Protein 4ISV (pdb70)

Sequence (429 aa):
QLVLTQSSSSASFSLGASAKLTCTLSRQHSTYTIIEWYQQQPLKPPKFVMELKKDGSHSTGDGIPDRFSGSSSGAHRYLSISNIQPEDEAIYICGVGDTIKEQFVYVFGGGTKVTVLGQPKSTPTLTVFPPSSEELKENKATLVCLISNFSPSGVTVAWKANGTPITQGVDTSNPTKEGNKFMASSFLHLTSDQWRSSHNSFTCQVTHEGDTVEKSLSPASIQLVQSGPELKKPGETVRISCKASGYSSFTTYGMNWVKQAPGKGLKWMGWINTYSGVPTYADDFKGRFAFSLETTSASTAYLQINILKNEDTATYFCARRRSYSNYFDYWGQGSTLTVSSAKTTPPSVYPLAPSMVTLGCCLVKGYFPEPVTVTWNSGSLSSGVHTFPAVLQSDLYTLSSSVTVPSSTWPSQTVTCCNVAHPASSTKVDKKKIVPR

B-factor: mean 20.77, std 8.33, range [7.68, 67.45]

Structure (mmCIF, N/CA/C/O backbone):
data_4ISV
#
_entry.id   4ISV
#
_cell.length_a   62.785
_cell.length_b   71.377
_cell.length_c   90.184
_cell.angle_alpha   90.000
_cell.angle_beta   90.000
_cell.angle_gamma   90.000
#
_symmetry.space_group_name_H-M   'P 21 21 21'
#
loop_
_entity.id
_entity.type
_entity.pdbx_description
1 polymer '1C2 FAB LIGHT CHAIN'
2 polymer '1C2 FAB HEAVY CHAIN'
3 water water
#
loop_
_atom_site.group_PDB
_atom_site.id
_atom_site.type_symbol
_atom_site.label_atom_id
_atom_site.label_alt_id
_atom_site.label_comp_id
_atom_site.label_asym_id
_atom_site.label_entity_id
_atom_site.label_seq_id
_atom_site.pdbx_PDB_ins_code
_atom_site.Cartn_x
_atom_site.Cartn_y
_atom_site.Cartn_z
_atom_site.occupancy
_atom_site.B_iso_or_equiv
_atom_site.auth_seq_id
_atom_site.auth_comp_id
_atom_site.auth_asym_id
_atom_site.auth_atom_id
_atom_site.pdbx_PDB_model_num
ATOM 1 N N . GLN A 1 1 ? -18.597 -16.952 56.750 1.00 41.15 1 GLN A N 1
ATOM 2 C CA . GLN A 1 1 ? -18.732 -15.947 57.788 1.00 29.01 1 GLN A CA 1
ATOM 3 C C . GLN A 1 1 ? -17.353 -15.517 58.267 1.00 29.70 1 GLN A C 1
ATOM 4 O O . GLN A 1 1 ? -17.223 -14.886 59.323 1.00 25.88 1 GLN A O 1
ATOM 10 N N . LEU A 1 2 ? -16.336 -15.869 57.477 1.00 23.36 2 LEU A N 1
ATOM 11 C CA . LEU A 1 2 ? -14.944 -15.497 57.761 1.00 23.00 2 LEU A CA 1
ATOM 12 C C . LEU A 1 2 ? -14.751 -13.999 57.740 1.00 20.50 2 LEU A C 1
ATOM 13 O O . LEU A 1 2 ? -15.097 -13.331 56.761 1.00 24.08 2 LEU A O 1
ATOM 18 N N . VAL A 1 3 ? -14.188 -13.467 58.820 1.00 23.58 3 VAL A N 1
ATOM 19 C CA . VAL A 1 3 ? -13.846 -12.059 58.894 1.00 19.73 3 VAL A CA 1
ATOM 20 C C . VAL A 1 3 ? -12.458 -11.916 59.504 1.00 23.23 3 VAL A C 1
ATOM 21 O O . VAL A 1 3 ? -12.108 -12.647 60.432 1.00 22.57 3 VAL A O 1
ATOM 25 N N . LEU A 1 4 ? -11.668 -10.996 58.954 1.00 19.48 4 LEU A N 1
ATOM 26 C CA . LEU A 1 4 ? -10.360 -10.656 59.516 1.00 17.92 4 LEU A CA 1
ATOM 27 C C . LEU A 1 4 ? -10.327 -9.181 59.856 1.00 19.79 4 LEU A C 1
ATOM 28 O O . LEU A 1 4 ? -10.588 -8.329 59.002 1.00 22.19 4 LEU A O 1
ATOM 33 N N . THR A 1 5 ? -9.987 -8.866 61.102 1.00 19.78 5 THR A N 1
ATOM 34 C CA . THR A 1 5 ? -9.956 -7.484 61.540 1.00 18.50 5 THR A CA 1
ATOM 35 C C . THR A 1 5 ? -8.537 -6.994 61.820 1.00 19.26 5 THR A C 1
ATOM 36 O O . THR A 1 5 ? -7.800 -7.600 62.600 1.00 21.76 5 THR A O 1
ATOM 40 N N . GLN A 1 6 ? -8.178 -5.895 61.164 1.00 18.05 6 GLN A N 1
ATOM 41 C CA . GLN A 1 6 ? -6.883 -5.247 61.289 1.00 20.55 6 GLN A CA 1
ATOM 42 C C . GLN A 1 6 ? -7.079 -3.753 61.439 1.00 25.48 6 GLN A C 1
ATOM 43 O O . GLN A 1 6 ? -7.911 -3.159 60.748 1.00 25.94 6 GLN A O 1
ATOM 49 N N A SER A 1 7 ? -6.306 -3.144 62.330 0.47 23.15 7 SER A N 1
ATOM 50 N N B SER A 1 7 ? -6.310 -3.139 62.328 0.53 23.15 7 SER A N 1
ATOM 51 C CA A SER A 1 7 ? -6.230 -1.690 62.422 0.47 23.30 7 SER A CA 1
ATOM 52 C CA B SER A 1 7 ? -6.273 -1.687 62.404 0.53 23.27 7 SER A CA 1
ATOM 53 C C A SER A 1 7 ? -5.670 -1.128 61.115 0.47 25.22 7 SER A C 1
ATOM 54 C C B SER A 1 7 ? -5.709 -1.149 61.095 0.53 25.23 7 SER A C 1
ATOM 55 O O A SER A 1 7 ? -4.790 -1.730 60.507 0.47 22.74 7 SER A O 1
ATOM 56 O O B SER A 1 7 ? -4.867 -1.786 60.468 0.53 22.70 7 SER A O 1
ATOM 61 N N . SER A 1 8 ? -6.183 0.015 60.670 1.00 27.07 8 SER A N 1
ATOM 62 C CA . SER A 1 8 ? -5.738 0.584 59.401 1.00 26.14 8 SER A CA 1
ATOM 63 C C . SER A 1 8 ? -4.318 1.174 59.421 1.00 24.04 8 SER A C 1
ATOM 64 O O . SER A 1 8 ? -3.668 1.247 58.377 1.00 25.05 8 SER A O 1
ATOM 67 N N . SER A 1 9 ? -3.828 1.588 60.590 1.00 24.01 9 SER A N 1
ATOM 68 C CA . SER A 1 9 ? -2.469 2.113 60.672 1.00 22.09 9 SER A CA 1
ATOM 69 C C . SER A 1 9 ? -1.820 1.814 62.013 1.00 22.48 9 SER A C 1
ATOM 70 O O . SER A 1 9 ? -2.503 1.482 62.985 1.00 26.17 9 SER A O 1
ATOM 73 N N . ALA A 1 10 ? -0.490 1.893 62.039 1.00 23.80 10 ALA A N 1
ATOM 74 C CA . ALA A 1 10 ? 0.296 1.676 63.247 1.00 24.78 10 ALA A CA 1
ATOM 75 C C . ALA A 1 10 ? 1.658 2.336 63.096 1.00 28.65 10 ALA A C 1
ATOM 76 O O . ALA A 1 10 ? 2.232 2.380 62.001 1.00 25.30 10 ALA A O 1
ATOM 78 N N . SER A 1 11 ? 2.178 2.854 64.200 1.00 26.32 11 SER A N 1
ATOM 79 C CA . SER A 1 11 ? 3.470 3.515 64.175 1.00 23.35 11 SER A CA 1
ATOM 80 C C . SER A 1 11 ? 4.365 2.953 65.270 1.00 22.35 11 SER A C 1
ATOM 81 O O . SER A 1 11 ? 3.898 2.638 66.372 1.00 26.82 11 SER A O 1
ATOM 84 N N . PHE A 1 12 ? 5.649 2.812 64.960 1.00 24.31 12 PHE A N 1
ATOM 85 C CA . PHE A 1 12 ? 6.594 2.262 65.921 1.00 23.46 12 PHE A CA 1
ATOM 86 C C . PHE A 1 12 ? 7.899 3.035 65.900 1.00 22.60 12 PHE A C 1
ATOM 87 O O . PHE A 1 12 ? 8.294 3.576 64.868 1.00 28.56 12 PHE A O 1
ATOM 95 N N . SER A 1 13 ? 8.567 3.092 67.047 1.00 27.48 13 SER A N 1
ATOM 96 C CA . SER A 1 13 ? 9.872 3.729 67.113 1.00 23.67 13 SER A CA 1
ATOM 97 C C . SER A 1 13 ? 10.935 2.826 66.497 1.00 31.99 13 SER A C 1
ATOM 98 O O . SER A 1 13 ? 10.948 1.618 66.745 1.00 25.85 13 SER A O 1
ATOM 101 N N . LEU A 1 14 ? 11.804 3.423 65.685 1.00 28.05 14 LEU A N 1
ATOM 102 C CA . LEU A 1 14 ? 12.975 2.758 65.120 1.00 28.55 14 LEU A CA 1
ATOM 103 C C . LEU A 1 14 ? 13.702 1.906 66.160 1.00 29.63 14 LEU A C 1
ATOM 104 O O . LEU A 1 14 ? 14.050 2.391 67.240 1.00 29.47 14 LEU A O 1
ATOM 109 N N . GLY A 1 15 ? 13.900 0.628 65.842 1.00 23.63 15 GLY A N 1
ATOM 110 C CA . GLY A 1 15 ? 14.614 -0.274 66.731 1.00 23.77 15 GLY A CA 1
ATOM 111 C C . GLY A 1 15 ? 13.778 -0.921 67.821 1.00 26.36 15 GLY A C 1
ATOM 112 O O . GLY A 1 15 ? 14.292 -1.730 68.593 1.00 31.16 15 GLY A O 1
ATOM 113 N N . ALA A 1 16 ? 12.495 -0.580 67.898 1.00 27.21 16 ALA A N 1
ATOM 114 C CA . ALA A 1 16 ? 11.607 -1.214 68.876 1.00 26.56 16 ALA A CA 1
ATOM 115 C C . ALA A 1 16 ? 11.038 -2.538 68.367 1.00 24.19 16 ALA A C 1
ATOM 116 O O . ALA A 1 16 ? 11.128 -2.850 67.178 1.00 28.24 16 ALA A O 1
ATOM 118 N N . SER A 1 17 ? 10.456 -3.311 69.276 1.00 21.89 17 SER A N 1
ATOM 119 C CA . SER A 1 17 ? 9.757 -4.539 68.900 1.00 21.29 17 SER A CA 1
ATOM 120 C C . SER A 1 17 ? 8.343 -4.149 68.504 1.00 24.04 17 SER A C 1
ATOM 121 O O . SER A 1 17 ? 7.531 -3.771 69.354 1.00 29.48 17 SER A O 1
ATOM 124 N N . ALA A 1 18 ? 8.054 -4.218 67.210 1.00 21.65 18 ALA A N 1
ATOM 125 C CA . ALA A 1 18 ? 6.748 -3.814 66.708 1.00 18.67 18 ALA A CA 1
ATOM 126 C C . ALA A 1 18 ? 5.825 -5.014 66.665 1.00 17.81 18 ALA A C 1
ATOM 127 O O . ALA A 1 18 ? 6.263 -6.128 66.400 1.00 20.67 18 ALA A O 1
ATOM 129 N N . LYS A 1 19 ? 4.547 -4.798 66.931 1.00 17.07 19 LYS A N 1
ATOM 130 C CA . LYS A 1 19 ? 3.609 -5.902 66.901 1.00 17.23 19 LYS A CA 1
ATOM 131 C C . LYS A 1 19 ? 2.323 -5.503 66.205 1.00 20.60 19 LYS A C 1
ATOM 132 O O . LYS A 1 19 ? 1.645 -4.560 66.622 1.00 20.04 19 LYS A O 1
ATOM 138 N N . LEU A 1 20 ? 1.994 -6.228 65.139 1.00 16.05 20 LEU A N 1
ATOM 139 C CA . LEU A 1 20 ? 0.747 -6.009 64.411 1.00 16.06 20 LEU A CA 1
ATOM 140 C C . LEU A 1 20 ? -0.233 -7.122 64.731 1.00 14.83 20 LEU A C 1
ATOM 141 O O . LEU A 1 20 ? 0.156 -8.285 64.866 1.00 18.36 20 LEU A O 1
ATOM 146 N N . THR A 1 21 ? -1.510 -6.772 64.850 1.00 15.97 21 THR A N 1
ATOM 147 C CA . THR A 1 21 ? -2.532 -7.737 65.217 1.00 14.84 21 THR A CA 1
ATOM 148 C C . THR A 1 21 ? -3.528 -7.934 64.082 1.00 14.39 21 THR A C 1
ATOM 149 O O . THR A 1 21 ? -3.989 -6.962 63.468 1.00 18.27 21 THR A O 1
ATOM 153 N N . CYS A 1 22 ? -3.853 -9.192 63.822 1.00 13.76 22 CYS A N 1
ATOM 154 C CA . CYS A 1 22 ? -4.935 -9.565 62.924 1.00 17.65 22 CYS A CA 1
ATOM 155 C C . CYS A 1 22 ? -5.849 -10.463 63.748 1.00 16.82 22 CYS A C 1
ATOM 156 O O . CYS A 1 22 ? -5.388 -11.427 64.356 1.00 19.34 22 CYS A O 1
ATOM 159 N N . THR A 1 23 ? -7.145 -10.165 63.771 1.00 16.37 23 THR A N 1
ATOM 160 C CA . THR A 1 23 ? -8.058 -10.934 64.604 1.00 17.61 23 THR A CA 1
ATOM 161 C C . THR A 1 23 ? -9.109 -11.668 63.779 1.00 16.32 23 THR A C 1
ATOM 162 O O . THR A 1 23 ? -9.819 -11.059 62.974 1.00 20.29 23 THR A O 1
ATOM 166 N N . LEU A 1 24 ? -9.201 -12.972 63.995 1.00 16.53 24 LEU A N 1
ATOM 167 C CA . LEU A 1 24 ? -10.183 -13.815 63.330 1.00 16.46 24 LEU A CA 1
ATOM 168 C C . LEU A 1 24 ? -11.567 -13.661 63.941 1.00 23.00 24 LEU A C 1
ATOM 169 O O . LEU A 1 24 ? -11.700 -13.355 65.132 1.00 20.92 24 LEU A O 1
ATOM 174 N N . SER A 1 25 ? -12.588 -13.880 63.114 1.00 21.35 25 SER A N 1
ATOM 175 C CA . SER A 1 25 ? -13.950 -14.047 63.611 1.00 23.04 25 SER A CA 1
ATOM 176 C C . SER A 1 25 ? -13.986 -15.169 64.642 1.00 24.34 25 SER A C 1
ATOM 177 O O . SER A 1 25 ? -13.270 -16.166 64.516 1.00 21.10 25 SER A O 1
ATOM 180 N N . ARG A 1 26 ? -14.833 -14.994 65.657 1.00 31.31 26 ARG A N 1
ATOM 181 C CA . ARG A 1 26 ? -14.884 -15.866 66.830 1.00 32.48 26 ARG A CA 1
ATOM 182 C C . ARG A 1 26 ? -14.953 -17.352 66.489 1.00 22.41 26 ARG A C 1
ATOM 183 O O . ARG A 1 26 ? -14.239 -18.168 67.077 1.00 28.89 26 ARG A O 1
ATOM 191 N N . GLN A 1 27 ? -15.807 -17.696 65.529 1.00 26.06 27 GLN A N 1
ATOM 192 C CA . GLN A 1 27 ? -16.042 -19.092 65.181 1.00 27.30 27 GLN A CA 1
ATOM 193 C C . GLN A 1 27 ? -14.892 -19.694 64.375 1.00 27.04 27 GLN A C 1
ATOM 194 O O . GLN A 1 27 ? -14.870 -20.896 64.100 1.00 31.72 27 GLN A O 1
ATOM 200 N N . HIS A 1 28 ? -13.933 -18.851 64.012 1.00 26.68 28 HIS A N 1
ATOM 201 C CA . HIS A 1 28 ? -12.782 -19.276 63.228 1.00 21.70 28 HIS A CA 1
ATOM 202 C C . HIS A 1 28 ? -11.489 -19.039 64.006 1.00 25.59 28 HIS A C 1
ATOM 203 O O . HIS A 1 28 ? -10.403 -18.959 63.424 1.00 20.98 28 HIS A O 1
ATOM 210 N N . SER A 1 29 ? -11.614 -18.946 65.329 1.00 22.18 29 SER A N 1
ATOM 211 C CA . SER A 1 29 ? -10.510 -18.538 66.197 1.00 22.80 29 SER A CA 1
ATOM 212 C C . SER A 1 29 ? -9.282 -19.447 66.108 1.00 21.10 29 SER A C 1
ATOM 213 O O . SER A 1 29 ? -8.178 -19.039 66.466 1.00 23.90 29 SER A O 1
ATOM 216 N N . THR A 1 30 ? -9.472 -20.670 65.632 1.00 19.89 30 THR A N 1
ATOM 217 C CA . THR A 1 30 ? -8.386 -21.641 65.559 1.00 21.17 30 THR A CA 1
ATOM 218 C C . THR A 1 30 ? -7.671 -21.662 64.204 1.00 14.82 30 THR A C 1
ATOM 219 O O . THR A 1 30 ? -6.760 -22.466 63.992 1.00 19.09 30 THR A O 1
ATOM 223 N N . TYR A 1 31 ? -8.088 -20.789 63.293 1.00 18.44 31 TYR A N 1
ATOM 224 C CA . TYR A 1 31 ? -7.609 -20.861 61.911 1.00 16.80 31 TYR A CA 1
ATOM 225 C C . TYR A 1 31 ? -6.172 -20.387 61.708 1.00 17.42 31 TYR A C 1
ATOM 226 O O . TYR A 1 31 ? -5.670 -19.515 62.409 1.00 18.23 31 TYR A O 1
ATOM 235 N N . THR A 1 32 ? -5.529 -20.988 60.720 1.00 13.35 32 THR A N 1
ATOM 236 C CA . THR A 1 32 ? -4.211 -20.571 60.275 1.00 16.43 32 THR A CA 1
ATOM 237 C C . THR A 1 32 ? -4.381 -19.408 59.315 1.00 15.27 32 THR A C 1
ATOM 238 O O . THR A 1 32 ? -5.248 -19.451 58.433 1.00 15.93 32 THR A O 1
ATOM 242 N N . ILE A 1 33 ? -3.581 -18.359 59.487 1.00 13.38 33 ILE A N 1
ATOM 243 C CA A ILE A 1 33 ? -3.641 -17.219 58.579 0.57 12.80 33 ILE A CA 1
ATOM 244 C CA B ILE A 1 33 ? -3.641 -17.219 58.580 0.43 12.82 33 ILE A CA 1
ATOM 245 C C . ILE A 1 33 ? -2.324 -17.019 57.832 1.00 12.47 33 ILE A C 1
ATOM 246 O O . ILE A 1 33 ? -1.313 -17.665 58.137 1.00 12.81 33 ILE A O 1
ATOM 255 N N . GLU A 1 34 ? -2.354 -16.125 56.848 1.00 11.89 34 GLU A N 1
ATOM 256 C CA . GLU A 1 34 ? -1.169 -15.729 56.107 1.00 11.29 34 GLU A CA 1
ATOM 257 C C . GLU A 1 34 ? -0.976 -14.234 56.257 1.00 10.60 34 GLU A C 1
ATOM 258 O O . GLU A 1 34 ? -1.942 -13.472 56.237 1.00 13.43 34 GLU A O 1
ATOM 264 N N . TRP A 1 35 ? 0.272 -13.806 56.412 1.00 12.32 35 TRP A N 1
ATOM 265 C CA . TRP A 1 35 ? 0.604 -12.399 56.352 1.00 11.10 35 TRP A CA 1
ATOM 266 C C . TRP A 1 35 ? 1.286 -12.071 55.031 1.00 12.94 35 TRP A C 1
ATOM 267 O O . TRP A 1 35 ? 2.129 -12.857 54.567 1.00 12.35 35 TRP A O 1
ATOM 278 N N . TYR A 1 36 ? 0.929 -10.917 54.464 1.00 11.69 36 TYR A N 1
ATOM 279 C CA . TYR A 1 36 ? 1.516 -10.363 53.246 1.00 13.97 36 TYR A CA 1
ATOM 280 C C . TYR A 1 36 ? 2.007 -8.938 53.500 1.00 13.32 36 TYR A C 1
ATOM 281 O O . TYR A 1 36 ? 1.499 -8.236 54.383 1.00 14.81 36 TYR A O 1
ATOM 290 N N . GLN A 1 37 ? 2.989 -8.519 52.717 1.00 11.61 37 GLN A N 1
ATOM 291 C CA . GLN A 1 37 ? 3.525 -7.177 52.787 1.00 13.96 37 GLN A CA 1
ATOM 292 C C . GLN A 1 37 ? 3.365 -6.539 51.419 1.00 14.21 37 GLN A C 1
ATOM 293 O O . GLN A 1 37 ? 3.619 -7.191 50.402 1.00 15.16 37 GLN A O 1
ATOM 299 N N . GLN A 1 38 ? 2.948 -5.280 51.377 1.00 13.71 38 GLN A N 1
ATOM 300 C CA . GLN A 1 38 ? 2.825 -4.593 50.095 1.00 12.88 38 GLN A CA 1
ATOM 301 C C . GLN A 1 38 ? 3.412 -3.182 50.102 1.00 16.44 38 GLN A C 1
ATOM 302 O O . GLN A 1 38 ? 3.164 -2.411 51.028 1.00 17.29 38 GLN A O 1
ATOM 308 N N . GLN A 1 39 ? 4.169 -2.878 49.048 1.00 18.97 39 GLN A N 1
ATOM 309 C CA . GLN A 1 39 ? 4.790 -1.567 48.804 1.00 21.77 39 GLN A CA 1
ATOM 310 C C . GLN A 1 39 ? 4.146 -0.892 47.586 1.00 26.00 39 GLN A C 1
ATOM 311 O O . GLN A 1 39 ? 3.498 -1.558 46.777 1.00 22.95 39 GLN A O 1
ATOM 317 N N . PRO A 1 40 ? 4.327 0.436 47.440 1.00 28.46 40 PRO A N 1
ATOM 318 C CA . PRO A 1 40 ? 3.735 1.158 46.305 1.00 31.40 40 PRO A CA 1
ATOM 319 C C . PRO A 1 40 ? 4.055 0.568 44.932 1.00 27.14 40 PRO A C 1
ATOM 320 O O . PRO A 1 40 ? 5.205 0.206 44.665 1.00 31.53 40 PRO A O 1
ATOM 324 N N . LEU A 1 41 ? 3.029 0.468 44.087 1.00 32.39 41 LEU A N 1
ATOM 325 C CA . LEU A 1 41 ? 3.151 0.027 42.692 1.00 32.28 41 LEU A CA 1
ATOM 326 C C . LEU A 1 41 ? 3.690 -1.391 42.527 1.00 30.40 41 LEU A C 1
ATOM 327 O O . LEU A 1 41 ? 4.178 -1.755 41.454 1.00 35.82 41 LEU A O 1
ATOM 332 N N . LYS A 1 42 ? 3.600 -2.189 43.586 1.00 26.72 42 LYS A N 1
ATOM 333 C CA . LYS A 1 42 ? 4.089 -3.560 43.545 1.00 24.95 42 LYS A CA 1
ATOM 334 C C . LYS A 1 42 ? 3.014 -4.495 44.063 1.00 19.86 42 LYS A C 1
ATOM 335 O O . LYS A 1 42 ? 2.168 -4.094 44.856 1.00 19.29 42 LYS A O 1
ATOM 341 N N . PRO A 1 43 ? 3.028 -5.751 43.602 1.00 17.48 43 PRO A N 1
ATOM 342 C CA . PRO A 1 43 ? 2.104 -6.730 44.159 1.00 14.85 43 PRO A CA 1
ATOM 343 C C . PRO A 1 43 ? 2.493 -7.070 45.594 1.00 13.71 43 PRO A C 1
ATOM 344 O O . PRO A 1 43 ? 3.636 -6.851 46.006 1.00 15.46 43 PRO A O 1
ATOM 348 N N . PRO A 1 44 ? 1.544 -7.605 46.357 1.00 12.62 44 PRO A N 1
ATOM 349 C CA . PRO A 1 44 ? 1.872 -8.108 47.689 1.00 15.38 44 PRO A CA 1
ATOM 350 C C . PRO A 1 44 ? 2.889 -9.245 47.612 1.00 15.36 44 PRO A C 1
ATOM 351 O O . PRO A 1 44 ? 3.062 -9.877 46.553 1.00 14.62 44 PRO A O 1
ATOM 355 N N . LYS A 1 45 ? 3.559 -9.490 48.732 1.00 12.74 45 LYS A N 1
ATOM 356 C CA . LYS A 1 45 ? 4.520 -10.576 48.853 1.00 15.02 45 LYS A CA 1
ATOM 357 C C . LYS A 1 45 ? 4.315 -11.294 50.193 1.00 12.54 45 LYS A C 1
ATOM 358 O O . LYS A 1 45 ? 4.115 -10.656 51.244 1.00 13.53 45 LYS A O 1
ATOM 364 N N . PHE A 1 46 ? 4.332 -12.617 50.139 1.00 12.03 46 PHE A N 1
ATOM 365 C CA . PHE A 1 46 ? 4.127 -13.453 51.306 1.00 12.25 46 PHE A CA 1
ATOM 366 C C . PHE A 1 46 ? 5.183 -13.205 52.370 1.00 13.66 46 PHE A C 1
ATOM 367 O O . PHE A 1 46 ? 6.386 -13.157 52.074 1.00 13.72 46 PHE A O 1
ATOM 375 N N . VAL A 1 47 ? 4.718 -13.033 53.601 1.00 12.06 47 VAL A N 1
ATOM 376 C CA . VAL A 1 47 ? 5.603 -12.870 54.753 1.00 12.65 47 VAL A CA 1
ATOM 377 C C . VAL A 1 47 ? 5.686 -14.135 55.586 1.00 12.44 47 VAL A C 1
ATOM 378 O O . VAL A 1 47 ? 6.774 -14.634 55.835 1.00 13.73 47 VAL A O 1
ATOM 382 N N . MET A 1 48 ? 4.545 -14.666 56.026 1.00 11.81 48 MET A N 1
ATOM 383 C CA . MET A 1 48 ? 4.539 -15.916 56.783 1.00 14.26 48 MET A CA 1
ATOM 384 C C . MET A 1 48 ? 3.155 -16.556 56.918 1.00 12.45 48 MET A C 1
ATOM 385 O O . MET A 1 48 ? 2.141 -15.893 56.728 1.00 12.01 48 MET A O 1
ATOM 390 N N . GLU A 1 49 ? 3.138 -17.846 57.234 1.00 13.82 49 GLU A N 1
ATOM 391 C CA . GLU A 1 49 ? 1.926 -18.556 57.602 1.00 13.44 49 GLU A CA 1
ATOM 392 C C . GLU A 1 49 ? 1.987 -18.720 59.111 1.00 16.24 49 GLU A C 1
ATOM 393 O O . GLU A 1 49 ? 3.052 -19.024 59.648 1.00 17.08 49 GLU A O 1
ATOM 399 N N . LEU A 1 50 ? 0.869 -18.505 59.797 1.00 14.44 50 LEU A N 1
ATOM 400 C CA . LEU A 1 50 ? 0.866 -18.482 61.258 1.00 12.97 50 LEU A CA 1
ATOM 401 C C . LEU A 1 50 ? -0.317 -19.253 61.817 1.00 14.40 50 LEU A C 1
ATOM 402 O O . LEU A 1 50 ? -1.470 -18.927 61.525 1.00 14.64 50 LEU A O 1
ATOM 407 N N . LYS A 1 51 ? -0.019 -20.265 62.639 1.00 15.89 51 LYS A N 1
ATOM 408 C CA . LYS A 1 51 ? -1.039 -21.144 63.211 1.00 16.44 51 LYS A CA 1
ATOM 409 C C . LYS A 1 51 ? -1.522 -20.699 64.586 1.00 18.35 51 LYS A C 1
ATOM 410 O O . LYS A 1 51 ? -0.933 -19.824 65.212 1.00 16.34 51 LYS A O 1
ATOM 416 N N . LYS A 1 52 ? -2.572 -21.352 65.069 1.00 19.64 52 LYS A N 1
ATOM 417 C CA . LYS A 1 52 ? -3.183 -20.980 66.338 1.00 19.52 52 LYS A CA 1
ATOM 418 C C . LYS A 1 52 ? -2.226 -21.159 67.516 1.00 19.19 52 LYS A C 1
ATOM 419 O O . LYS A 1 52 ? -2.319 -20.433 68.502 1.00 20.92 52 LYS A O 1
ATOM 425 N N . ASP A 1 53 ? -1.307 -22.113 67.410 1.00 20.29 53 ASP A N 1
ATOM 426 C CA . ASP A 1 53 ? -0.349 -22.350 68.493 1.00 19.01 53 ASP A CA 1
ATOM 427 C C . ASP A 1 53 ? 0.878 -21.444 68.397 1.00 19.89 53 ASP A C 1
ATOM 428 O O . ASP A 1 53 ? 1.829 -21.597 69.164 1.00 19.55 53 ASP A O 1
ATOM 433 N N . GLY A 1 54 ? 0.870 -20.517 67.440 1.00 16.23 54 GLY A N 1
ATOM 434 C CA . GLY A 1 54 ? 1.972 -19.583 67.298 1.00 17.62 54 GLY A CA 1
ATOM 435 C C . GLY A 1 54 ? 3.083 -20.049 66.373 1.00 14.95 54 GLY A C 1
ATOM 436 O O . GLY A 1 54 ? 3.975 -19.266 66.038 1.00 16.65 54 GLY A O 1
ATOM 437 N N . SER A 1 55 ? 3.042 -21.308 65.953 1.00 15.61 55 SER A N 1
ATOM 438 C CA . SER A 1 55 ? 4.063 -21.806 65.039 1.00 16.69 55 SER A CA 1
ATOM 439 C C . SER A 1 55 ? 3.892 -21.135 63.675 1.00 15.54 55 SER A C 1
ATOM 440 O O . SER A 1 55 ? 2.772 -20.772 63.261 1.00 15.93 55 SER A O 1
ATOM 443 N N . HIS A 1 56 ? 5.012 -20.934 62.995 1.00 16.51 56 HIS A N 1
ATOM 444 C CA . HIS A 1 56 ? 4.997 -20.159 61.764 1.00 17.23 56 HIS A CA 1
ATOM 445 C C . HIS A 1 56 ? 6.153 -20.487 60.844 1.00 20.20 56 HIS A C 1
ATOM 446 O O . HIS A 1 56 ? 7.191 -20.988 61.281 1.00 20.35 56 HIS A O 1
ATOM 453 N N . SER A 1 57 ? 5.956 -20.205 59.562 1.00 18.58 57 SER A N 1
ATOM 454 C CA . SER A 1 57 ? 7.012 -20.378 58.574 1.00 21.60 57 SER A CA 1
ATOM 455 C C . SER A 1 57 ? 7.059 -19.101 57.747 1.00 25.14 57 SER A C 1
ATOM 456 O O . SER A 1 57 ? 6.017 -18.556 57.384 1.00 21.37 57 SER A O 1
ATOM 459 N N . THR A 1 58 ? 8.260 -18.609 57.466 1.00 19.84 58 THR A N 1
ATOM 460 C CA . THR A 1 58 ? 8.410 -17.311 56.818 1.00 19.57 58 THR A CA 1
ATOM 461 C C . THR A 1 58 ? 8.821 -17.484 55.374 1.00 17.37 58 THR A C 1
ATOM 462 O O . THR A 1 58 ? 9.409 -18.503 54.992 1.00 20.53 58 THR A O 1
ATOM 466 N N . GLY A 1 59 ? 8.525 -16.460 54.589 1.00 14.91 59 GLY A N 1
ATOM 467 C CA . GLY A 1 59 ? 8.636 -16.539 53.149 1.00 16.72 59 GLY A CA 1
ATOM 468 C C . GLY A 1 59 ? 9.961 -16.085 52.576 1.00 17.20 59 GLY A C 1
ATOM 469 O O . GLY A 1 59 ? 10.846 -15.615 53.289 1.00 17.00 59 GLY A O 1
ATOM 470 N N . ASP A 1 60 ? 10.069 -16.241 51.264 1.00 16.13 60 ASP A N 1
ATOM 471 C CA . ASP A 1 60 ? 11.158 -15.680 50.487 1.00 16.27 60 ASP A CA 1
ATOM 472 C C . ASP A 1 60 ? 11.303 -14.176 50.747 1.00 19.41 60 ASP A C 1
ATOM 473 O O . ASP A 1 60 ? 10.309 -13.446 50.797 1.00 15.31 60 ASP A O 1
ATOM 478 N N . GLY A 1 61 ? 12.537 -13.706 50.916 1.00 16.44 61 GLY A N 1
ATOM 479 C CA . GLY A 1 61 ? 12.773 -12.284 51.047 1.00 16.06 61 GLY A CA 1
ATOM 480 C C . GLY A 1 61 ? 12.459 -11.681 52.402 1.00 17.71 61 GLY A C 1
ATOM 481 O O . GLY A 1 61 ? 12.444 -10.459 52.547 1.00 18.38 61 GLY A O 1
ATOM 482 N N . ILE A 1 62 ? 12.206 -12.521 53.400 1.00 13.77 62 ILE A N 1
ATOM 483 C CA . ILE A 1 62 ? 11.869 -12.031 54.725 1.00 14.13 62 ILE A CA 1
ATOM 484 C C . ILE A 1 62 ? 13.006 -12.354 55.697 1.00 13.67 62 ILE A C 1
ATOM 485 O O . ILE A 1 62 ? 13.330 -13.528 55.894 1.00 13.71 62 ILE A O 1
ATOM 490 N N . PRO A 1 63 ? 13.610 -11.324 56.305 1.00 12.88 63 PRO A N 1
ATOM 491 C CA . PRO A 1 63 ? 14.706 -11.547 57.265 1.00 12.15 63 PRO A CA 1
ATOM 492 C C . PRO A 1 63 ? 14.192 -12.016 58.626 1.00 14.23 63 PRO A C 1
ATOM 493 O O . PRO A 1 63 ? 12.993 -11.922 58.916 1.00 15.67 63 PRO A O 1
ATOM 497 N N . ASP A 1 64 ? 15.083 -12.538 59.458 1.00 14.19 64 ASP A N 1
ATOM 498 C CA . ASP A 1 64 ? 14.621 -13.227 60.656 1.00 16.84 64 ASP A CA 1
ATOM 499 C C . ASP A 1 64 ? 14.200 -12.310 61.801 1.00 18.10 64 ASP A C 1
ATOM 500 O O . ASP A 1 64 ? 13.791 -12.790 62.850 1.00 18.14 64 ASP A O 1
ATOM 505 N N . ARG A 1 65 ? 14.264 -10.999 61.607 1.00 14.74 65 ARG A N 1
ATOM 506 C CA . ARG A 1 65 ? 13.674 -10.128 62.620 1.00 18.11 65 ARG A CA 1
ATOM 507 C C . ARG A 1 65 ? 12.142 -10.254 62.654 1.00 17.40 65 ARG A C 1
ATOM 508 O O . ARG A 1 65 ? 11.511 -9.814 63.608 1.00 17.74 65 ARG A O 1
ATOM 516 N N . PHE A 1 66 ? 11.556 -10.866 61.623 1.00 14.45 66 PHE A N 1
ATOM 517 C CA . PHE A 1 66 ? 10.110 -11.101 61.571 1.00 13.47 66 PHE A CA 1
ATOM 518 C C . PHE A 1 66 ? 9.770 -12.409 62.278 1.00 16.74 66 PHE A C 1
ATOM 519 O O . PHE A 1 66 ? 10.444 -13.416 62.072 1.00 17.52 66 PHE A O 1
ATOM 527 N N . SER A 1 67 ? 8.736 -12.395 63.117 1.00 13.48 67 SER A N 1
ATOM 528 C CA . SER A 1 67 ? 8.270 -13.617 63.767 1.00 12.96 67 SER A CA 1
ATOM 529 C C . SER A 1 67 ? 6.766 -13.540 63.970 1.00 13.04 67 SER A C 1
ATOM 530 O O . SER A 1 67 ? 6.166 -12.479 63.808 1.00 11.99 67 SER A O 1
ATOM 533 N N . GLY A 1 68 ? 6.164 -14.677 64.294 1.00 14.30 68 GLY A N 1
ATOM 534 C CA . GLY A 1 68 ? 4.737 -14.720 64.530 1.00 13.76 68 GLY A CA 1
ATOM 535 C C . GLY A 1 68 ? 4.427 -15.241 65.915 1.00 16.11 68 GLY A C 1
ATOM 536 O O . GLY A 1 68 ? 5.222 -15.984 66.509 1.00 17.15 68 GLY A O 1
ATOM 537 N N . SER A 1 69 ? 3.267 -14.843 66.423 1.00 14.56 69 SER A N 1
ATOM 538 C CA . SER A 1 69 ? 2.781 -15.282 67.721 1.00 16.99 69 SER A CA 1
ATOM 539 C C . SER A 1 69 ? 1.264 -15.355 67.658 1.00 16.95 69 SER A C 1
ATOM 540 O O . SER A 1 69 ? 0.630 -14.709 66.814 1.00 14.66 69 SER A O 1
ATOM 543 N N . SER A 1 70 ? 0.664 -16.126 68.556 1.00 16.32 70 SER A N 1
ATOM 544 C CA . SER A 1 70 ? -0.783 -16.269 68.549 1.00 14.35 70 SER A CA 1
ATOM 545 C C . SER A 1 70 ? -1.338 -16.303 69.965 1.00 18.46 70 SER A C 1
ATOM 546 O O . SER A 1 70 ? -0.682 -16.799 70.892 1.00 20.44 70 SER A O 1
ATOM 549 N N . SER A 1 71 ? -2.540 -15.763 70.122 1.00 15.80 71 SER A N 1
ATOM 550 C CA . SER A 1 71 ? -3.290 -15.901 71.368 1.00 17.49 71 SER A CA 1
ATOM 551 C C . SER A 1 71 ? -4.783 -15.856 71.071 1.00 17.05 71 SER A C 1
ATOM 552 O O . SER A 1 71 ? -5.299 -14.816 70.642 1.00 18.81 71 SER A O 1
ATOM 555 N N . GLY A 1 72 ? -5.472 -16.973 71.279 1.00 19.61 72 GLY A N 1
ATOM 556 C CA . GLY A 1 72 ? -6.881 -17.054 70.929 1.00 20.25 72 GLY A CA 1
ATOM 557 C C . GLY A 1 72 ? -7.079 -16.824 69.440 1.00 17.40 72 GLY A C 1
ATOM 558 O O . GLY A 1 72 ? -6.379 -17.419 68.611 1.00 20.74 72 GLY A O 1
ATOM 559 N N . ALA A 1 73 ? -8.021 -15.951 69.115 1.00 16.82 73 ALA A N 1
ATOM 560 C CA . ALA A 1 73 ? -8.337 -15.628 67.728 1.00 18.13 73 ALA A CA 1
ATOM 561 C C . ALA A 1 73 ? -7.351 -14.619 67.162 1.00 17.94 73 ALA A C 1
ATOM 562 O O . ALA A 1 73 ? -7.445 -14.257 65.984 1.00 17.84 73 ALA A O 1
ATOM 564 N N . HIS A 1 74 ? -6.401 -14.173 67.978 1.00 16.07 74 HIS A N 1
ATOM 565 C CA . HIS A 1 74 ? -5.471 -13.117 67.569 1.00 18.14 74 HIS A CA 1
ATOM 566 C C . HIS A 1 74 ? -4.196 -13.686 66.984 1.00 14.61 74 HIS A C 1
ATOM 567 O O . HIS A 1 74 ? -3.636 -14.668 67.483 1.00 16.83 74 HIS A O 1
ATOM 574 N N . ARG A 1 75 ? -3.739 -13.060 65.903 1.00 15.84 75 ARG A N 1
ATOM 575 C CA . ARG A 1 75 ? -2.556 -13.515 65.201 1.00 14.25 75 ARG A CA 1
ATOM 576 C C . ARG A 1 75 ? -1.644 -12.318 65.098 1.00 14.22 75 ARG A C 1
ATOM 577 O O . ARG A 1 75 ? -2.037 -11.274 64.576 1.00 17.57 75 ARG A O 1
ATOM 585 N N . TYR A 1 76 ? -0.421 -12.459 65.588 1.00 13.68 76 TYR A N 1
ATOM 586 C CA . TYR A 1 76 ? 0.484 -11.327 65.662 1.00 13.77 76 TYR A CA 1
ATOM 587 C C . TYR A 1 76 ? 1.686 -11.465 64.733 1.00 12.79 76 TYR A C 1
ATOM 588 O O . TYR A 1 76 ? 2.331 -12.524 64.673 1.00 17.32 76 TYR A O 1
ATOM 597 N N . LEU A 1 77 ? 1.993 -10.398 64.015 1.00 11.61 77 LEU A N 1
ATOM 598 C CA . LEU A 1 77 ? 3.253 -10.313 63.287 1.00 14.83 77 LEU A CA 1
ATOM 599 C C . LEU A 1 77 ? 4.161 -9.380 64.072 1.00 14.45 77 LEU A C 1
ATOM 600 O O . LEU A 1 77 ? 3.817 -8.220 64.307 1.00 16.52 77 LEU A O 1
ATOM 605 N N . SER A 1 78 ? 5.309 -9.891 64.509 1.00 12.33 78 SER A N 1
ATOM 606 C CA . SER A 1 78 ? 6.246 -9.064 65.247 1.00 15.71 78 SER A CA 1
ATOM 607 C C . SER A 1 78 ? 7.477 -8.785 64.426 1.00 16.13 78 SER A C 1
ATOM 608 O O . SER A 1 78 ? 7.933 -9.634 63.650 1.00 16.54 78 SER A O 1
ATOM 611 N N . ILE A 1 79 ? 8.002 -7.581 64.587 1.00 17.31 79 ILE A N 1
ATOM 612 C CA . ILE A 1 79 ? 9.233 -7.194 63.927 1.00 18.48 79 ILE A CA 1
ATOM 613 C C . ILE A 1 79 ? 10.209 -6.712 64.987 1.00 21.98 79 ILE A C 1
ATOM 614 O O . ILE A 1 79 ? 9.990 -5.665 65.604 1.00 22.52 79 ILE A O 1
ATOM 619 N N . SER A 1 80 ? 11.258 -7.496 65.224 1.00 17.06 80 SER A N 1
ATOM 620 C CA . SER A 1 80 ? 12.282 -7.136 66.198 1.00 16.23 80 SER A CA 1
ATOM 621 C C . SER A 1 80 ? 13.143 -6.050 65.589 1.00 21.09 80 SER A C 1
ATOM 622 O O . SER A 1 80 ? 13.400 -6.086 64.394 1.00 22.61 80 SER A O 1
ATOM 625 N N . ASN A 1 81 ? 13.576 -5.080 66.398 1.00 21.82 81 ASN A N 1
ATOM 626 C CA . ASN A 1 81 ? 14.499 -4.047 65.913 1.00 23.27 81 ASN A CA 1
ATOM 627 C C . ASN A 1 81 ? 14.015 -3.415 64.606 1.00 21.27 81 ASN A C 1
ATOM 628 O O . ASN A 1 81 ? 14.735 -3.407 63.617 1.00 22.48 81 ASN A O 1
ATOM 633 N N . ILE A 1 82 ? 12.785 -2.903 64.603 1.00 19.89 82 ILE A N 1
ATOM 634 C CA . ILE A 1 82 ? 12.131 -2.496 63.357 1.00 19.41 82 ILE A CA 1
ATOM 635 C C . ILE A 1 82 ? 12.929 -1.431 62.610 1.00 23.17 82 ILE A C 1
ATOM 636 O O . ILE A 1 82 ? 13.449 -0.486 63.215 1.00 24.18 82 ILE A O 1
ATOM 641 N N . GLN A 1 83 ? 13.038 -1.615 61.299 1.00 20.36 83 GLN A N 1
ATOM 642 C CA . GLN A 1 83 ? 13.860 -0.764 60.442 1.00 25.64 83 GLN A CA 1
ATOM 643 C C . GLN A 1 83 ? 13.000 0.059 59.486 1.00 24.83 83 GLN A C 1
ATOM 644 O O . GLN A 1 83 ? 11.859 -0.311 59.206 1.00 22.89 83 GLN A O 1
ATOM 650 N N . PRO A 1 84 ? 13.539 1.183 58.971 1.00 25.57 84 PRO A N 1
ATOM 651 C CA . PRO A 1 84 ? 12.731 1.999 58.059 1.00 24.63 84 PRO A CA 1
ATOM 652 C C . PRO A 1 84 ? 12.287 1.229 56.813 1.00 26.15 84 PRO A C 1
ATOM 653 O O . PRO A 1 84 ? 11.210 1.504 56.280 1.00 26.31 84 PRO A O 1
ATOM 657 N N . GLU A 1 85 ? 13.090 0.257 56.383 1.00 30.64 85 GLU A N 1
ATOM 658 C CA . GLU A 1 85 ? 12.760 -0.571 55.228 1.00 27.08 85 GLU A CA 1
ATOM 659 C C . GLU A 1 85 ? 11.500 -1.407 55.474 1.00 24.54 85 GLU A C 1
ATOM 660 O O . GLU A 1 85 ? 10.901 -1.921 54.532 1.00 29.27 85 GLU A O 1
ATOM 666 N N . ASP A 1 86 ? 11.096 -1.523 56.738 1.00 23.92 86 ASP A N 1
ATOM 667 C CA . ASP A 1 86 ? 9.915 -2.307 57.089 1.00 18.85 86 ASP A CA 1
ATOM 668 C C . ASP A 1 86 ? 8.612 -1.535 56.920 1.00 25.50 86 ASP A C 1
ATOM 669 O O . ASP A 1 86 ? 7.526 -2.094 57.068 1.00 20.64 86 ASP A O 1
ATOM 674 N N . GLU A 1 87 ? 8.705 -0.249 56.608 1.00 21.72 87 GLU A N 1
ATOM 675 C CA . GLU A 1 87 ? 7.494 0.498 56.307 1.00 20.71 87 GLU A CA 1
ATOM 676 C C . GLU A 1 87 ? 6.806 -0.087 55.081 1.00 24.87 87 GLU A C 1
ATOM 677 O O . GLU A 1 87 ? 7.410 -0.218 54.019 1.00 25.79 87 GLU A O 1
ATOM 683 N N . ALA A 1 88 ? 5.539 -0.434 55.251 1.00 19.36 88 ALA A N 1
ATOM 684 C CA . ALA A 1 88 ? 4.754 -1.069 54.200 1.00 19.84 88 ALA A CA 1
ATOM 685 C C . ALA A 1 88 ? 3.332 -1.207 54.689 1.00 16.69 88 ALA A C 1
ATOM 686 O O . ALA A 1 88 ? 3.011 -0.829 55.821 1.00 18.88 88 ALA A O 1
ATOM 688 N N . ILE A 1 89 ? 2.466 -1.746 53.841 1.00 16.30 89 ILE A N 1
ATOM 689 C CA . ILE A 1 89 ? 1.161 -2.200 54.297 1.00 18.59 89 ILE A CA 1
ATOM 690 C C . ILE A 1 89 ? 1.253 -3.703 54.556 1.00 18.11 89 ILE A C 1
ATOM 691 O O . ILE A 1 89 ? 1.745 -4.453 53.712 1.00 17.54 89 ILE A O 1
ATOM 696 N N . TYR A 1 90 ? 0.827 -4.139 55.736 1.00 14.88 90 TYR A N 1
ATOM 697 C CA . TYR A 1 90 ? 0.798 -5.550 56.075 1.00 14.93 90 TYR A CA 1
ATOM 698 C C . TYR A 1 90 ? -0.640 -6.032 56.090 1.00 14.75 90 TYR A C 1
ATOM 699 O O . TYR A 1 90 ? -1.506 -5.438 56.742 1.00 14.89 90 TYR A O 1
ATOM 708 N N . ILE A 1 91 ? -0.903 -7.091 55.333 1.00 13.28 91 ILE A N 1
ATOM 709 C CA . ILE A 1 91 ? -2.266 -7.570 55.125 1.00 12.75 91 ILE A CA 1
ATOM 710 C C . ILE A 1 91 ? -2.343 -9.017 55.560 1.00 15.06 91 ILE A C 1
ATOM 711 O O . ILE A 1 91 ? -1.513 -9.841 55.167 1.00 14.95 91 ILE A O 1
ATOM 716 N N . CYS A 1 92 ? -3.315 -9.354 56.391 1.00 13.49 92 CYS A N 1
ATOM 717 C CA . CYS A 1 92 ? -3.513 -10.754 56.698 1.00 14.82 92 CYS A CA 1
ATOM 718 C C . CYS A 1 92 ? -4.596 -11.352 55.810 1.00 10.38 92 CYS A C 1
ATOM 719 O O . CYS A 1 92 ? -5.442 -10.633 55.269 1.00 13.63 92 CYS A O 1
ATOM 722 N N . GLY A 1 93 ? -4.554 -12.666 55.655 1.00 12.15 93 GLY A N 1
ATOM 723 C CA . GLY A 1 93 ? -5.484 -13.371 54.798 1.00 12.42 93 GLY A CA 1
ATOM 724 C C . GLY A 1 93 ? -5.785 -14.720 55.397 1.00 11.97 93 GLY A C 1
ATOM 725 O O . GLY A 1 93 ? -4.986 -15.263 56.173 1.00 12.38 93 GLY A O 1
ATOM 726 N N . VAL A 1 94 ? -6.938 -15.277 55.057 1.00 12.22 94 VAL A N 1
ATOM 727 C CA . VAL A 1 94 ? -7.319 -16.578 55.572 1.00 12.72 94 VAL A CA 1
ATOM 728 C C . VAL A 1 94 ? -8.160 -17.329 54.546 1.00 12.02 94 VAL A C 1
ATOM 729 O O . VAL A 1 94 ? -9.052 -16.741 53.908 1.00 14.16 94 VAL A O 1
ATOM 733 N N . 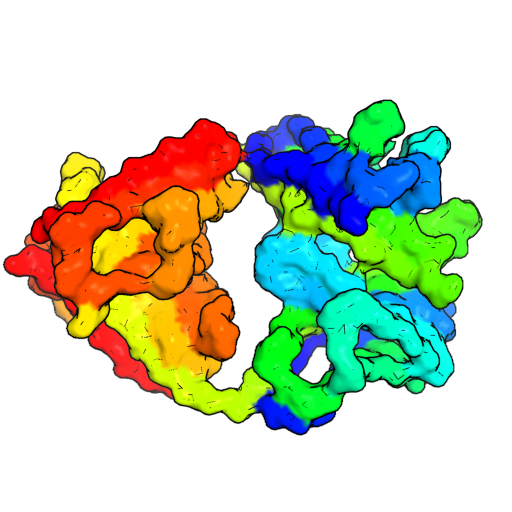GLY A 1 95 ? -7.863 -18.619 54.395 1.00 15.80 95 GLY A N 1
ATOM 734 C CA . GLY A 1 95 ? -8.607 -19.494 53.509 1.00 16.35 95 GLY A CA 1
ATOM 735 C C . GLY A 1 95 ? -9.422 -20.536 54.257 1.00 20.97 95 GLY A C 1
ATOM 736 O O . GLY A 1 95 ? -9.105 -20.898 55.402 1.00 20.21 95 GLY A O 1
ATOM 737 N N . ASP A 1 96 ? -10.482 -21.023 53.614 1.00 17.08 96 ASP A N 1
ATOM 738 C CA . ASP A 1 96 ? -11.287 -22.109 54.170 1.00 19.78 96 ASP A CA 1
ATOM 739 C C . ASP A 1 96 ? -11.871 -22.902 53.010 1.00 24.09 96 ASP A C 1
ATOM 740 O O . ASP A 1 96 ? -11.914 -22.416 51.880 1.00 18.07 96 ASP A O 1
ATOM 745 N N . THR A 1 97 ? -12.312 -24.125 53.281 1.00 25.14 97 THR A N 1
ATOM 746 C CA . THR A 1 97 ? -13.019 -24.904 52.271 1.00 29.18 97 THR A CA 1
ATOM 747 C C . THR A 1 97 ? -14.388 -25.274 52.803 1.00 31.25 97 THR A C 1
ATOM 748 O O . THR A 1 97 ? -14.514 -25.824 53.896 1.00 40.03 97 THR A O 1
ATOM 752 N N . ILE A 1 98 ? -15.412 -24.963 52.020 1.00 30.52 98 ILE A N 1
ATOM 753 C CA . ILE A 1 98 ? -16.783 -25.127 52.463 1.00 41.13 98 ILE A CA 1
ATOM 754 C C . ILE A 1 98 ? -17.597 -25.881 51.408 1.00 40.39 98 ILE A C 1
ATOM 755 O O . ILE A 1 98 ? -17.894 -25.348 50.336 1.00 39.67 98 ILE A O 1
ATOM 760 N N . LYS A 1 99 ? -17.936 -27.132 51.717 1.00 47.73 99 LYS A N 1
ATOM 761 C CA . LYS A 1 99 ? -18.623 -28.010 50.771 1.00 44.22 99 LYS A CA 1
ATOM 762 C C . LYS A 1 99 ? -17.886 -28.032 49.436 1.00 40.76 99 LYS A C 1
ATOM 763 O O . LYS A 1 99 ? -18.456 -27.676 48.406 1.00 43.24 99 LYS A O 1
ATOM 769 N N . GLU A 1 100 ? -16.613 -28.418 49.471 1.00 36.59 100 GLU A N 1
ATOM 770 C CA . GLU A 1 100 ? -15.753 -28.446 48.285 1.00 41.88 100 GLU A CA 1
ATOM 771 C C . GLU A 1 100 ? -15.474 -27.079 47.654 1.00 36.74 100 GLU A C 1
ATOM 772 O O . GLU A 1 100 ? -14.797 -27.004 46.626 1.00 42.21 100 GLU A O 1
ATOM 778 N N . GLN A 1 101 ? -15.985 -26.004 48.248 1.00 31.38 101 GLN A N 1
ATOM 779 C CA . GLN A 1 101 ? -15.726 -24.670 47.706 1.00 26.49 101 GLN A CA 1
ATOM 780 C C . GLN A 1 101 ? -14.675 -23.903 48.511 1.00 23.91 101 GLN A C 1
ATOM 781 O O . GLN A 1 101 ? -14.806 -23.724 49.721 1.00 25.75 101 GLN A O 1
ATOM 787 N N . PHE A 1 102 ? -13.634 -23.445 47.825 1.00 19.01 102 PHE A N 1
ATOM 788 C CA . PHE A 1 102 ? -12.583 -22.658 48.449 1.00 17.31 102 PHE A CA 1
ATOM 789 C C . PHE A 1 102 ? -13.061 -21.221 48.606 1.00 17.64 102 PHE A C 1
ATOM 790 O O . PHE A 1 102 ? -13.687 -20.664 47.700 1.00 19.78 102 PHE A O 1
ATOM 798 N N . VAL A 1 103 ? -12.793 -20.628 49.764 1.00 15.77 103 VAL A N 1
ATOM 799 C CA . VAL A 1 103 ? -13.122 -19.230 50.003 1.00 17.85 103 VAL A CA 1
ATOM 800 C C . VAL A 1 103 ? -11.892 -18.580 50.631 1.00 15.97 103 VAL A C 1
ATOM 801 O O . VAL A 1 103 ? -11.168 -19.216 51.395 1.00 16.11 103 VAL A O 1
ATOM 805 N N . TYR A 1 104 ? -11.622 -17.335 50.270 1.00 13.43 104 TYR A N 1
ATOM 806 C CA . TYR A 1 104 ? -10.495 -16.617 50.851 1.00 13.02 104 TYR A CA 1
ATOM 807 C C . TYR A 1 104 ? -10.919 -15.199 51.186 1.00 12.43 104 TYR A C 1
ATOM 808 O O . TYR A 1 104 ? -11.706 -14.586 50.456 1.00 13.84 104 TYR A O 1
ATOM 817 N N . VAL A 1 105 ? -10.391 -14.673 52.291 1.00 13.14 105 VAL A N 1
ATOM 818 C CA . VAL A 1 105 ? -10.703 -13.327 52.750 1.00 14.58 105 VAL A CA 1
ATOM 819 C C . VAL A 1 105 ? -9.424 -12.602 53.157 1.00 13.51 105 VAL A C 1
ATOM 820 O O . VAL A 1 105 ? -8.610 -13.161 53.906 1.00 14.46 105 VAL A O 1
ATOM 824 N N . PHE A 1 106 ? -9.233 -11.388 52.660 1.00 12.60 106 PHE A N 1
ATOM 825 C CA . PHE A 1 106 ? -8.160 -10.526 53.151 1.00 13.74 106 PHE A CA 1
ATOM 826 C C . PHE A 1 106 ? -8.676 -9.557 54.205 1.00 16.18 106 PHE A C 1
ATOM 827 O O . PHE A 1 106 ? -9.813 -9.068 54.123 1.00 19.72 106 PHE A O 1
ATOM 835 N N . GLY A 1 107 ? -7.823 -9.248 55.174 1.00 14.52 107 GLY A N 1
ATOM 836 C CA . GLY A 1 107 ? -8.083 -8.145 56.087 1.00 15.34 107 GLY A CA 1
ATOM 837 C C . GLY A 1 107 ? -7.896 -6.820 55.383 1.00 16.11 107 GLY A C 1
ATOM 838 O O . GLY A 1 107 ? -7.464 -6.763 54.230 1.00 17.63 107 GLY A O 1
ATOM 839 N N . GLY A 1 108 ? -8.201 -5.732 56.079 1.00 19.85 108 GLY A N 1
ATOM 840 C CA . GLY A 1 108 ? -8.142 -4.424 55.467 1.00 17.94 108 GLY A CA 1
ATOM 841 C C . GLY A 1 108 ? -6.745 -3.876 55.261 1.00 19.47 108 GLY A C 1
ATOM 842 O O . GLY A 1 108 ? -6.557 -2.890 54.546 1.00 24.26 108 GLY A O 1
ATOM 843 N N . GLY A 1 109 ? -5.755 -4.502 55.899 1.00 17.21 109 GLY A N 1
ATOM 844 C CA . GLY A 1 109 ? -4.390 -4.010 55.840 1.00 17.64 109 GLY A CA 1
ATOM 845 C C . GLY A 1 109 ? -4.033 -2.977 56.898 1.00 18.83 109 GLY A C 1
ATOM 846 O O . GLY A 1 109 ? -4.873 -2.155 57.293 1.00 19.53 109 GLY A O 1
ATOM 847 N N . THR A 1 110 ? -2.784 -3.019 57.358 1.00 15.95 110 THR A N 1
ATOM 848 C CA . THR A 1 110 ? -2.281 -2.055 58.329 1.00 17.90 110 THR A CA 1
ATOM 849 C C . THR A 1 110 ? -1.052 -1.361 57.757 1.00 19.01 110 THR A C 1
ATOM 850 O O . THR A 1 110 ? -0.040 -2.007 57.461 1.00 17.53 110 THR A O 1
ATOM 854 N N . LYS A 1 111 ? -1.129 -0.041 57.613 1.00 18.01 111 LYS A N 1
ATOM 855 C CA . LYS A 1 111 ? -0.002 0.744 57.130 1.00 18.09 111 LYS A CA 1
ATOM 856 C C . LYS A 1 111 ? 0.951 1.045 58.271 1.00 19.75 111 LYS A C 1
ATOM 857 O O . LYS A 1 111 ? 0.552 1.647 59.265 1.00 22.20 111 LYS A O 1
ATOM 863 N N . VAL A 1 112 ? 2.208 0.644 58.124 1.00 18.17 112 VAL A N 1
ATOM 864 C CA . VAL A 1 112 ? 3.184 0.803 59.196 1.00 18.74 112 VAL A CA 1
ATOM 865 C C . VAL A 1 112 ? 4.174 1.918 58.887 1.00 19.30 112 VAL A C 1
ATOM 866 O O . VAL A 1 112 ? 4.792 1.944 57.815 1.00 21.51 112 VAL A O 1
ATOM 870 N N . THR A 1 113 ? 4.316 2.845 59.837 1.00 20.29 113 THR A N 1
ATOM 871 C CA . THR A 1 113 ? 5.324 3.896 59.761 1.00 27.00 113 THR A CA 1
ATOM 872 C C . THR A 1 113 ? 6.351 3.704 60.877 1.00 18.48 113 THR A C 1
ATOM 873 O O . THR A 1 113 ? 5.997 3.310 61.991 1.00 23.54 113 THR A O 1
ATOM 877 N N . VAL A 1 114 ? 7.618 3.964 60.570 1.00 21.78 114 VAL A N 1
ATOM 878 C CA . VAL A 1 114 ? 8.683 3.872 61.565 1.00 24.79 114 VAL A CA 1
ATOM 879 C C . VAL A 1 114 ? 9.078 5.276 62.014 1.00 26.23 114 VAL A C 1
ATOM 880 O O . VAL A 1 114 ? 9.617 6.057 61.229 1.00 26.22 114 VAL A O 1
ATOM 884 N N . LEU A 1 115 ? 8.798 5.584 63.275 1.00 27.55 115 LEU A N 1
ATOM 885 C CA . LEU A 1 115 ? 9.089 6.898 63.836 1.00 32.16 115 LEU A CA 1
ATOM 886 C C . LEU A 1 115 ? 10.523 6.957 64.345 1.00 36.36 115 LEU A C 1
ATOM 887 O O . LEU A 1 115 ? 11.257 5.967 64.286 1.00 36.88 115 LEU A O 1
ATOM 892 N N . GLY A 1 116 ? 10.914 8.125 64.846 1.00 34.64 116 GLY A N 1
ATOM 893 C CA . GLY A 1 116 ? 12.198 8.291 65.501 1.00 29.63 116 GLY A CA 1
ATOM 894 C C . GLY A 1 116 ? 13.411 8.231 64.595 1.00 37.03 116 GLY A C 1
ATOM 895 O O . GLY A 1 116 ? 14.532 8.027 65.063 1.00 38.38 116 GLY A O 1
ATOM 896 N N . GLN A 1 117 ? 13.194 8.409 63.296 1.00 29.08 117 GLN A N 1
ATOM 897 C CA . GLN A 1 117 ? 14.297 8.472 62.348 1.00 24.50 117 GLN A CA 1
ATOM 898 C C . GLN A 1 117 ? 14.881 9.882 62.357 1.00 31.42 117 GLN A C 1
ATOM 899 O O . GLN A 1 117 ? 14.219 10.821 62.799 1.00 30.59 117 GLN A O 1
ATOM 905 N N . PRO A 1 118 ? 16.134 10.030 61.901 1.00 32.59 118 PRO A N 1
ATOM 906 C CA . PRO A 1 118 ? 16.724 11.368 61.804 1.00 35.34 118 PRO A CA 1
ATOM 907 C C . PRO A 1 118 ? 15.907 12.278 60.896 1.00 33.24 118 PRO A C 1
ATOM 908 O O . PRO A 1 118 ? 15.538 11.898 59.781 1.00 30.23 118 PRO A O 1
ATOM 912 N N . LYS A 1 119 ? 15.615 13.474 61.390 1.00 24.92 119 LYS A N 1
ATOM 913 C CA . LYS A 1 119 ? 14.806 14.424 60.644 1.00 27.03 119 LYS A CA 1
ATOM 914 C C . LYS A 1 119 ? 15.643 15.116 59.574 1.00 25.11 119 LYS A C 1
ATOM 915 O O . LYS A 1 119 ? 16.857 15.263 59.716 1.00 27.95 119 LYS A O 1
ATOM 921 N N . SER A 1 120 ? 14.989 15.525 58.493 1.00 22.96 120 SER A N 1
ATOM 922 C CA . SER A 1 120 ? 15.675 16.082 57.333 1.00 20.14 120 SER A CA 1
ATOM 923 C C . SER A 1 120 ? 14.775 17.123 56.661 1.00 18.33 120 SER A C 1
ATOM 924 O O . SER A 1 120 ? 13.631 16.823 56.318 1.00 18.74 120 SER A O 1
ATOM 927 N N . THR A 1 121 ? 15.295 18.332 56.476 1.00 18.68 121 THR A N 1
ATOM 928 C CA . THR A 1 121 ? 14.537 19.451 55.916 1.00 19.99 121 THR A CA 1
ATOM 929 C C . THR A 1 121 ? 14.461 19.322 54.388 1.00 21.94 121 THR A C 1
ATOM 930 O O . THR A 1 121 ? 15.413 18.850 53.763 1.00 20.51 121 THR A O 1
ATOM 934 N N . PRO A 1 122 ? 13.322 19.715 53.783 1.00 19.67 122 PRO A N 1
ATOM 935 C CA . PRO A 1 122 ? 13.204 19.592 52.323 1.00 18.80 122 PRO A CA 1
ATOM 936 C C . PRO A 1 122 ? 14.163 20.474 51.536 1.00 18.78 122 PRO A C 1
ATOM 937 O O . PRO A 1 122 ? 14.450 21.610 51.927 1.00 20.22 122 PRO A O 1
ATOM 941 N N . THR A 1 123 ? 14.634 19.926 50.420 1.00 16.93 123 THR A N 1
ATOM 942 C CA . THR A 1 123 ? 15.325 20.689 49.393 1.00 19.93 123 THR A CA 1
ATOM 943 C C . THR A 1 123 ? 14.302 21.033 48.306 1.00 17.45 123 THR A C 1
ATOM 944 O O . THR A 1 123 ? 13.513 20.183 47.906 1.00 17.87 123 THR A O 1
ATOM 948 N N . LEU A 1 124 ? 14.293 22.285 47.868 1.00 17.28 124 LEU A N 1
ATOM 949 C CA . LEU A 1 124 ? 13.400 22.725 46.807 1.00 17.42 124 LEU A CA 1
ATOM 950 C C . LEU A 1 124 ? 14.172 22.958 45.512 1.00 18.57 124 LEU A C 1
ATOM 951 O O . LEU A 1 124 ? 15.242 23.576 45.515 1.00 18.84 124 LEU A O 1
ATOM 956 N N . THR A 1 125 ? 13.642 22.438 44.414 1.00 14.73 125 THR A N 1
ATOM 957 C CA . THR A 1 125 ? 14.176 22.734 43.084 1.00 15.74 125 THR A CA 1
ATOM 958 C C . THR A 1 125 ? 13.028 23.249 42.243 1.00 15.32 125 THR A C 1
ATOM 959 O O . THR A 1 125 ? 12.019 22.555 42.078 1.00 14.23 125 THR A O 1
ATOM 963 N N . VAL A 1 126 ? 13.153 24.457 41.714 1.00 13.73 126 VAL A N 1
ATOM 964 C CA . VAL A 1 126 ? 12.072 25.016 40.921 1.00 12.59 126 VAL A CA 1
ATOM 965 C C . VAL A 1 126 ? 12.451 25.193 39.460 1.00 14.62 126 VAL A C 1
ATOM 966 O O . VAL A 1 126 ? 13.614 25.452 39.127 1.00 15.58 126 VAL A O 1
ATOM 970 N N . PHE A 1 127 ? 11.462 25.028 38.589 1.00 11.25 127 PHE A N 1
ATOM 971 C CA . PHE A 1 127 ? 11.660 25.197 37.152 1.00 12.12 127 PHE A CA 1
ATOM 972 C C . PHE A 1 127 ? 10.572 26.095 36.588 1.00 13.22 127 PHE A C 1
ATOM 973 O O . PHE A 1 127 ? 9.383 25.940 36.911 1.00 12.47 127 PHE A O 1
ATOM 981 N N . PRO A 1 128 ? 10.967 27.025 35.709 1.00 13.63 128 PRO A N 1
ATOM 982 C CA . PRO A 1 128 ? 10.033 27.892 34.991 1.00 14.42 128 PRO A CA 1
ATOM 983 C C . PRO A 1 128 ? 9.388 27.109 33.861 1.00 14.79 128 PRO A C 1
ATOM 984 O O . PRO A 1 128 ? 9.835 26.005 33.535 1.00 14.84 128 PRO A O 1
ATOM 988 N N . PRO A 1 129 ? 8.335 27.661 33.260 1.00 13.90 129 PRO A N 1
ATOM 989 C CA . PRO A 1 129 ? 7.743 27.008 32.095 1.00 13.90 129 PRO A CA 1
ATOM 990 C C . PRO A 1 129 ? 8.759 26.931 30.959 1.00 15.83 129 PRO A C 1
ATOM 991 O O . PRO A 1 129 ? 9.636 27.797 30.864 1.00 17.76 129 PRO A O 1
ATOM 995 N N . SER A 1 130 ? 8.653 25.899 30.123 1.00 14.57 130 SER A N 1
ATOM 996 C CA . SER A 1 130 ? 9.504 25.781 28.951 1.00 13.44 130 SER A CA 1
ATOM 997 C C . SER A 1 130 ? 9.003 26.729 27.880 1.00 16.56 130 SER A C 1
ATOM 998 O O . SER A 1 130 ? 7.834 27.117 27.886 1.00 16.98 130 SER A O 1
ATOM 1001 N N . SER A 1 131 ? 9.892 27.127 26.979 1.00 17.25 131 SER A N 1
ATOM 1002 C CA . SER A 1 131 ? 9.453 27.965 25.869 1.00 20.46 131 SER A CA 1
ATOM 1003 C C . SER A 1 131 ? 8.409 27.211 25.049 1.00 17.74 131 SER A C 1
ATOM 1004 O O . SER A 1 131 ? 7.481 27.821 24.513 1.00 20.86 131 SER A O 1
ATOM 1007 N N . GLU A 1 132 ? 8.540 25.884 24.985 1.00 16.62 132 GLU A N 1
ATOM 1008 C CA . GLU A 1 132 ? 7.614 25.055 24.222 1.00 17.93 132 GLU A CA 1
ATOM 1009 C C . GLU A 1 132 ? 6.187 25.165 24.760 1.00 19.75 132 GLU A C 1
ATOM 1010 O O . GLU A 1 132 ? 5.236 25.328 23.993 1.00 23.35 132 GLU A O 1
ATOM 1016 N N . GLU A 1 133 ? 6.027 25.086 26.075 1.00 15.10 133 GLU A N 1
ATOM 1017 C CA . GLU A 1 133 ? 4.706 25.222 26.660 1.00 16.98 133 GLU A CA 1
ATOM 1018 C C . GLU A 1 133 ? 4.163 26.643 26.506 1.00 17.04 133 GLU A C 1
ATOM 1019 O O . GLU A 1 133 ? 2.963 26.826 26.290 1.00 19.21 133 GLU A O 1
ATOM 1025 N N . LEU A 1 134 ? 5.030 27.640 26.633 1.00 19.32 134 LEU A N 1
ATOM 1026 C CA . LEU A 1 134 ? 4.590 29.033 26.525 1.00 21.32 134 LEU A CA 1
ATOM 1027 C C . LEU A 1 134 ? 3.975 29.299 25.158 1.00 23.17 134 LEU A C 1
ATOM 1028 O O . LEU A 1 134 ? 3.060 30.113 25.039 1.00 24.34 134 LEU A O 1
ATOM 1033 N N . LYS A 1 135 ? 4.464 28.599 24.137 1.00 23.98 135 LYS A N 1
ATOM 1034 C CA . LYS A 1 135 ? 3.924 28.746 22.788 1.00 25.84 135 LYS A CA 1
ATOM 1035 C C . LYS A 1 135 ? 2.493 28.224 22.695 1.00 27.21 135 LYS A C 1
ATOM 1036 O O . LYS A 1 135 ? 1.747 28.585 21.785 1.00 31.22 135 LYS A O 1
ATOM 1042 N N . GLU A 1 136 ? 2.105 27.379 23.641 1.00 23.78 136 GLU A N 1
ATOM 1043 C CA . GLU A 1 136 ? 0.747 26.865 23.688 1.00 25.46 136 GLU A CA 1
ATOM 1044 C C . GLU A 1 136 ? -0.099 27.718 24.629 1.00 21.91 136 GLU A C 1
ATOM 1045 O O . GLU A 1 136 ? -1.179 27.305 25.058 1.00 28.87 136 GLU A O 1
ATOM 1051 N N . ASN A 1 137 ? 0.425 28.900 24.963 1.00 23.38 137 ASN A N 1
ATOM 1052 C CA . ASN A 1 137 ? -0.256 29.873 25.820 1.00 25.58 137 ASN A CA 1
ATOM 1053 C C . ASN A 1 137 ? -0.477 29.407 27.259 1.00 23.45 137 ASN A C 1
ATOM 1054 O O . ASN A 1 137 ? -1.401 29.868 27.938 1.00 24.48 137 ASN A O 1
ATOM 1059 N N . LYS A 1 138 ? 0.385 28.502 27.720 1.00 23.36 138 LYS A N 1
ATOM 1060 C CA . LYS A 1 138 ? 0.275 27.942 29.061 1.00 20.28 138 LYS A CA 1
ATOM 1061 C C . LYS A 1 138 ? 1.622 27.974 29.748 1.00 19.63 138 LYS A C 1
ATOM 1062 O O . LYS A 1 138 ? 2.667 28.053 29.091 1.00 21.15 138 LYS A O 1
ATOM 1068 N N . ALA A 1 139 ? 1.593 27.913 31.076 1.00 19.29 139 ALA A N 1
ATOM 1069 C CA . ALA A 1 139 ? 2.813 27.918 31.864 1.00 18.35 139 ALA A CA 1
ATOM 1070 C C . ALA A 1 139 ? 2.603 27.057 33.097 1.00 19.51 139 ALA A C 1
ATOM 1071 O O . ALA A 1 139 ? 1.736 27.335 33.927 1.00 20.39 139 ALA A O 1
ATOM 1073 N N . THR A 1 140 ? 3.388 25.994 33.215 1.00 13.55 140 THR A N 1
ATOM 1074 C CA . THR A 1 140 ? 3.338 25.174 34.408 1.00 13.60 140 THR A CA 1
ATOM 1075 C C . THR A 1 140 ? 4.635 25.387 35.152 1.00 13.06 140 THR A C 1
ATOM 1076 O O . THR A 1 140 ? 5.714 25.173 34.601 1.00 15.46 140 THR A O 1
ATOM 1080 N N . LEU A 1 141 ? 4.530 25.825 36.400 1.00 12.96 141 LEU A N 1
ATOM 1081 C CA . LEU A 1 141 ? 5.708 25.982 37.233 1.00 12.32 141 LEU A CA 1
ATOM 1082 C C . LEU A 1 141 ? 5.851 24.717 38.059 1.00 11.57 141 LEU A C 1
ATOM 1083 O O . LEU A 1 141 ? 4.848 24.164 38.538 1.00 13.35 141 LEU A O 1
ATOM 1088 N N . VAL A 1 142 ? 7.078 24.235 38.189 1.00 11.44 142 VAL A N 1
ATOM 1089 C CA . VAL A 1 142 ? 7.324 22.961 38.848 1.00 10.73 142 VAL A CA 1
ATOM 1090 C C . VAL A 1 142 ? 8.175 23.157 40.084 1.00 11.21 142 VAL A C 1
ATOM 1091 O O . VAL A 1 142 ? 9.236 23.790 40.032 1.00 13.05 142 VAL A O 1
ATOM 1095 N N . CYS A 1 143 ? 7.719 22.615 41.208 1.00 11.31 143 CYS A N 1
ATOM 1096 C CA . CYS A 1 143 ? 8.484 22.661 42.429 1.00 12.39 143 CYS A CA 1
ATOM 1097 C C . CYS A 1 143 ? 8.728 21.224 42.872 1.00 12.67 143 CYS A C 1
ATOM 1098 O O . CYS A 1 143 ? 7.784 20.509 43.222 1.00 12.09 143 CYS A O 1
ATOM 1101 N N . LEU A 1 144 ? 9.981 20.795 42.798 1.00 11.80 144 LEU A N 1
ATOM 1102 C CA . LEU A 1 144 ? 10.344 19.445 43.223 1.00 11.97 144 LEU A CA 1
ATOM 1103 C C . LEU A 1 144 ? 10.854 19.520 44.649 1.00 11.94 144 LEU A C 1
ATOM 1104 O O . LEU A 1 144 ? 11.739 20.319 44.958 1.00 13.65 144 LEU A O 1
ATOM 1109 N N . ILE A 1 145 ? 10.295 18.680 45.515 1.00 13.59 145 ILE A N 1
ATOM 1110 C CA . ILE A 1 145 ? 10.586 18.743 46.942 1.00 13.02 145 ILE A CA 1
ATOM 1111 C C . ILE A 1 145 ? 11.246 17.432 47.346 1.00 13.93 145 ILE A C 1
ATOM 1112 O O . ILE A 1 145 ? 10.657 16.366 47.191 1.00 14.54 145 ILE A O 1
ATOM 1117 N N . SER A 1 146 ? 12.466 17.488 47.872 1.00 14.80 146 SER A N 1
ATOM 1118 C CA . SER A 1 146 ? 13.222 16.249 48.050 1.00 16.23 146 SER A CA 1
ATOM 1119 C C . SER A 1 146 ? 13.985 16.198 49.365 1.00 16.14 146 SER A C 1
ATOM 1120 O O . SER A 1 146 ? 14.084 17.196 50.068 1.00 17.87 146 SER A O 1
ATOM 1123 N N . ASN A 1 147 ? 14.478 15.005 49.695 1.00 18.42 147 ASN A N 1
ATOM 1124 C CA . ASN A 1 147 ? 15.415 14.820 50.800 1.00 22.35 147 ASN A CA 1
ATOM 1125 C C . ASN A 1 147 ? 14.791 15.122 52.165 1.00 23.22 147 ASN A C 1
ATOM 1126 O O . ASN A 1 147 ? 15.497 15.531 53.091 1.00 23.75 147 ASN A O 1
ATOM 1131 N N . PHE A 1 148 ? 13.476 14.929 52.297 1.00 17.66 148 PHE A N 1
ATOM 1132 C CA . PHE A 1 148 ? 12.836 15.244 53.577 1.00 19.00 148 PHE A CA 1
ATOM 1133 C C . PHE A 1 148 ? 12.361 14.023 54.360 1.00 15.73 148 PHE A C 1
ATOM 1134 O O . PHE A 1 148 ? 12.068 12.972 53.794 1.00 16.71 148 PHE A O 1
ATOM 1142 N N . SER A 1 149 ? 12.303 14.189 55.679 1.00 18.70 149 SER A N 1
ATOM 1143 C CA . SER A 1 149 ? 11.836 13.142 56.592 1.00 19.04 149 SER A CA 1
ATOM 1144 C C . SER A 1 149 ? 11.474 13.808 57.910 1.00 18.26 149 SER A C 1
ATOM 1145 O O . SER A 1 149 ? 12.238 14.633 58.404 1.00 18.34 149 SER A O 1
ATOM 1148 N N . PRO A 1 150 ? 10.312 13.456 58.492 1.00 17.75 150 PRO A N 1
ATOM 1149 C CA . PRO A 1 150 ? 9.311 12.491 58.020 1.00 18.31 150 PRO A CA 1
ATOM 1150 C C . PRO A 1 150 ? 8.514 12.986 56.806 1.00 17.01 150 PRO A C 1
ATOM 1151 O O . PRO A 1 150 ? 8.824 14.054 56.261 1.00 16.53 150 PRO A O 1
ATOM 1155 N N . SER A 1 151 ? 7.499 12.233 56.390 1.00 16.43 151 SER A N 1
ATOM 1156 C CA . SER A 1 151 ? 6.923 12.402 55.054 1.00 18.22 151 SER A CA 1
ATOM 1157 C C . SER A 1 151 ? 5.863 13.495 54.884 1.00 16.08 151 SER A C 1
ATOM 1158 O O . SER A 1 151 ? 5.463 13.796 53.755 1.00 19.06 151 SER A O 1
ATOM 1161 N N . GLY A 1 152 ? 5.376 14.070 55.973 1.00 18.42 152 GLY A N 1
ATOM 1162 C CA . GLY A 1 152 ? 4.313 15.052 55.838 1.00 17.57 152 GLY A CA 1
ATOM 1163 C C . GLY A 1 152 ? 4.800 16.448 55.467 1.00 17.55 152 GLY A C 1
ATOM 1164 O O . GLY A 1 152 ? 5.678 16.992 56.135 1.00 19.50 152 GLY A O 1
ATOM 1165 N N . VAL A 1 153 ? 4.246 17.008 54.394 1.00 15.81 153 VAL A N 1
ATOM 1166 C CA . VAL A 1 153 ? 4.484 18.405 54.013 1.00 14.79 153 VAL A CA 1
ATOM 1167 C C . VAL A 1 153 ? 3.191 19.057 53.564 1.00 16.61 153 VAL A C 1
ATOM 1168 O O . VAL A 1 153 ? 2.241 18.376 53.156 1.00 17.38 153 VAL A O 1
ATOM 1172 N N . THR A 1 154 ? 3.149 20.380 53.643 1.00 14.22 154 THR A N 1
ATOM 1173 C CA . THR A 1 154 ? 2.101 21.142 52.993 1.00 14.62 154 THR A CA 1
ATOM 1174 C C . THR A 1 154 ? 2.776 22.106 52.027 1.00 17.13 154 THR A C 1
ATOM 1175 O O . THR A 1 154 ? 3.900 22.568 52.276 1.00 17.45 154 THR A O 1
ATOM 1179 N N . VAL A 1 155 ? 2.119 22.379 50.907 1.00 13.98 155 VAL A N 1
ATOM 1180 C CA . VAL A 1 155 ? 2.692 23.231 49.885 1.00 13.49 155 VAL A CA 1
ATOM 1181 C C . VAL A 1 155 ? 1.727 24.334 49.530 1.00 15.81 155 VAL A C 1
ATOM 1182 O O . VAL A 1 155 ? 0.551 24.083 49.255 1.00 17.10 155 VAL A O 1
ATOM 1186 N N . ALA A 1 156 ? 2.225 25.563 49.527 1.00 16.73 156 ALA A N 1
ATOM 1187 C CA . ALA A 1 156 ? 1.444 26.696 49.065 1.00 16.59 156 ALA A CA 1
ATOM 1188 C C . ALA A 1 156 ? 2.263 27.466 48.045 1.00 16.74 156 ALA A C 1
ATOM 1189 O O . ALA A 1 156 ? 3.493 27.385 48.037 1.00 16.51 156 ALA A O 1
ATOM 1191 N N . TRP A 1 157 ? 1.579 28.219 47.198 1.00 14.60 157 TRP A N 1
ATOM 1192 C CA . TRP A 1 157 ? 2.256 29.074 46.236 1.00 14.74 157 TRP A CA 1
ATOM 1193 C C . TRP A 1 157 ? 1.864 30.524 46.443 1.00 18.01 157 TRP A C 1
ATOM 1194 O O . TRP A 1 157 ? 0.747 30.820 46.892 1.00 21.08 157 TRP A O 1
ATOM 1205 N N . LYS A 1 158 ? 2.792 31.415 46.109 1.00 15.50 158 LYS A N 1
ATOM 1206 C CA . LYS A 1 158 ? 2.546 32.849 46.159 1.00 20.14 158 LYS A CA 1
ATOM 1207 C C . LYS A 1 158 ? 2.835 33.451 44.797 1.00 19.92 158 LYS A C 1
ATOM 1208 O O . LYS A 1 158 ? 3.681 32.949 44.042 1.00 18.56 158 LYS A O 1
ATOM 1214 N N . ALA A 1 159 ? 2.111 34.515 44.464 1.00 20.62 159 ALA A N 1
ATOM 1215 C CA . ALA A 1 159 ? 2.420 35.311 43.282 1.00 20.45 159 ALA A CA 1
ATOM 1216 C C . ALA A 1 159 ? 2.615 36.748 43.748 1.00 23.51 159 ALA A C 1
ATOM 1217 O O . ALA A 1 159 ? 1.705 37.334 44.341 1.00 26.76 159 ALA A O 1
ATOM 1219 N N . ASN A 1 160 ? 3.799 37.305 43.503 1.00 23.32 160 ASN A N 1
ATOM 1220 C CA . ASN A 1 160 ? 4.186 38.578 44.110 1.00 27.33 160 ASN A CA 1
ATOM 1221 C C . ASN A 1 160 ? 3.931 38.561 45.616 1.00 32.65 160 ASN A C 1
ATOM 1222 O O . ASN A 1 160 ? 3.376 39.509 46.174 1.00 34.91 160 ASN A O 1
ATOM 1227 N N . GLY A 1 161 ? 4.318 37.469 46.268 1.00 22.89 161 GLY A N 1
ATOM 1228 C CA . GLY A 1 161 ? 4.162 37.365 47.708 1.00 31.32 161 GLY A CA 1
ATOM 1229 C C . GLY A 1 161 ? 2.734 37.291 48.225 1.00 31.87 161 GLY A C 1
ATOM 1230 O O . GLY A 1 161 ? 2.526 37.319 49.437 1.00 40.95 161 GLY A O 1
ATOM 1231 N N . THR A 1 162 ? 1.754 37.195 47.328 1.00 31.36 162 THR A N 1
ATOM 1232 C CA . THR A 1 162 ? 0.357 37.001 47.732 1.00 31.24 162 THR A CA 1
ATOM 1233 C C . THR A 1 162 ? -0.128 35.588 47.384 1.00 32.74 162 THR A C 1
ATOM 1234 O O . THR A 1 162 ? 0.167 35.077 46.304 1.00 25.96 162 THR A O 1
ATOM 1238 N N . PRO A 1 163 ? -0.887 34.959 48.296 1.00 33.89 163 PRO A N 1
ATOM 1239 C CA . PRO A 1 163 ? -1.383 33.586 48.119 1.00 28.06 163 PRO A CA 1
ATOM 1240 C C . PRO A 1 163 ? -2.073 33.332 46.782 1.00 27.84 163 PRO A C 1
ATOM 1241 O O . PRO A 1 163 ? -2.888 34.140 46.333 1.00 29.59 163 PRO A O 1
ATOM 1245 N N . ILE A 1 164 ? -1.737 32.211 46.150 1.00 23.64 164 ILE A N 1
ATOM 1246 C CA . ILE A 1 164 ? -2.430 31.784 44.944 1.00 25.32 164 ILE A CA 1
ATOM 1247 C C . ILE A 1 164 ? -2.790 30.318 45.112 1.00 33.96 164 ILE A C 1
ATOM 1248 O O . ILE A 1 164 ? -1.930 29.489 45.396 1.00 29.28 164 ILE A O 1
ATOM 1253 N N . THR A 1 165 ? -4.076 30.011 44.973 1.00 32.26 165 THR A N 1
ATOM 1254 C CA . THR A 1 165 ? -4.577 28.671 45.254 1.00 31.57 165 THR A CA 1
ATOM 1255 C C . THR A 1 165 ? -5.139 28.009 44.004 1.00 33.02 165 THR A C 1
ATOM 1256 O O . THR A 1 165 ? -5.036 26.793 43.831 1.00 33.24 165 THR A O 1
ATOM 1260 N N . GLN A 1 166 ? -5.744 28.814 43.138 1.00 28.31 166 GLN A N 1
ATOM 1261 C CA . GLN A 1 166 ? -6.248 28.312 41.873 1.00 30.31 166 GLN A CA 1
ATOM 1262 C C . GLN A 1 166 ? -5.088 27.761 41.054 1.00 29.20 166 GLN A C 1
ATOM 1263 O O . GLN A 1 166 ? -4.061 28.419 40.900 1.00 28.88 166 GLN A O 1
ATOM 1269 N N . GLY A 1 167 ? -5.241 26.535 40.563 1.00 23.29 167 GLY A N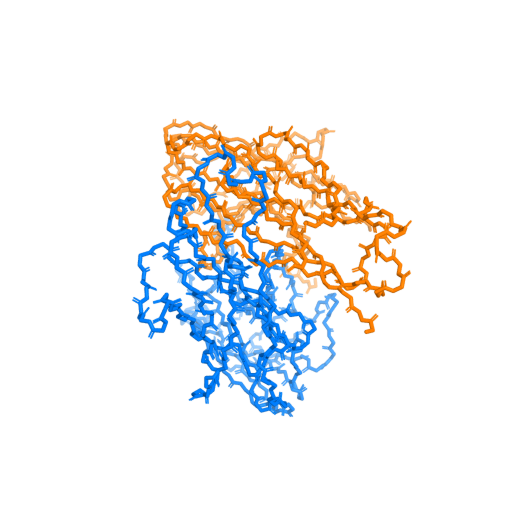 1
ATOM 1270 C CA . GLY A 1 167 ? -4.250 25.955 39.673 1.00 26.01 167 GLY A CA 1
ATOM 1271 C C . GLY A 1 167 ? -3.094 25.239 40.349 1.00 20.84 167 GLY A C 1
ATOM 1272 O O . GLY A 1 167 ? -2.119 24.896 39.686 1.00 20.53 167 GLY A O 1
ATOM 1273 N N . VAL A 1 168 ? -3.197 25.006 41.655 1.00 18.57 168 VAL A N 1
ATOM 1274 C CA . VAL A 1 168 ? -2.159 24.295 42.395 1.00 18.46 168 VAL A CA 1
ATOM 1275 C C . VAL A 1 168 ? -2.513 22.823 42.540 1.00 19.88 168 VAL A C 1
ATOM 1276 O O . VAL A 1 168 ? -3.618 22.481 42.977 1.00 19.59 168 VAL A O 1
ATOM 1280 N N . ASP A 1 169 ? -1.572 21.953 42.190 1.00 15.69 169 ASP A N 1
ATOM 1281 C CA . ASP A 1 169 ? -1.753 20.518 42.373 1.00 16.19 169 ASP A CA 1
ATOM 1282 C C . ASP A 1 169 ? -0.481 19.943 42.965 1.00 13.84 169 ASP A C 1
ATOM 1283 O O . ASP A 1 169 ? 0.606 20.098 42.396 1.00 15.02 169 ASP A O 1
ATOM 1288 N N . THR A 1 170 ? -0.618 19.282 44.107 1.00 13.52 170 THR A N 1
ATOM 1289 C CA . THR A 1 170 ? 0.521 18.760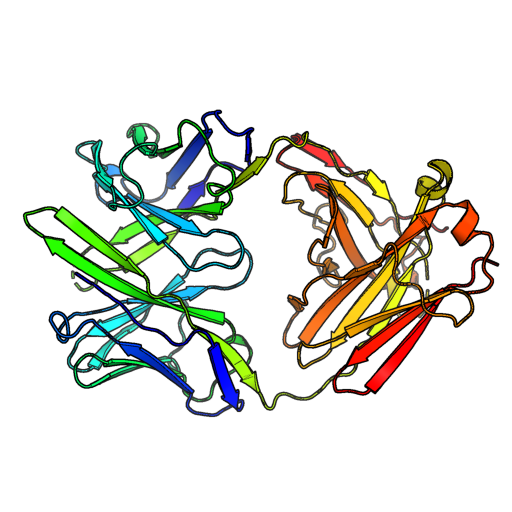 44.839 1.00 14.53 170 THR A CA 1
ATOM 1290 C C . THR A 1 170 ? 0.426 17.244 44.958 1.00 13.86 170 THR A C 1
ATOM 1291 O O . THR A 1 170 ? -0.646 16.725 45.264 1.00 18.43 170 THR A O 1
ATOM 1295 N N . SER A 1 171 ? 1.532 16.546 44.711 1.00 13.71 171 SER A N 1
ATOM 1296 C CA . SER A 1 171 ? 1.539 15.076 44.752 1.00 15.06 171 SER A CA 1
ATOM 1297 C C . SER A 1 171 ? 1.628 14.568 46.186 1.00 18.70 171 SER A C 1
ATOM 1298 O O . SER A 1 171 ? 2.023 15.309 47.093 1.00 17.68 171 SER A O 1
ATOM 1301 N N . ASN A 1 172 ? 1.251 13.306 46.383 1.00 19.60 172 ASN A N 1
ATOM 1302 C CA . ASN A 1 172 ? 1.573 12.584 47.605 1.00 18.34 172 ASN A CA 1
ATOM 1303 C C . ASN A 1 172 ? 3.078 12.431 47.682 1.00 17.48 172 ASN A C 1
ATOM 1304 O O . ASN A 1 172 ? 3.755 12.525 46.661 1.00 18.16 172 ASN A O 1
ATOM 1309 N N . PRO A 1 173 ? 3.621 12.207 48.890 1.00 17.23 173 PRO A N 1
ATOM 1310 C CA . PRO A 1 173 ? 5.052 11.913 48.974 1.00 16.31 173 PRO A CA 1
ATOM 1311 C C . PRO A 1 173 ? 5.328 10.471 48.563 1.00 18.30 173 PRO A C 1
ATOM 1312 O O . PRO A 1 173 ? 4.419 9.644 48.634 1.00 23.01 173 PRO A O 1
ATOM 1316 N N . THR A 1 174 ? 6.539 10.204 48.100 1.00 19.97 174 THR A N 1
ATOM 1317 C CA . THR A 1 174 ? 7.005 8.833 47.906 1.00 20.61 174 THR A CA 1
ATOM 1318 C C . THR A 1 174 ? 8.379 8.668 48.515 1.00 24.48 174 THR A C 1
ATOM 1319 O O . THR A 1 174 ? 9.136 9.634 48.690 1.00 20.71 174 THR A O 1
ATOM 1323 N N . LYS A 1 175 ? 8.703 7.421 48.831 1.00 27.41 175 LYS A N 1
ATOM 1324 C CA . LYS A 1 175 ? 9.916 7.116 49.549 1.00 28.47 175 LYS A CA 1
ATOM 1325 C C . LYS A 1 175 ? 11.060 6.964 48.565 1.00 30.07 175 LYS A C 1
ATOM 1326 O O . LYS A 1 175 ? 10.972 6.159 47.639 1.00 39.72 175 LYS A O 1
ATOM 1332 N N . GLU A 1 176 ? 12.109 7.765 48.735 1.00 30.97 176 GLU A N 1
ATOM 1333 C CA . GLU A 1 176 ? 13.370 7.532 48.033 1.00 40.90 176 GLU A CA 1
ATOM 1334 C C . GLU A 1 176 ? 14.486 7.285 49.046 1.00 33.00 176 GLU A C 1
ATOM 1335 O O . GLU A 1 176 ? 14.819 8.154 49.859 1.00 36.59 176 GLU A O 1
ATOM 1341 N N . GLY A 1 177 ? 15.059 6.089 49.004 1.00 37.18 177 GLY A N 1
ATOM 1342 C CA . GLY A 1 177 ? 15.951 5.672 50.065 1.00 31.62 1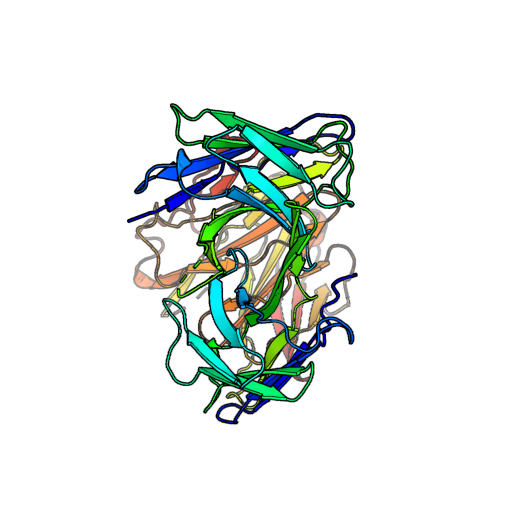77 GLY A CA 1
ATOM 1343 C C . GLY A 1 177 ? 15.151 5.624 51.351 1.00 28.91 177 GLY A C 1
ATOM 1344 O O . GLY A 1 177 ? 14.075 5.028 51.390 1.00 32.94 177 GLY A O 1
ATOM 1345 N N . ASN A 1 178 ? 15.672 6.244 52.403 1.00 25.52 178 ASN A N 1
ATOM 1346 C CA . ASN A 1 178 ? 14.943 6.342 53.663 1.00 29.29 178 ASN A CA 1
ATOM 1347 C C . ASN A 1 178 ? 14.145 7.635 53.767 1.00 25.15 178 ASN A C 1
ATOM 1348 O O . ASN A 1 178 ? 13.320 7.787 54.669 1.00 30.17 178 ASN A O 1
ATOM 1353 N N . LYS A 1 179 ? 14.388 8.560 52.844 1.00 24.49 179 LYS A N 1
ATOM 1354 C CA . LYS A 1 179 ? 13.731 9.865 52.900 1.00 21.21 179 LYS A CA 1
ATOM 1355 C C . LYS A 1 179 ? 12.599 9.961 51.882 1.00 19.59 179 LYS A C 1
ATOM 1356 O O . LYS A 1 179 ? 12.234 8.969 51.258 1.00 21.46 179 LYS A O 1
ATOM 1362 N N . PHE A 1 180 ? 12.021 11.148 51.725 1.00 17.15 180 PHE A N 1
ATOM 1363 C CA . PHE A 1 180 ? 10.813 11.289 50.920 1.00 19.08 180 PHE A CA 1
ATOM 1364 C C . PHE A 1 180 ? 10.931 12.432 49.918 1.00 15.46 180 PHE A C 1
ATOM 1365 O O . PHE A 1 180 ? 11.767 13.324 50.063 1.00 18.27 180 PHE A O 1
ATOM 1373 N N . MET A 1 181 ? 10.072 12.386 48.906 1.00 18.33 181 MET A N 1
ATOM 1374 C CA . MET A 1 181 ? 10.000 13.473 47.932 1.00 16.78 181 MET A CA 1
ATOM 1375 C C . MET A 1 181 ? 8.577 13.648 47.403 1.00 15.05 181 MET A C 1
ATOM 1376 O O . MET A 1 181 ? 7.757 12.725 47.440 1.00 17.15 181 MET A O 1
ATOM 1381 N N . ALA A 1 182 ? 8.272 14.848 46.919 1.00 11.88 182 ALA A N 1
ATOM 1382 C CA . ALA A 1 182 ? 6.953 15.161 46.394 1.00 13.85 182 ALA A CA 1
ATOM 1383 C C . ALA A 1 182 ? 7.123 16.258 45.369 1.00 11.32 182 ALA A C 1
ATOM 1384 O O . ALA A 1 182 ? 8.189 16.872 45.276 1.00 12.87 182 ALA A O 1
ATOM 1386 N N . SER A 1 183 ? 6.074 16.514 44.605 1.00 13.49 183 SER A N 1
ATOM 1387 C CA . SER A 1 183 ? 6.131 17.565 43.598 1.00 12.34 183 SER A CA 1
ATOM 1388 C C . SER A 1 183 ? 4.900 18.440 43.705 1.00 16.46 183 SER A C 1
ATOM 1389 O O . SER A 1 183 ? 3.833 18.016 44.158 1.00 17.07 183 SER A O 1
ATOM 1392 N N . SER A 1 184 ? 5.048 19.693 43.309 1.00 13.33 184 SER A N 1
ATOM 1393 C CA . SER A 1 184 ? 3.903 20.579 43.251 1.00 11.99 184 SER A CA 1
ATOM 1394 C C . SER A 1 184 ? 3.942 21.359 41.954 1.00 13.43 184 SER A C 1
ATOM 1395 O O . SER A 1 184 ? 5.016 21.755 41.487 1.00 13.71 184 SER A O 1
ATOM 1398 N N . PHE A 1 185 ? 2.775 21.583 41.374 1.00 12.24 185 PHE A N 1
ATOM 1399 C CA . PHE A 1 185 ? 2.686 22.270 40.095 1.00 11.96 185 PHE A CA 1
ATOM 1400 C C . PHE A 1 185 ? 1.738 23.454 40.227 1.00 12.87 185 PHE A C 1
ATOM 1401 O O . PHE A 1 185 ? 0.691 23.346 40.871 1.00 15.92 185 PHE A O 1
ATOM 1409 N N . LEU A 1 186 ? 2.106 24.576 39.616 1.00 13.44 186 LEU A N 1
ATOM 1410 C CA . LEU A 1 186 ? 1.227 25.742 39.543 1.00 14.93 186 LEU A CA 1
ATOM 1411 C C . LEU A 1 186 ? 0.913 25.965 38.075 1.00 14.35 186 LEU A C 1
ATOM 1412 O O . LEU A 1 186 ? 1.820 26.232 37.266 1.00 14.86 186 LEU A O 1
ATOM 1417 N N . HIS A 1 187 ? -0.359 25.812 37.710 1.00 16.40 187 HIS A N 1
ATOM 1418 C CA . HIS A 1 187 ? -0.773 25.941 36.320 1.00 20.45 187 HIS A CA 1
ATOM 1419 C C . HIS A 1 187 ? -1.265 27.358 36.054 1.00 19.17 187 HIS A C 1
ATOM 1420 O O . HIS A 1 187 ? -2.203 27.834 36.695 1.00 23.54 187 HIS A O 1
ATOM 1427 N N . LEU A 1 188 ? -0.612 28.021 35.111 1.00 18.32 188 LEU A N 1
ATOM 1428 C CA . LEU A 1 188 ? -0.904 29.406 34.778 1.00 18.81 188 LEU A CA 1
ATOM 1429 C C . LEU A 1 188 ? -1.154 29.522 33.289 1.00 22.58 188 LEU A C 1
ATOM 1430 O O . LEU A 1 188 ? -0.877 28.593 32.526 1.00 21.32 188 LEU A O 1
ATOM 1435 N N . THR A 1 189 ? -1.689 30.665 32.871 1.00 23.71 189 THR A N 1
ATOM 1436 C CA . THR A 1 189 ? -1.630 31.028 31.466 1.00 20.72 189 THR A CA 1
ATOM 1437 C C . THR A 1 189 ? -0.258 31.637 31.242 1.00 19.44 189 THR A C 1
ATOM 1438 O O . THR A 1 189 ? 0.396 32.060 32.196 1.00 22.65 189 THR A O 1
ATOM 1442 N N . SER A 1 190 ? 0.178 31.714 29.990 1.00 20.55 190 SER A N 1
ATOM 1443 C CA . SER A 1 190 ? 1.445 32.360 29.680 1.00 20.83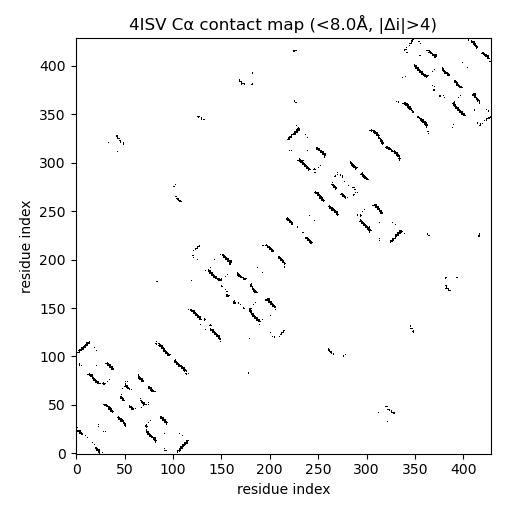 190 SER A CA 1
ATOM 1444 C C . SER A 1 190 ? 1.415 33.840 30.061 1.00 19.66 190 SER A C 1
ATOM 1445 O O . SER A 1 190 ? 2.424 34.396 30.493 1.00 19.92 190 SER A O 1
ATOM 1448 N N . ASP A 1 191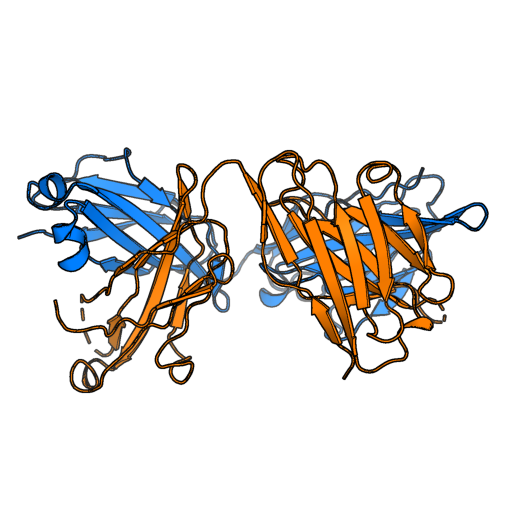 ? 0.250 34.471 29.927 1.00 22.76 191 ASP A N 1
ATOM 1449 C CA . ASP A 1 191 ? 0.103 35.873 30.318 1.00 26.17 191 ASP A CA 1
ATOM 1450 C C . ASP A 1 191 ? 0.320 36.094 31.815 1.00 20.58 191 ASP A C 1
ATOM 1451 O O . ASP A 1 191 ? 0.922 37.094 32.217 1.00 25.61 191 ASP A O 1
ATOM 1456 N N . GLN A 1 192 ? -0.149 35.164 32.647 1.00 17.56 192 GLN A N 1
ATOM 1457 C CA . GLN A 1 192 ? 0.081 35.274 34.090 1.00 18.86 192 GLN A CA 1
ATOM 1458 C C . GLN A 1 192 ? 1.558 35.126 34.426 1.00 18.71 192 GLN A C 1
ATOM 1459 O O . GLN A 1 192 ? 2.087 35.840 35.285 1.00 20.62 192 GLN A O 1
ATOM 1465 N N . TRP A 1 193 ? 2.225 34.178 33.767 1.00 18.98 193 TRP A N 1
ATOM 1466 C CA . TRP A 1 193 ? 3.649 33.982 33.989 1.00 19.00 193 TRP A CA 1
ATOM 1467 C C . TRP A 1 193 ? 4.400 35.277 33.687 1.00 16.51 193 TRP A C 1
ATOM 1468 O O . TRP A 1 193 ? 5.204 35.740 34.497 1.00 18.60 193 TRP A O 1
ATOM 1479 N N . ARG A 1 194 ? 4.093 35.878 32.543 1.00 22.78 194 ARG A N 1
ATOM 1480 C CA . ARG A 1 194 ? 4.804 37.075 32.097 1.00 20.12 194 ARG A CA 1
ATOM 1481 C C . ARG A 1 194 ? 4.494 38.334 32.907 1.00 22.84 194 ARG A C 1
ATOM 1482 O O . ARG A 1 194 ? 5.259 39.286 32.865 1.00 26.67 194 ARG A O 1
ATOM 1490 N N A SER A 1 195 ? 3.385 38.316 33.642 0.52 22.45 195 SER A N 1
ATOM 1491 N N B SER A 1 195 ? 3.385 38.350 33.635 0.48 22.46 195 SER A N 1
ATOM 1492 C CA A SER A 1 195 ? 2.872 39.521 34.297 0.52 22.97 195 SER A CA 1
ATOM 1493 C CA B SER A 1 195 ? 2.956 39.592 34.282 0.48 22.97 195 SER A CA 1
ATOM 1494 C C A SER A 1 195 ? 3.225 39.666 35.778 0.52 26.34 195 SER A C 1
ATOM 1495 C C B SER A 1 195 ? 3.216 39.666 35.789 0.48 26.32 195 SER A C 1
ATOM 1496 O O A SER A 1 195 ? 2.872 40.656 36.408 0.52 24.73 195 SER A O 1
ATOM 1497 O O B SER A 1 195 ? 2.794 40.609 36.449 0.48 24.65 195 SER A O 1
ATOM 1502 N N . HIS A 1 196 ? 3.924 38.690 36.340 1.00 20.61 196 HIS A N 1
ATOM 1503 C CA . HIS A 1 196 ? 4.272 38.759 37.746 1.00 21.67 196 HIS A CA 1
ATOM 1504 C C . HIS A 1 196 ? 5.767 38.901 37.938 1.00 21.77 196 HIS A C 1
ATOM 1505 O O . HIS A 1 196 ? 6.558 38.467 37.099 1.00 22.99 196 HIS A O 1
ATOM 1512 N N . ASN A 1 197 ? 6.152 39.534 39.035 1.00 21.03 197 ASN A N 1
ATOM 1513 C CA . ASN A 1 197 ? 7.551 39.744 39.328 1.00 19.76 197 ASN A CA 1
ATOM 1514 C C . ASN A 1 197 ? 8.173 38.483 39.915 1.00 19.30 197 ASN A C 1
ATOM 1515 O O . ASN A 1 197 ? 9.347 38.190 39.689 1.00 21.27 197 ASN A O 1
ATOM 1520 N N . SER A 1 198 ? 7.376 37.731 40.667 1.00 22.02 198 SER A N 1
ATOM 1521 C CA . SER A 1 198 ? 7.867 36.492 41.257 1.00 18.85 198 SER A CA 1
ATOM 1522 C C . SER A 1 198 ? 6.740 35.513 41.529 1.00 20.72 198 SER A C 1
ATOM 1523 O O . SER A 1 198 ? 5.582 35.901 41.705 1.00 17.51 198 SER A O 1
ATOM 1526 N N . PHE A 1 199 ? 7.106 34.235 41.557 1.00 16.74 199 PHE A N 1
ATOM 1527 C CA . PHE A 1 199 ? 6.229 33.184 42.048 1.00 16.53 199 PHE A CA 1
ATOM 1528 C C . PHE A 1 199 ? 7.051 32.393 43.037 1.00 16.82 199 PHE A C 1
ATOM 1529 O O . PHE A 1 199 ? 8.244 32.186 42.822 1.00 18.45 199 PHE A O 1
ATOM 1537 N N . THR A 1 200 ? 6.421 31.943 44.113 1.00 13.06 200 THR A N 1
ATOM 1538 C CA . THR A 1 200 ? 7.147 31.287 45.193 1.00 14.81 200 THR A CA 1
ATOM 1539 C C . THR A 1 200 ? 6.487 29.963 45.547 1.00 14.98 200 THR A C 1
ATOM 1540 O O . THR A 1 200 ? 5.280 29.919 45.777 1.00 16.09 200 THR A O 1
ATOM 1544 N N . CYS A 1 201 ? 7.292 28.902 45.585 1.00 13.21 201 CYS A N 1
ATOM 1545 C CA . CYS A 1 201 ? 6.882 27.622 46.150 1.00 15.64 201 CYS A CA 1
ATOM 1546 C C . CYS A 1 201 ? 7.233 27.620 47.637 1.00 12.74 201 CYS A C 1
ATOM 1547 O O . CYS A 1 201 ? 8.385 27.838 48.020 1.00 14.69 201 CYS A O 1
ATOM 1550 N N . GLN A 1 202 ? 6.220 27.401 48.470 1.00 12.49 202 GLN A N 1
ATOM 1551 C CA . GLN A 1 202 ? 6.351 27.479 49.916 1.00 15.06 202 GLN A CA 1
ATOM 1552 C C . GLN A 1 202 ? 6.003 26.118 50.531 1.00 14.16 202 GLN A C 1
ATOM 1553 O O . GLN A 1 202 ? 4.855 25.651 50.452 1.00 16.31 202 GLN A O 1
ATOM 1559 N N . VAL A 1 203 ? 6.993 25.483 51.139 1.00 12.33 203 VAL A N 1
ATOM 1560 C CA . VAL A 1 203 ? 6.831 24.144 51.686 1.00 12.97 203 VAL A CA 1
ATOM 1561 C C . VAL A 1 203 ? 6.962 24.163 53.200 1.00 14.84 203 VAL A C 1
ATOM 1562 O O . VAL A 1 203 ? 7.953 24.668 53.752 1.00 14.51 203 VAL A O 1
ATOM 1566 N N . THR A 1 204 ? 5.949 23.638 53.877 1.00 13.48 204 THR A N 1
ATOM 1567 C CA . THR A 1 204 ? 5.992 23.536 55.329 1.00 14.44 204 THR A CA 1
ATOM 1568 C C . THR A 1 204 ? 6.215 22.084 55.712 1.00 16.53 204 THR A C 1
ATOM 1569 O O . THR A 1 204 ? 5.509 21.185 55.250 1.00 15.12 204 THR A O 1
ATOM 1573 N N . HIS A 1 205 ? 7.221 21.852 56.536 1.00 13.52 205 HIS A N 1
ATOM 1574 C CA . HIS A 1 205 ? 7.597 20.510 56.941 1.00 12.58 205 HIS A CA 1
ATOM 1575 C C . HIS A 1 205 ? 7.909 20.575 58.418 1.00 17.31 205 HIS A C 1
ATOM 1576 O O . HIS A 1 205 ? 8.749 21.382 58.836 1.00 16.16 205 HIS A O 1
ATOM 1583 N N . GLU A 1 206 ? 7.234 19.735 59.203 1.00 16.94 206 GLU A N 1
ATOM 1584 C CA . GLU A 1 206 ? 7.394 19.737 60.658 1.00 19.90 206 GLU A CA 1
ATOM 1585 C C . GLU A 1 206 ? 7.150 21.144 61.222 1.00 19.21 206 GLU A C 1
ATOM 1586 O O . GLU A 1 206 ? 7.783 21.559 62.193 1.00 22.54 206 GLU A O 1
ATOM 1592 N N . GLY A 1 207 ? 6.229 21.873 60.599 1.00 21.38 207 GLY A N 1
ATOM 1593 C CA . GLY A 1 207 ? 5.819 23.174 61.093 1.00 20.11 207 GLY A CA 1
ATOM 1594 C C . GLY A 1 207 ? 6.744 24.312 60.723 1.00 22.38 207 GLY A C 1
ATOM 1595 O O . GLY A 1 207 ? 6.478 25.464 61.085 1.00 23.92 207 GLY A O 1
ATOM 1596 N N . ASP A 1 208 ? 7.824 24.000 60.008 1.00 19.44 208 ASP A N 1
ATOM 1597 C CA . ASP A 1 208 ? 8.770 25.013 59.550 1.00 21.22 208 ASP A CA 1
ATOM 1598 C C . ASP A 1 208 ? 8.706 25.185 58.043 1.00 21.61 208 ASP A C 1
ATOM 1599 O O . ASP A 1 208 ? 8.704 24.207 57.299 1.00 18.08 208 ASP A O 1
ATOM 1604 N N . THR A 1 209 ? 8.694 26.436 57.599 1.00 20.00 209 THR A N 1
ATOM 1605 C CA . THR A 1 209 ? 8.455 26.745 56.196 1.00 17.44 209 THR A CA 1
ATOM 1606 C C . THR A 1 209 ? 9.736 27.141 55.472 1.00 19.20 209 THR A C 1
ATOM 1607 O O . THR A 1 209 ? 10.506 27.965 55.977 1.00 22.58 209 THR A O 1
ATOM 1611 N N . VAL A 1 210 ? 9.955 26.545 54.300 1.00 17.47 210 VAL A N 1
ATOM 1612 C CA . VAL A 1 210 ? 11.039 26.928 53.396 1.00 16.10 210 VAL A CA 1
ATOM 1613 C C . VAL A 1 210 ? 10.452 27.378 52.056 1.00 18.40 210 VAL A C 1
ATOM 1614 O O . VAL A 1 210 ? 9.413 26.860 51.620 1.00 17.47 210 VAL A O 1
ATOM 1618 N N . GLU A 1 211 ? 11.102 28.347 51.411 1.00 14.73 211 GLU A N 1
ATOM 1619 C CA . GLU A 1 211 ? 10.597 28.950 50.184 1.00 15.92 211 GLU A CA 1
ATOM 1620 C C . GLU A 1 211 ? 11.655 28.997 49.089 1.00 15.98 211 GLU A C 1
ATOM 1621 O O . GLU A 1 211 ? 12.848 29.167 49.361 1.00 16.72 211 GLU A O 1
ATOM 1627 N N . LYS A 1 212 ? 11.210 28.874 47.846 1.00 14.60 212 LYS A N 1
ATOM 1628 C CA . LYS A 1 212 ? 12.069 29.137 46.702 1.00 14.16 212 LYS A CA 1
ATOM 1629 C C . LYS A 1 212 ? 11.229 29.760 45.603 1.00 15.48 212 LYS A C 1
ATOM 1630 O O . LYS A 1 212 ? 10.095 29.325 45.358 1.00 13.54 212 LYS A O 1
ATOM 1636 N N . SER A 1 213 ? 11.787 30.771 44.940 1.00 15.37 213 SER A N 1
ATOM 1637 C CA . SER A 1 213 ? 11.029 31.560 43.983 1.00 13.88 213 SER A CA 1
ATOM 1638 C C . SER A 1 213 ? 11.554 31.496 42.555 1.00 16.84 213 SER A C 1
ATOM 1639 O O . SER A 1 213 ? 12.714 31.145 42.307 1.00 20.94 213 SER A O 1
ATOM 1642 N N . LEU A 1 214 ? 10.671 31.865 41.633 1.00 17.11 214 LEU A N 1
ATOM 1643 C CA . LEU A 1 214 ? 10.969 31.991 40.214 1.00 19.52 214 LEU A CA 1
ATOM 1644 C C . LEU A 1 214 ? 10.703 33.446 39.837 1.00 23.70 214 LEU A C 1
ATOM 1645 O O . LEU A 1 214 ? 9.701 34.020 40.271 1.00 21.22 214 LEU A O 1
ATOM 1650 N N . SER A 1 215 ? 11.600 34.046 39.053 1.00 22.25 215 SER A N 1
ATOM 1651 C CA . SER A 1 215 ? 11.420 35.421 38.569 1.00 24.84 215 SER A CA 1
ATOM 1652 C C . SER A 1 215 ? 11.352 35.411 37.046 1.00 24.86 215 SER A C 1
ATOM 1653 O O . SER A 1 215 ? 12.354 35.144 36.388 1.00 32.74 215 SER A O 1
ATOM 1656 N N . PRO A 1 216 ? 10.170 35.695 36.478 1.00 20.90 216 PRO A N 1
ATOM 1657 C CA . PRO A 1 216 ? 9.978 35.745 35.027 1.00 23.35 216 PRO A CA 1
ATOM 1658 C C . PRO A 1 216 ? 10.957 36.690 34.317 1.00 27.09 216 PRO A C 1
ATOM 1659 O O . PRO A 1 216 ? 11.374 36.411 33.192 1.00 32.47 216 PRO A O 1
ATOM 1663 N N . ALA A 1 217 ? 11.327 37.787 34.967 1.00 27.50 217 ALA A N 1
ATOM 1664 C CA . ALA A 1 217 ? 12.315 38.695 34.394 1.00 37.29 217 ALA A CA 1
ATOM 1665 C C . ALA A 1 217 ? 13.694 38.041 34.312 1.00 34.63 217 ALA A C 1
ATOM 1666 O O . ALA A 1 217 ? 14.553 38.479 33.540 1.00 39.44 217 ALA A O 1
ATOM 1668 N N . SER B 2 1 ? 12.596 -19.812 38.576 1.00 40.27 1 SER B N 1
ATOM 1669 C CA . SER B 2 1 ? 12.430 -18.796 37.542 1.00 17.94 1 SER B CA 1
ATOM 1670 C C . SER B 2 1 ? 10.987 -18.837 37.041 1.00 18.29 1 SER B C 1
ATOM 1671 O O . SER B 2 1 ? 10.706 -18.722 35.848 1.00 21.63 1 SER B O 1
ATOM 1674 N N . ILE B 2 2 ? 10.080 -19.028 37.989 1.00 17.30 2 ILE B N 1
ATOM 1675 C CA . ILE B 2 2 ? 8.646 -18.927 37.752 1.00 13.82 2 ILE B CA 1
ATOM 1676 C C . ILE B 2 2 ? 8.233 -17.454 37.688 1.00 16.56 2 ILE B C 1
ATOM 1677 O O . ILE B 2 2 ? 8.669 -16.635 38.503 1.00 16.50 2 ILE B O 1
ATOM 1682 N N . GLN B 2 3 ? 7.399 -17.115 36.708 1.00 13.89 3 GLN B N 1
ATOM 1683 C CA . GLN B 2 3 ? 6.863 -15.765 36.603 1.00 15.03 3 GLN B CA 1
ATOM 1684 C C . GLN B 2 3 ? 5.416 -15.804 36.168 1.00 14.45 3 GLN B C 1
ATOM 1685 O O . GLN B 2 3 ? 5.021 -16.678 35.392 1.00 14.97 3 GLN B O 1
ATOM 1691 N N . LEU B 2 4 ? 4.645 -14.837 36.667 1.00 12.63 4 LEU B N 1
ATOM 1692 C CA . LEU B 2 4 ? 3.320 -14.506 36.148 1.00 12.38 4 LEU B CA 1
ATOM 1693 C C . LEU B 2 4 ? 3.400 -13.120 35.524 1.00 13.44 4 LEU B C 1
ATOM 1694 O O . LEU B 2 4 ? 3.777 -12.154 36.201 1.00 13.89 4 LEU B O 1
ATOM 1699 N N . VAL B 2 5 ? 3.078 -13.018 34.235 1.00 11.89 5 VAL B N 1
ATOM 1700 C CA . VAL B 2 5 ? 3.185 -11.750 33.520 1.00 11.65 5 VAL B CA 1
ATOM 1701 C C . VAL B 2 5 ? 1.820 -11.364 32.965 1.00 12.39 5 VAL B C 1
ATOM 1702 O O . VAL B 2 5 ? 1.212 -12.125 32.200 1.00 13.68 5 VAL B O 1
ATOM 1706 N N . GLN B 2 6 ? 1.324 -10.205 33.382 1.00 12.25 6 GLN B N 1
ATOM 1707 C CA . GLN B 2 6 ? -0.016 -9.777 32.981 1.00 11.90 6 GLN B CA 1
ATOM 1708 C C . GLN B 2 6 ? -0.014 -8.822 31.802 1.00 13.11 6 GLN B C 1
ATOM 1709 O O . GLN B 2 6 ? 0.999 -8.200 31.480 1.00 15.17 6 GLN B O 1
ATOM 1715 N N . SER B 2 7 ? -1.171 -8.714 31.162 1.00 10.66 7 SER B N 1
ATOM 1716 C CA . SER B 2 7 ? -1.382 -7.708 30.122 1.00 13.95 7 SER B CA 1
ATOM 1717 C C . SER B 2 7 ? -1.289 -6.278 30.688 1.00 13.90 7 SER B C 1
ATOM 1718 O O . SER B 2 7 ? -1.345 -6.069 31.909 1.00 14.07 7 SER B O 1
ATOM 1721 N N . GLY B 2 8 ? -1.143 -5.299 29.794 1.00 16.89 8 GLY B N 1
ATOM 1722 C CA . GLY B 2 8 ? -0.905 -3.918 30.199 1.00 16.43 8 GLY B CA 1
ATOM 1723 C C . GLY B 2 8 ? -2.121 -3.159 30.695 1.00 15.66 8 GLY B C 1
ATOM 1724 O O . GLY B 2 8 ? -3.223 -3.711 30.775 1.00 17.39 8 GLY B O 1
ATOM 1725 N N . PRO B 2 9 ? -1.929 -1.879 31.042 1.00 14.44 9 PRO B N 1
ATOM 1726 C CA . PRO B 2 9 ? -3.022 -1.009 31.487 1.00 15.72 9 PRO B CA 1
ATOM 1727 C C . PRO B 2 9 ? -4.061 -0.785 30.398 1.00 19.16 9 PRO B C 1
ATOM 1728 O O . PRO B 2 9 ? -3.733 -0.807 29.204 1.00 23.11 9 PRO B O 1
ATOM 1732 N N . GLU B 2 10 ? -5.302 -0.556 30.816 1.00 18.95 10 GLU B N 1
ATOM 1733 C CA . GLU B 2 10 ? -6.408 -0.355 29.891 1.00 20.46 10 GLU B CA 1
ATOM 1734 C C . GLU B 2 10 ? -7.313 0.760 30.371 1.00 17.33 10 GLU B C 1
ATOM 1735 O O . GLU B 2 10 ? -7.546 0.894 31.565 1.00 19.28 10 GLU B O 1
ATOM 1741 N N . LEU B 2 11 ? -7.828 1.535 29.417 1.00 18.88 11 LEU B N 1
ATOM 1742 C CA . LEU B 2 11 ? -8.915 2.478 29.652 1.00 16.78 11 LEU B CA 1
ATOM 1743 C C . LEU B 2 11 ? -10.145 1.986 28.889 1.00 16.47 11 LEU B C 1
ATOM 1744 O O . LEU B 2 11 ? -10.057 1.647 27.705 1.00 19.11 11 LEU B O 1
ATOM 1749 N N . LYS B 2 12 ? -11.280 1.925 29.581 1.00 15.20 12 LYS B N 1
ATOM 1750 C CA . LYS B 2 12 ? -12.542 1.511 28.967 1.00 16.04 12 LYS B CA 1
ATOM 1751 C C . LYS B 2 12 ? -13.650 2.432 29.446 1.00 17.88 12 LYS B C 1
ATOM 1752 O O . LYS B 2 12 ? -13.579 2.979 30.544 1.00 18.39 12 LYS B O 1
ATOM 1758 N N . LYS B 2 13 ? -14.676 2.604 28.615 1.00 18.59 13 LYS B N 1
ATOM 1759 C CA . LYS B 2 13 ? -15.858 3.360 29.005 1.00 20.83 13 LYS B CA 1
ATOM 1760 C C . LYS B 2 13 ? -16.829 2.491 29.800 1.00 19.99 13 LYS B C 1
ATOM 1761 O O . LYS B 2 13 ? -16.847 1.261 29.644 1.00 20.29 13 LYS B O 1
ATOM 1767 N N . PRO B 2 14 ? -17.637 3.120 30.662 1.00 17.96 14 PRO B N 1
ATOM 1768 C CA . PRO B 2 14 ? -18.688 2.374 31.359 1.00 20.24 14 PRO B CA 1
ATOM 1769 C C . PRO B 2 14 ? -19.574 1.634 30.354 1.00 21.35 14 PRO B C 1
ATOM 1770 O O . PRO B 2 14 ? -19.887 2.184 29.288 1.00 21.48 14 PRO B O 1
ATOM 1774 N N . GLY B 2 15 ? -19.940 0.393 30.676 1.00 16.20 15 GLY B N 1
ATOM 1775 C CA . GLY B 2 15 ? -20.757 -0.417 29.789 1.00 16.75 15 GLY B CA 1
ATOM 1776 C C . GLY B 2 15 ? -19.962 -1.321 28.866 1.00 19.42 15 GLY B C 1
ATOM 1777 O O . GLY B 2 15 ? -20.502 -2.281 28.315 1.00 21.24 15 GLY B O 1
ATOM 1778 N N . GLU B 2 16 ? -18.678 -1.020 28.683 1.00 17.74 16 GLU B N 1
ATOM 1779 C CA . GLU B 2 16 ? -17.838 -1.828 27.818 1.00 16.25 16 GLU B CA 1
ATOM 1780 C C . GLU B 2 16 ? -17.349 -3.094 28.531 1.00 14.12 16 GLU B C 1
ATOM 1781 O O . GLU B 2 16 ? -17.698 -3.338 29.689 1.00 17.55 16 GLU B O 1
ATOM 1787 N N . THR B 2 17 ? -16.565 -3.888 27.806 1.00 15.60 17 THR B N 1
ATOM 1788 C CA . THR B 2 17 ? -16.022 -5.154 28.306 1.00 16.92 17 THR B CA 1
ATOM 1789 C C . THR B 2 17 ? -14.497 -5.107 28.235 1.00 19.38 17 THR B C 1
ATOM 1790 O O . THR B 2 17 ? -13.938 -4.516 27.305 1.00 20.63 17 THR B O 1
ATOM 1794 N N . VAL B 2 18 ? -13.822 -5.707 29.218 1.00 15.28 18 VAL B N 1
ATOM 1795 C CA . VAL B 2 18 ? -12.366 -5.837 29.163 1.00 14.54 18 VAL B CA 1
ATOM 1796 C C . VAL B 2 18 ? -11.954 -7.274 29.460 1.00 12.38 18 VAL B C 1
ATOM 1797 O O . VAL B 2 18 ? -12.635 -7.971 30.204 1.00 13.54 18 VAL B O 1
ATOM 1801 N N . ARG B 2 19 ? -10.838 -7.699 28.868 1.00 13.69 19 ARG B N 1
ATOM 1802 C CA . ARG B 2 19 ? -10.253 -9.006 29.153 1.00 13.08 19 ARG B CA 1
ATOM 1803 C C . ARG B 2 19 ? -8.784 -8.786 29.502 1.00 13.24 19 ARG B C 1
ATOM 1804 O O . ARG B 2 19 ? -8.006 -8.249 28.705 1.00 16.46 19 ARG B O 1
ATOM 1812 N N . ILE B 2 20 ? -8.430 -9.180 30.717 1.00 11.71 20 ILE B N 1
ATOM 1813 C CA . ILE B 2 20 ? -7.085 -9.078 31.247 1.00 11.27 20 ILE B CA 1
ATOM 1814 C C . ILE B 2 20 ? -6.464 -10.469 31.243 1.00 11.45 20 ILE B C 1
ATOM 1815 O O . ILE B 2 20 ? -7.143 -11.458 31.515 1.00 11.88 20 ILE B O 1
ATOM 1820 N N . SER B 2 21 ? -5.176 -10.547 30.934 1.00 12.07 21 SER B N 1
ATOM 1821 C CA . SER B 2 21 ? -4.530 -11.854 30.850 1.00 12.36 21 SER B CA 1
ATOM 1822 C C . SER B 2 21 ? -3.396 -11.983 31.851 1.00 10.67 21 SER B C 1
ATOM 1823 O O . SER B 2 21 ? -2.813 -10.988 32.291 1.00 12.26 21 SER B O 1
ATOM 1826 N N . CYS B 2 22 ? -3.081 -13.228 32.180 1.00 10.68 22 CYS B N 1
ATOM 1827 C CA . CYS B 2 22 ? -2.037 -13.579 33.135 1.00 11.41 22 CYS B CA 1
ATOM 1828 C C . CYS B 2 22 ? -1.339 -14.824 32.612 1.00 11.63 22 CYS B C 1
ATOM 1829 O O . CYS B 2 22 ? -1.917 -15.916 32.640 1.00 12.43 22 CYS B O 1
ATOM 1832 N N . LYS B 2 23 ? -0.104 -14.660 32.138 1.00 12.07 23 LYS B N 1
ATOM 1833 C CA . LYS B 2 23 ? 0.630 -15.771 31.538 1.00 13.30 23 LYS B CA 1
ATOM 1834 C C . LYS B 2 23 ? 1.665 -16.328 32.504 1.00 12.90 23 LYS B C 1
ATOM 1835 O O . LYS B 2 23 ? 2.526 -15.590 33.002 1.00 12.81 23 LYS B O 1
ATOM 1841 N N . ALA B 2 24 ? 1.569 -17.630 32.763 1.00 11.60 24 ALA B N 1
ATOM 1842 C CA . ALA B 2 24 ? 2.473 -18.339 33.670 1.00 11.27 24 ALA B CA 1
ATOM 1843 C C . ALA B 2 24 ? 3.637 -18.942 32.896 1.00 14.71 24 ALA B C 1
ATOM 1844 O O . ALA B 2 24 ? 3.460 -19.508 31.816 1.00 17.94 24 ALA B O 1
ATOM 1846 N N . SER B 2 25 ? 4.823 -18.832 33.473 1.00 14.46 25 SER B N 1
ATOM 1847 C CA . SER B 2 25 ? 5.978 -19.532 32.929 1.00 13.59 25 SER B CA 1
ATOM 1848 C C . SER B 2 25 ? 6.798 -20.144 34.056 1.00 16.77 25 SER B C 1
ATOM 1849 O O . SER B 2 25 ? 6.754 -19.695 35.216 1.00 15.22 25 SER B O 1
ATOM 1852 N N . GLY B 2 26 ? 7.534 -21.194 33.719 1.00 14.46 26 GLY B N 1
ATOM 1853 C CA . GLY B 2 26 ? 8.416 -21.829 34.678 1.00 15.29 26 GLY B CA 1
ATOM 1854 C C . GLY B 2 26 ? 7.841 -22.986 35.473 1.00 15.24 26 GLY B C 1
ATOM 1855 O O . GLY B 2 26 ? 8.550 -23.593 36.282 1.00 17.33 26 GLY B O 1
ATOM 1856 N N . TYR B 2 27 ? 6.564 -23.300 35.261 1.00 13.92 27 TYR B N 1
ATOM 1857 C CA . TYR B 2 27 ? 5.932 -24.435 35.904 1.00 14.34 27 TYR B CA 1
ATOM 1858 C C . TYR B 2 27 ? 4.774 -24.913 35.021 1.00 13.15 27 TYR B C 1
ATOM 1859 O O . TYR B 2 27 ? 4.410 -24.241 34.047 1.00 15.40 27 TYR B O 1
ATOM 1868 N N A SER B 2 28 ? 4.218 -26.077 35.333 0.47 16.55 28 SER B N 1
ATOM 1869 N N C SER B 2 28 ? 4.206 -26.062 35.375 0.53 16.54 28 SER B N 1
ATOM 1870 C CA A SER B 2 28 ? 3.080 -26.574 34.566 0.47 15.72 28 SER B CA 1
ATOM 1871 C CA C SER B 2 28 ? 3.044 -26.607 34.677 0.53 15.83 28 SER B CA 1
ATOM 1872 C C A SER B 2 28 ? 1.803 -25.900 35.060 0.47 14.33 28 SER B C 1
ATOM 1873 C C C SER B 2 28 ? 1.784 -25.871 35.105 0.53 14.27 28 SER B C 1
ATOM 1874 O O A SER B 2 28 ? 1.319 -26.154 36.164 0.47 15.94 28 SER B O 1
ATOM 1875 O O C SER B 2 28 ? 1.278 -26.068 36.210 0.53 15.91 28 SER B O 1
ATOM 1880 N N . PHE B 2 29 ? 1.288 -25.025 34.209 1.00 14.75 29 PHE B N 1
ATOM 1881 C CA . PHE B 2 29 ? 0.117 -24.203 34.477 1.00 14.97 29 PHE B CA 1
ATOM 1882 C C . PHE B 2 29 ? -1.069 -24.954 35.075 1.00 13.19 29 PHE B C 1
ATOM 1883 O O . PHE B 2 29 ? -1.777 -24.447 35.956 1.00 13.10 29 PHE B O 1
ATOM 1891 N N . THR B 2 30 ? -1.308 -26.175 34.614 1.00 14.79 30 THR B N 1
ATOM 1892 C CA . THR B 2 30 ? -2.517 -26.890 35.013 1.00 12.21 30 THR B CA 1
ATOM 1893 C C . THR B 2 30 ? -2.464 -27.539 36.398 1.00 14.39 30 THR B C 1
ATOM 1894 O O . THR B 2 30 ? -3.417 -28.190 36.804 1.00 17.15 30 THR B O 1
ATOM 1898 N N . THR B 2 31 ? -1.376 -27.354 37.134 1.00 14.17 31 THR B N 1
ATOM 1899 C CA . THR B 2 31 ? -1.245 -28.022 38.423 1.00 15.90 31 THR B CA 1
ATOM 1900 C C . THR B 2 31 ? -1.442 -27.130 39.643 1.00 19.04 31 THR B C 1
ATOM 1901 O O . THR B 2 31 ? -1.447 -27.618 40.765 1.00 20.57 31 THR B O 1
ATOM 1905 N N . TYR B 2 32 ? -1.599 -25.826 39.433 1.00 14.97 32 TYR B N 1
ATOM 1906 C CA . TYR B 2 32 ? -1.815 -24.910 40.555 1.00 14.99 32 TYR B CA 1
ATOM 1907 C C . TYR B 2 32 ? -2.988 -23.986 40.275 1.00 16.20 32 TYR B C 1
ATOM 1908 O O . TYR B 2 32 ? -3.152 -23.505 39.155 1.00 15.36 32 TYR B O 1
ATOM 1917 N N . GLY B 2 33 ? -3.761 -23.708 41.313 1.00 14.96 33 GLY B N 1
ATOM 1918 C CA . GLY B 2 33 ? -4.883 -22.790 41.197 1.00 12.39 33 GLY B CA 1
ATOM 1919 C C . GLY B 2 33 ? -4.456 -21.361 40.903 1.00 13.16 33 GLY B C 1
ATOM 1920 O O . GLY B 2 33 ? -3.466 -20.868 41.456 1.00 14.81 33 GLY B O 1
ATOM 1921 N N . MET B 2 34 ? -5.205 -20.692 40.028 1.00 11.52 34 MET B N 1
ATOM 1922 C CA . MET B 2 34 ? -4.929 -19.295 39.727 1.00 9.80 34 MET B CA 1
ATOM 1923 C C . MET B 2 34 ? -6.017 -18.433 40.308 1.00 10.51 34 MET B C 1
ATOM 1924 O O . MET B 2 34 ? -7.203 -18.636 40.040 1.00 10.75 34 MET B O 1
ATOM 1929 N N . ASN B 2 35 ? -5.597 -17.471 41.105 1.00 9.27 35 ASN B N 1
ATOM 1930 C CA . ASN B 2 35 ? -6.523 -16.598 41.821 1.00 10.38 35 ASN B CA 1
ATOM 1931 C C . ASN B 2 35 ? -6.478 -15.202 41.250 1.00 8.72 35 ASN B C 1
ATOM 1932 O O . ASN B 2 35 ? -5.480 -14.780 40.663 1.00 10.44 35 ASN B O 1
ATOM 1937 N N . TRP B 2 36 ? -7.577 -14.477 41.449 1.00 10.15 36 TRP B N 1
ATOM 1938 C CA . TRP B 2 36 ? -7.680 -13.088 41.022 1.00 9.86 36 TRP B CA 1
ATOM 1939 C C . TRP B 2 36 ? -7.986 -12.173 42.196 1.00 7.69 36 TRP B C 1
ATOM 1940 O O . TRP B 2 36 ? -8.815 -12.499 43.036 1.00 10.12 36 TRP B O 1
ATOM 1951 N N . VAL B 2 37 ? -7.283 -11.046 42.243 1.00 7.68 37 VAL B N 1
ATOM 1952 C CA . VAL B 2 37 ? -7.385 -10.121 43.367 1.00 9.45 37 VAL B CA 1
ATOM 1953 C C . VAL B 2 37 ? -7.527 -8.695 42.846 1.00 9.95 37 VAL B C 1
ATOM 1954 O O . VAL B 2 37 ? -6.774 -8.270 41.971 1.00 10.64 37 VAL B O 1
ATOM 1958 N N . LYS B 2 38 ? -8.513 -7.973 43.375 1.00 10.23 38 LYS B N 1
ATOM 1959 C CA . LYS B 2 38 ? -8.793 -6.594 42.995 1.00 9.49 38 LYS B CA 1
ATOM 1960 C C . LYS B 2 38 ? -8.224 -5.637 44.031 1.00 10.29 38 LYS B C 1
ATOM 1961 O O . LYS B 2 38 ? -8.335 -5.889 45.235 1.00 13.57 38 LYS B O 1
ATOM 1967 N N . GLN B 2 39 ? -7.595 -4.568 43.564 1.00 10.89 39 GLN B N 1
ATOM 1968 C CA . GLN B 2 39 ? -7.187 -3.486 44.453 1.00 12.70 39 GLN B CA 1
ATOM 1969 C C . GLN B 2 39 ? -7.580 -2.141 43.855 1.00 11.24 39 GLN B C 1
ATOM 1970 O O . GLN B 2 39 ? -6.916 -1.621 42.959 1.00 12.56 39 GLN B O 1
ATOM 1976 N N . ALA B 2 40 ? -8.674 -1.584 44.364 1.00 14.53 40 ALA B N 1
ATOM 1977 C CA . ALA B 2 40 ? -9.101 -0.256 43.957 1.00 17.17 40 ALA B CA 1
ATOM 1978 C C . ALA B 2 40 ? -8.106 0.756 44.500 1.00 17.88 40 ALA B C 1
ATOM 1979 O O . ALA B 2 40 ? -7.402 0.470 45.468 1.00 18.14 40 ALA B O 1
ATOM 1981 N N . PRO B 2 41 ? -8.032 1.937 43.867 1.00 21.16 41 PRO B N 1
ATOM 1982 C CA . PRO B 2 41 ? -7.071 2.953 44.318 1.00 25.36 41 PRO B CA 1
ATOM 1983 C C . PRO B 2 41 ? -7.269 3.320 45.785 1.00 24.45 41 PRO B C 1
ATOM 1984 O O . PRO B 2 41 ? -8.382 3.664 46.195 1.00 25.08 41 PRO B O 1
ATOM 1988 N N . GLY B 2 42 ? -6.204 3.186 46.570 1.00 27.43 42 GLY B N 1
ATOM 1989 C CA . GLY B 2 42 ? -6.227 3.534 47.978 1.00 27.00 42 GLY B CA 1
ATOM 1990 C C . GLY B 2 42 ? -6.939 2.540 48.874 1.00 37.77 42 GLY B C 1
ATOM 1991 O O . GLY B 2 42 ? -7.103 2.790 50.067 1.00 41.48 42 GLY B O 1
ATOM 1992 N N . LYS B 2 43 ? -7.364 1.411 48.315 1.00 25.78 43 LYS B N 1
ATOM 1993 C CA . LYS B 2 43 ? -8.125 0.442 49.096 1.00 25.79 43 LYS B CA 1
ATOM 1994 C C . LYS B 2 43 ? -7.365 -0.875 49.288 1.00 17.26 43 LYS B C 1
ATOM 1995 O O . LYS B 2 43 ? -6.276 -1.067 48.744 1.00 22.81 43 LYS B O 1
ATOM 2001 N N . GLY B 2 44 ? -7.936 -1.751 50.103 1.00 24.10 44 GLY B N 1
ATOM 2002 C CA . GLY B 2 44 ? -7.302 -3.011 50.422 1.00 20.10 44 GLY B CA 1
ATOM 2003 C C . GLY B 2 44 ? -7.478 -4.021 49.315 1.00 19.69 44 GLY B C 1
ATOM 2004 O O . GLY B 2 44 ? -8.100 -3.744 48.288 1.00 20.73 44 GLY B O 1
ATOM 2005 N N . LEU B 2 45 ? -6.913 -5.195 49.530 1.00 15.37 45 LEU B N 1
ATOM 2006 C CA . LEU B 2 45 ? -7.046 -6.285 48.574 1.00 12.97 45 LEU B CA 1
ATOM 2007 C C . LEU B 2 45 ? -8.391 -6.965 48.732 1.00 13.33 45 LEU B C 1
ATOM 2008 O O . LEU B 2 45 ? -8.881 -7.157 49.848 1.00 18.59 45 LEU B O 1
ATOM 2013 N N . LYS B 2 46 ? -8.979 -7.363 47.608 1.00 11.60 46 LYS B N 1
ATOM 2014 C CA . LYS B 2 46 ? -10.229 -8.102 47.623 1.00 11.77 46 LYS B CA 1
ATOM 2015 C C . LYS B 2 46 ? -10.106 -9.342 46.759 1.00 12.31 46 LYS B C 1
ATOM 2016 O O . LYS B 2 46 ? -9.861 -9.252 45.557 1.00 11.17 46 LYS B O 1
ATOM 2022 N N . TRP B 2 47 ? -10.237 -10.497 47.389 1.00 10.86 47 TRP B N 1
ATOM 2023 C CA . TRP B 2 47 ? -10.179 -11.766 46.671 1.00 10.46 47 TRP B CA 1
ATOM 2024 C C . TRP B 2 47 ? -11.430 -11.891 45.797 1.00 10.74 47 TRP B C 1
ATOM 2025 O O . TRP B 2 47 ? -12.565 -11.779 46.286 1.00 12.28 47 TRP B O 1
ATOM 2036 N N . MET B 2 48 ? -11.213 -12.105 44.500 1.00 8.13 48 MET B N 1
ATOM 2037 C CA . MET B 2 48 ? -12.318 -12.209 43.554 1.00 9.63 48 MET B CA 1
ATOM 2038 C C . MET B 2 48 ? -12.773 -13.637 43.325 1.00 9.08 48 MET B C 1
ATOM 2039 O O . MET B 2 48 ? -13.907 -13.862 42.890 1.00 10.09 48 MET B O 1
ATOM 2044 N N . GLY B 2 49 ? -11.883 -14.593 43.575 1.00 9.28 49 GLY B N 1
ATOM 2045 C CA . GLY B 2 49 ? -12.152 -15.992 43.316 1.00 10.74 49 GLY B CA 1
ATOM 2046 C C . GLY B 2 49 ? -10.941 -16.649 42.674 1.00 10.44 49 GLY B C 1
ATOM 2047 O O . GLY B 2 49 ? -9.833 -16.101 42.687 1.00 9.98 49 GLY B O 1
ATOM 2048 N N . TRP B 2 50 ? -11.147 -17.841 42.121 1.00 9.65 50 TRP B N 1
ATOM 2049 C CA . TRP B 2 50 ? -10.047 -18.573 41.520 1.00 9.97 50 TRP B CA 1
ATOM 2050 C C . TRP B 2 50 ? -10.573 -19.483 40.428 1.00 9.98 50 TRP B C 1
ATOM 2051 O O . TRP B 2 50 ? -11.779 -19.692 40.299 1.00 10.87 50 TRP B O 1
ATOM 2062 N N . ILE B 2 51 ? -9.662 -20.020 39.634 1.00 9.14 51 ILE B N 1
ATOM 2063 C CA . ILE B 2 51 ? -10.049 -20.968 38.602 1.00 8.90 51 ILE B CA 1
ATOM 2064 C C . ILE B 2 51 ? -9.159 -22.182 38.693 1.00 10.63 51 ILE B C 1
ATOM 2065 O O . ILE B 2 51 ? -7.946 -22.064 38.849 1.00 10.73 51 ILE B O 1
ATOM 2070 N N . ASN B 2 52 ? -9.796 -23.343 38.638 1.00 11.31 52 ASN B N 1
ATOM 2071 C CA . ASN B 2 52 ? -9.083 -24.602 38.577 1.00 12.26 52 ASN B CA 1
ATOM 2072 C C . ASN B 2 52 ? -8.515 -24.720 37.173 1.00 12.28 52 ASN B C 1
ATOM 2073 O O . ASN B 2 52 ? -9.245 -24.726 36.182 1.00 12.74 52 ASN B O 1
ATOM 2078 N N . THR B 2 53 ? -7.189 -24.777 37.084 1.00 13.09 53 THR B N 1
ATOM 2079 C CA . THR B 2 53 ? -6.519 -24.676 35.799 1.00 11.99 53 THR B CA 1
ATOM 2080 C C . THR B 2 53 ? -6.463 -26.011 35.060 1.00 15.02 53 THR B C 1
ATOM 2081 O O . THR B 2 53 ? -6.019 -26.068 33.915 1.00 18.48 53 THR B O 1
ATOM 2085 N N . TYR B 2 54 ? -6.904 -27.063 35.736 1.00 16.57 54 TYR B N 1
ATOM 2086 C CA . TYR B 2 54 ? -7.050 -28.373 35.105 1.00 21.87 54 TYR B CA 1
ATOM 2087 C C . TYR B 2 54 ? -8.444 -28.515 34.482 1.00 23.49 54 TYR B C 1
ATOM 2088 O O . TYR B 2 54 ? -8.580 -28.857 33.310 1.00 25.74 54 TYR B O 1
ATOM 2097 N N . SER B 2 55 ? -9.478 -28.223 35.267 1.00 17.31 55 SER B N 1
ATOM 2098 C CA . SER B 2 55 ? -10.853 -28.446 34.836 1.00 18.87 55 SER B CA 1
ATOM 2099 C C . SER B 2 55 ? -11.478 -27.220 34.187 1.00 16.90 55 SER B C 1
ATOM 2100 O O . SER B 2 55 ? -12.514 -27.316 33.523 1.00 19.09 55 SER B O 1
ATOM 2103 N N . GLY B 2 56 ? -10.867 -26.056 34.385 1.00 13.90 56 GLY B N 1
ATOM 2104 C CA . GLY B 2 56 ? -11.460 -24.814 33.912 1.00 13.84 56 GLY B CA 1
ATOM 2105 C C . GLY B 2 56 ? -12.655 -24.326 34.722 1.00 12.97 56 GLY B C 1
ATOM 2106 O O . GLY B 2 56 ? -13.346 -23.399 34.296 1.00 13.54 56 GLY B O 1
ATOM 2107 N N . VAL B 2 57 ? -12.906 -24.929 35.881 1.00 12.48 57 VAL B N 1
ATOM 2108 C CA . VAL B 2 57 ? -14.049 -24.560 36.705 1.00 11.86 57 VAL B CA 1
ATOM 2109 C C . VAL B 2 57 ? -13.719 -23.326 37.548 1.00 10.11 57 VAL B C 1
ATOM 2110 O O . VAL B 2 57 ? -12.772 -23.342 38.333 1.00 12.43 57 VAL B O 1
ATOM 2114 N N . PRO B 2 58 ? -14.487 -22.240 37.364 1.00 10.24 58 PRO B N 1
ATOM 2115 C CA . PRO B 2 58 ? -14.242 -21.036 38.162 1.00 10.50 58 PRO B CA 1
ATOM 2116 C C . PRO B 2 58 ? -15.063 -21.031 39.433 1.00 9.66 58 PRO B C 1
ATOM 2117 O O . PRO B 2 58 ? -16.176 -21.572 39.468 1.00 13.26 58 PRO B O 1
ATOM 2121 N N . THR B 2 59 ? -14.519 -20.373 40.455 1.00 9.58 59 THR B N 1
ATOM 2122 C CA . THR B 2 59 ? -15.204 -20.137 41.715 1.00 11.50 59 THR B CA 1
ATOM 2123 C C . THR B 2 59 ? -15.136 -18.635 41.966 1.00 12.83 59 THR B C 1
ATOM 2124 O O . THR B 2 59 ? -14.036 -18.083 42.039 1.00 12.02 59 THR B O 1
ATOM 2128 N N . TYR B 2 60 ? -16.291 -17.972 42.086 1.00 12.42 60 TYR B N 1
ATOM 2129 C CA . TYR B 2 60 ? -16.343 -16.527 42.353 1.00 11.19 60 TYR B CA 1
ATOM 2130 C C . TYR B 2 60 ? -16.673 -16.224 43.800 1.00 11.96 60 TYR B C 1
ATOM 2131 O O . TYR B 2 60 ? -17.580 -16.828 44.379 1.00 14.52 60 TYR B O 1
ATOM 2140 N N . ALA B 2 61 ? -15.966 -15.257 44.375 1.00 12.23 61 ALA B N 1
ATOM 2141 C CA . ALA B 2 61 ? -16.387 -14.667 45.644 1.00 12.64 61 ALA B CA 1
ATOM 2142 C C . ALA B 2 61 ? -17.754 -14.007 45.452 1.00 12.03 61 ALA B C 1
ATOM 2143 O O . ALA B 2 61 ? -18.091 -13.596 44.341 1.00 12.83 61 ALA B O 1
ATOM 2145 N N . ASP B 2 62 ? -18.562 -13.891 46.505 1.00 16.99 62 ASP B N 1
ATOM 2146 C CA . ASP B 2 62 ? -19.913 -13.354 46.278 1.00 16.54 62 ASP B CA 1
ATOM 2147 C C . ASP B 2 62 ? -19.987 -11.981 45.638 1.00 15.77 62 ASP B C 1
ATOM 2148 O O . ASP B 2 62 ? -20.858 -11.728 44.815 1.00 20.05 62 ASP B O 1
ATOM 2153 N N . ASP B 2 63 ? -19.075 -11.084 46.014 1.00 14.82 63 ASP B N 1
ATOM 2154 C CA . ASP B 2 63 ? -19.120 -9.748 45.450 1.00 19.49 63 ASP B CA 1
ATOM 2155 C C . ASP B 2 63 ? -18.735 -9.720 43.974 1.00 16.04 63 ASP B C 1
ATOM 2156 O O . ASP B 2 63 ? -18.827 -8.681 43.327 1.00 20.22 63 ASP B O 1
ATOM 2161 N N . PHE B 2 64 ? -18.308 -10.873 43.441 1.00 14.08 64 PHE B N 1
ATOM 2162 C CA . PHE B 2 64 ? -17.894 -10.965 42.046 1.00 14.01 64 PHE B CA 1
ATOM 2163 C C . PHE B 2 64 ? -18.704 -11.987 41.267 1.00 15.38 64 PHE B C 1
ATOM 2164 O O . PHE B 2 64 ? -18.274 -12.477 40.214 1.00 16.29 64 PHE B O 1
ATOM 2172 N N . LYS B 2 65 ? -19.892 -12.288 41.781 1.00 14.96 65 LYS B N 1
ATOM 2173 C CA . LYS B 2 65 ? -20.840 -13.106 41.028 1.00 18.50 65 LYS B CA 1
ATOM 2174 C C . LYS B 2 65 ? -21.737 -12.213 40.205 1.00 17.48 65 LYS B C 1
ATOM 2175 O O . LYS B 2 65 ? -22.528 -11.441 40.751 1.00 22.51 65 LYS B O 1
ATOM 2181 N N . GLY B 2 66 ? -21.591 -12.309 38.894 1.00 16.10 66 GLY B N 1
ATOM 2182 C CA . GLY B 2 66 ? -22.386 -11.531 37.964 1.00 18.47 66 GLY B CA 1
ATOM 2183 C C . GLY B 2 66 ? -21.596 -11.206 36.717 1.00 24.09 66 GLY B C 1
ATOM 2184 O O . GLY B 2 66 ? -21.606 -11.957 35.736 1.00 29.38 66 GLY B O 1
ATOM 2185 N N . ARG B 2 67 ? -20.882 -10.089 36.771 1.00 16.99 67 ARG B N 1
ATOM 2186 C CA . ARG B 2 67 ? -20.245 -9.511 35.591 1.00 15.51 67 ARG B CA 1
ATOM 2187 C C . ARG B 2 67 ? -18.827 -10.009 35.312 1.00 13.47 67 ARG B C 1
ATOM 2188 O O . ARG B 2 67 ? -18.172 -9.517 34.405 1.00 16.82 67 ARG B O 1
ATOM 2196 N N . PHE B 2 68 ? -18.365 -10.977 36.093 1.00 13.29 68 PHE B N 1
ATOM 2197 C CA . PHE B 2 68 ? -16.966 -11.390 36.037 1.00 12.76 68 PHE B CA 1
ATOM 2198 C C . PHE B 2 68 ? -16.862 -12.806 35.519 1.00 11.57 68 PHE B C 1
ATOM 2199 O O . PHE B 2 68 ? -17.668 -13.663 35.865 1.00 12.83 68 PHE B O 1
ATOM 2207 N N . ALA B 2 69 ? -15.853 -13.048 34.690 1.00 10.36 69 ALA B N 1
ATOM 2208 C CA . ALA B 2 69 ? -15.673 -14.373 34.111 1.00 11.47 69 ALA B CA 1
ATOM 2209 C C . ALA B 2 69 ? -14.197 -14.740 34.105 1.00 10.87 69 ALA B C 1
ATOM 2210 O O . ALA B 2 69 ? -13.376 -13.993 33.580 1.00 13.20 69 ALA B O 1
ATOM 2212 N N . PHE B 2 70 ? -13.862 -15.883 34.693 1.00 9.99 70 PHE B N 1
ATOM 2213 C CA . PHE B 2 70 ? -12.501 -16.397 34.616 1.00 10.06 70 PHE B CA 1
ATOM 2214 C C . PHE B 2 70 ? -12.486 -17.495 33.567 1.00 10.87 70 PHE B C 1
ATOM 2215 O O . PHE B 2 70 ? -13.393 -18.338 33.529 1.00 13.83 70 PHE B O 1
ATOM 2223 N N . SER B 2 71 ? -11.437 -17.516 32.759 1.00 9.87 71 SER B N 1
ATOM 2224 C CA . SER B 2 71 ? -11.276 -18.569 31.762 1.00 11.44 71 SER B CA 1
ATOM 2225 C C . SER B 2 71 ? -9.794 -18.875 31.588 1.00 11.47 71 SER B C 1
ATOM 2226 O O . SER B 2 71 ? -8.936 -18.232 32.208 1.00 11.53 71 SER B O 1
ATOM 2229 N N . LEU B 2 72 ? -9.503 -19.855 30.741 1.00 13.59 72 LEU B N 1
ATOM 2230 C CA . LEU B 2 72 ? -8.144 -20.338 30.532 1.00 14.15 72 LEU B CA 1
ATOM 2231 C C . LEU B 2 72 ? -7.870 -20.585 29.070 1.00 14.70 72 LEU B C 1
ATOM 2232 O O . LEU B 2 72 ? -8.784 -20.887 28.297 1.00 16.62 72 LEU B O 1
ATOM 2237 N N . GLU B 2 73 ? -6.598 -20.497 28.710 1.00 13.41 73 GLU B N 1
ATOM 2238 C CA . GLU B 2 73 ? -6.093 -21.158 27.502 1.00 14.10 73 GLU B CA 1
ATOM 2239 C C . GLU B 2 73 ? -4.879 -21.952 27.946 1.00 13.40 73 GLU B C 1
ATOM 2240 O O . GLU B 2 73 ? -3.772 -21.405 28.051 1.00 14.20 73 GLU B O 1
ATOM 2246 N N A THR B 2 74 ? -5.095 -23.239 28.225 0.34 17.16 74 THR B N 1
ATOM 2247 N N B THR B 2 74 ? -5.082 -23.232 28.221 0.66 17.16 74 THR B N 1
ATOM 2248 C CA A THR B 2 74 ? -4.052 -24.091 28.799 0.34 15.18 74 THR B CA 1
ATOM 2249 C CA B THR B 2 74 ? -4.019 -24.021 28.818 0.66 15.11 74 THR B CA 1
ATOM 2250 C C A THR B 2 74 ? -2.819 -24.186 27.907 0.34 16.12 74 THR B C 1
ATOM 2251 C C B THR B 2 74 ? -2.804 -24.164 27.904 0.66 16.07 74 THR B C 1
ATOM 2252 O O A THR B 2 74 ? -1.693 -24.177 28.396 0.34 15.72 74 THR B O 1
ATOM 2253 O O B THR B 2 74 ? -1.671 -24.161 28.379 0.66 15.68 74 THR B O 1
ATOM 2260 N N . SER B 2 75 ? -3.040 -24.258 26.598 1.00 17.33 75 SER B N 1
ATOM 2261 C CA . SER B 2 75 ? -1.936 -24.385 25.651 1.00 17.34 75 SER B CA 1
ATOM 2262 C C . SER B 2 75 ? -1.048 -23.141 25.635 1.00 17.81 75 SER B C 1
ATOM 2263 O O . SER B 2 75 ? 0.108 -23.202 25.205 1.00 18.91 75 SER B O 1
ATOM 2266 N N . ALA B 2 76 ? -1.572 -22.015 26.117 1.00 15.09 76 ALA B N 1
ATOM 2267 C CA . ALA B 2 76 ? -0.782 -20.795 26.217 1.00 14.61 76 ALA B CA 1
ATOM 2268 C C . ALA B 2 76 ? -0.374 -20.483 27.663 1.00 13.61 76 ALA B C 1
ATOM 2269 O O . ALA B 2 76 ? 0.189 -19.409 27.931 1.00 13.60 76 ALA B O 1
ATOM 2271 N N . SER B 2 77 ? -0.636 -21.424 28.572 1.00 12.63 77 SER B N 1
ATOM 2272 C CA . SER B 2 77 ? -0.381 -21.234 30.006 1.00 12.41 77 SER B CA 1
ATOM 2273 C C . SER B 2 77 ? -0.924 -19.897 30.508 1.00 12.20 77 SER B C 1
ATOM 2274 O O . SER B 2 77 ? -0.254 -19.204 31.270 1.00 13.75 77 SER B O 1
ATOM 2277 N N . THR B 2 78 ? -2.136 -19.547 30.084 1.00 12.31 78 THR B N 1
ATOM 2278 C CA . THR B 2 78 ? -2.692 -18.223 30.360 1.00 13.31 78 THR B CA 1
ATOM 2279 C C . THR B 2 78 ? -4.074 -18.310 30.990 1.00 12.89 78 THR B C 1
ATOM 2280 O O . THR B 2 78 ? -4.921 -19.110 30.570 1.00 12.98 78 THR B O 1
ATOM 2284 N N . ALA B 2 79 ? -4.273 -17.501 32.031 1.00 11.05 79 ALA B N 1
ATOM 2285 C CA . ALA B 2 79 ? -5.578 -17.307 32.660 1.00 10.67 79 ALA B CA 1
ATOM 2286 C C . ALA B 2 79 ? -6.111 -15.931 32.261 1.00 10.51 79 ALA B C 1
ATOM 2287 O O . ALA B 2 79 ? -5.350 -14.967 32.115 1.00 11.15 79 ALA B O 1
ATOM 2289 N N . TYR B 2 80 ? -7.422 -15.840 32.085 1.00 9.85 80 TYR B N 1
ATOM 2290 C CA . TYR B 2 80 ? -8.060 -14.581 31.691 1.00 9.01 80 TYR B CA 1
ATOM 2291 C C . TYR B 2 80 ? -9.105 -14.158 32.688 1.00 10.26 80 TYR B C 1
ATOM 2292 O O . TYR B 2 80 ? -9.817 -14.987 33.241 1.00 10.97 80 TYR B O 1
ATOM 2301 N N . LEU B 2 81 ? -9.222 -12.846 32.852 1.00 10.41 81 LEU B N 1
ATOM 2302 C CA . LEU B 2 81 ? -10.261 -12.223 33.657 1.00 9.33 81 LEU B CA 1
ATOM 2303 C C . LEU B 2 81 ? -11.024 -11.301 32.722 1.00 10.99 81 LEU B C 1
ATOM 2304 O O . LEU B 2 81 ? -10.454 -10.375 32.149 1.00 12.56 81 LEU B O 1
ATOM 2309 N N . GLN B 2 82 ? -12.309 -11.582 32.540 1.00 9.35 82 GLN B N 1
ATOM 2310 C CA . GLN B 2 82 ? -13.162 -10.715 31.745 1.00 11.29 82 GLN B CA 1
ATOM 2311 C C . GLN B 2 82 ? -14.166 -10.038 32.658 1.00 10.83 82 GLN B C 1
ATOM 2312 O O . GLN B 2 82 ? -14.746 -10.665 33.549 1.00 11.65 82 GLN B O 1
ATOM 2318 N N . ILE B 2 83 ? -14.359 -8.741 32.450 1.00 11.46 83 ILE B N 1
ATOM 2319 C CA . ILE B 2 83 ? -15.355 -7.992 33.203 1.00 11.65 83 ILE B CA 1
ATOM 2320 C C . ILE B 2 83 ? -16.280 -7.372 32.185 1.00 13.39 83 ILE B C 1
ATOM 2321 O O . ILE B 2 83 ? -15.835 -6.697 31.259 1.00 13.47 83 ILE B O 1
ATOM 2326 N N . ASN B 2 84 ? -17.566 -7.634 32.362 1.00 15.29 84 ASN B N 1
ATOM 2327 C CA . ASN B 2 84 ? -18.580 -7.167 31.438 1.00 16.87 84 ASN B CA 1
ATOM 2328 C C . ASN B 2 84 ? -19.326 -5.991 32.028 1.00 17.08 84 ASN B C 1
ATOM 2329 O O . ASN B 2 84 ? -19.372 -5.848 33.251 1.00 16.18 84 ASN B O 1
ATOM 2334 N N . ILE B 2 85 ? -19.928 -5.182 31.151 1.00 16.53 85 ILE B N 1
ATOM 2335 C CA . ILE B 2 85 ? -20.738 -4.022 31.538 1.00 17.48 85 ILE B CA 1
ATOM 2336 C C . ILE B 2 85 ? -20.017 -3.202 32.601 1.00 15.01 85 ILE B C 1
ATOM 2337 O O . ILE B 2 85 ? -20.462 -3.072 33.736 1.00 15.19 85 ILE B O 1
ATOM 2342 N N . LEU B 2 86 ? -18.867 -2.668 32.214 1.00 15.28 86 LEU B N 1
ATOM 2343 C CA . LEU B 2 86 ? -17.978 -2.027 33.164 1.00 13.01 86 LEU B CA 1
ATOM 2344 C C . LEU B 2 86 ? -18.602 -0.839 33.883 1.00 16.59 86 LEU B C 1
ATOM 2345 O O . LEU B 2 86 ? -19.406 -0.087 33.303 1.00 17.73 86 LEU B O 1
ATOM 2350 N N . LYS B 2 87 ? -18.222 -0.702 35.148 1.00 14.66 87 LYS B N 1
ATOM 2351 C CA . LYS B 2 87 ? -18.636 0.390 36.023 1.00 17.71 87 LYS B CA 1
ATOM 2352 C C . LYS B 2 87 ? -17.422 1.198 36.449 1.00 19.20 87 LYS B C 1
ATOM 2353 O O . LYS B 2 87 ? -16.301 0.678 36.481 1.00 15.48 87 LYS B O 1
ATOM 2359 N N . ASN B 2 88 ? -17.632 2.463 36.806 1.00 18.13 88 ASN B N 1
ATOM 2360 C CA . ASN B 2 88 ? -16.518 3.291 37.269 1.00 16.30 88 ASN B CA 1
ATOM 2361 C C . ASN B 2 88 ? -15.738 2.643 38.377 1.00 16.99 88 ASN B C 1
ATOM 2362 O O . ASN B 2 88 ? -14.517 2.726 38.408 1.00 17.81 88 ASN B O 1
ATOM 2367 N N . GLU B 2 89 ? -16.442 1.979 39.281 1.00 16.49 89 GLU B N 1
ATOM 2368 C CA . GLU B 2 89 ? -15.766 1.417 40.430 1.00 18.68 89 GLU B CA 1
ATOM 2369 C C . GLU B 2 89 ? -15.141 0.061 40.170 1.00 14.30 89 GLU B C 1
ATOM 2370 O O . GLU B 2 89 ? -14.629 -0.573 41.097 1.00 15.38 89 GLU B O 1
ATOM 2376 N N . ASP B 2 90 ? -15.141 -0.344 38.906 1.00 12.85 90 ASP B N 1
ATOM 2377 C CA . ASP B 2 90 ? -14.273 -1.444 38.489 1.00 13.01 90 ASP B CA 1
ATOM 2378 C C . ASP B 2 90 ? -12.860 -0.918 38.287 1.00 14.92 90 ASP B C 1
ATOM 2379 O O . ASP B 2 90 ? -11.930 -1.691 38.064 1.00 12.95 90 ASP B O 1
ATOM 2384 N N . THR B 2 91 ? -12.682 0.402 38.364 1.00 12.38 91 THR B N 1
ATOM 2385 C CA . THR B 2 91 ? -11.344 0.987 38.271 1.00 13.50 91 THR B CA 1
ATOM 2386 C C . THR B 2 91 ? -10.464 0.465 39.399 1.00 12.52 91 THR B C 1
ATOM 2387 O O . THR B 2 91 ? -10.774 0.644 40.583 1.00 14.37 91 THR B O 1
ATOM 2391 N N . ALA B 2 92 ? -9.372 -0.207 39.028 1.00 11.94 92 ALA B N 1
ATOM 2392 C CA . ALA B 2 92 ? -8.545 -0.905 39.998 1.00 12.75 92 ALA B CA 1
ATOM 2393 C C . ALA B 2 92 ? -7.355 -1.503 39.291 1.00 10.67 92 ALA B C 1
ATOM 2394 O O . ALA B 2 92 ? -7.335 -1.600 38.075 1.00 12.06 92 ALA B O 1
ATOM 2396 N N . THR B 2 93 ? -6.372 -1.928 40.079 1.00 11.65 93 THR B N 1
ATOM 2397 C CA . THR B 2 93 ? -5.340 -2.808 39.577 1.00 10.61 93 THR B CA 1
ATOM 2398 C C . THR B 2 93 ? -5.769 -4.223 39.929 1.00 9.69 93 THR B C 1
ATOM 2399 O O . THR B 2 93 ? -6.147 -4.501 41.060 1.00 11.44 93 THR B O 1
ATOM 2403 N N . TYR B 2 94 ? -5.730 -5.103 38.937 1.00 10.03 94 TYR B N 1
ATOM 2404 C CA . TYR B 2 94 ? -6.103 -6.502 39.129 1.00 9.76 94 TYR B CA 1
ATOM 2405 C C . TYR B 2 94 ? -4.868 -7.366 39.088 1.00 10.07 94 TYR B C 1
ATOM 2406 O O . TYR B 2 94 ? -4.055 -7.226 38.178 1.00 11.41 94 TYR B O 1
ATOM 2415 N N . PHE B 2 95 ? -4.723 -8.239 40.076 1.00 8.99 95 PHE B N 1
ATOM 2416 C CA . PHE B 2 95 ? -3.577 -9.151 40.131 1.00 10.11 95 PHE B CA 1
ATOM 2417 C C . PHE B 2 95 ? -4.033 -10.570 39.964 1.00 10.06 95 PHE B C 1
ATOM 2418 O O . PHE B 2 95 ? -5.049 -10.989 40.490 1.00 10.67 95 PHE B O 1
ATOM 2426 N N . CYS B 2 96 ? -3.238 -11.343 39.250 1.00 9.48 96 CYS B N 1
ATOM 2427 C CA . CYS B 2 96 ? -3.360 -12.776 39.360 1.00 9.99 96 CYS B CA 1
ATOM 2428 C C . CYS B 2 96 ? -2.337 -13.294 40.370 1.00 10.87 96 CYS B C 1
ATOM 2429 O O . CYS B 2 96 ? -1.281 -12.704 40.568 1.00 10.71 96 CYS B O 1
ATOM 2432 N N . ALA B 2 97 ? -2.683 -14.383 41.026 1.00 9.34 97 ALA B N 1
ATOM 2433 C CA . ALA B 2 97 ? -1.807 -14.968 42.033 1.00 9.06 97 ALA B CA 1
ATOM 2434 C C . ALA B 2 97 ? -1.942 -16.472 42.050 1.00 10.48 97 ALA B C 1
ATOM 2435 O O . ALA B 2 97 ? -3.044 -17.012 42.061 1.00 9.79 97 ALA B O 1
ATOM 2437 N N . ARG B 2 98 ? -0.806 -17.159 42.051 1.00 10.91 98 ARG B N 1
ATOM 2438 C CA . ARG B 2 98 ? -0.816 -18.603 42.177 1.00 10.19 98 ARG B CA 1
ATOM 2439 C C . ARG B 2 98 ? -0.913 -18.994 43.645 1.00 9.34 98 ARG B C 1
ATOM 2440 O O . ARG B 2 98 ? -0.279 -18.351 44.496 1.00 11.62 98 ARG B O 1
ATOM 2448 N N . ARG B 2 99 ? -1.669 -20.052 43.932 1.00 11.77 99 ARG B N 1
ATOM 2449 C CA . ARG B 2 99 ? -1.722 -20.552 45.289 1.00 14.42 99 ARG B CA 1
ATOM 2450 C C . ARG B 2 99 ? -1.076 -21.915 45.401 1.00 17.25 99 ARG B C 1
ATOM 2451 O O . ARG B 2 99 ? -1.373 -22.829 44.625 1.00 17.71 99 ARG B O 1
ATOM 2459 N N . ARG B 2 100 ? -0.178 -22.040 46.366 1.00 16.80 100 ARG B N 1
ATOM 2460 C CA . ARG B 2 100 ? 0.341 -23.350 46.708 1.00 25.62 100 ARG B CA 1
ATOM 2461 C C . ARG B 2 100 ? -0.440 -23.896 47.896 1.00 23.35 100 ARG B C 1
ATOM 2462 O O . ARG B 2 100 ? -0.791 -23.157 48.824 1.00 20.97 100 ARG B O 1
ATOM 2470 N N . SER B 2 101 ? -0.749 -25.184 47.850 1.00 26.34 101 SER B N 1
ATOM 2471 C CA . SER B 2 101 ? -1.573 -25.786 48.886 1.00 29.59 101 SER B CA 1
ATOM 2472 C C . SER B 2 101 ? -1.182 -27.236 49.141 1.00 32.41 101 SER B C 1
ATOM 2473 O O . SER B 2 101 ? -1.226 -28.063 48.231 1.00 34.32 101 SER B O 1
ATOM 2476 N N . TYR B 2 104 ? 2.922 -28.676 53.460 1.00 40.04 104 TYR B N 1
ATOM 2477 C CA . TYR B 2 104 ? 3.687 -27.882 54.413 1.00 34.66 104 TYR B CA 1
ATOM 2478 C C . TYR B 2 104 ? 3.097 -26.486 54.553 1.00 36.17 104 TYR B C 1
ATOM 2479 O O . TYR B 2 104 ? 3.035 -25.935 55.652 1.00 31.53 104 TYR B O 1
ATOM 2488 N N . SER B 2 105 ? 2.665 -25.914 53.434 1.00 36.12 105 SER B N 1
ATOM 2489 C CA . SER B 2 105 ? 2.234 -24.523 53.425 1.00 29.23 105 SER B CA 1
ATOM 2490 C C . SER B 2 105 ? 1.009 -24.270 52.546 1.00 25.43 105 SER B C 1
ATOM 2491 O O . SER B 2 105 ? 0.711 -25.031 51.619 1.00 29.70 105 SER B O 1
ATOM 2494 N N . ASN B 2 106 ? 0.305 -23.188 52.860 1.00 19.06 106 ASN B N 1
ATOM 2495 C CA . ASN B 2 106 ? -0.808 -22.709 52.047 1.00 20.38 106 ASN B CA 1
ATOM 2496 C C . ASN B 2 106 ? -0.701 -21.191 51.906 1.00 16.57 106 ASN B C 1
ATOM 2497 O O . ASN B 2 106 ? -0.916 -20.467 52.880 1.00 17.78 106 ASN B O 1
ATOM 2502 N N . TYR B 2 107 ? -0.340 -20.699 50.720 1.00 13.99 107 TYR B N 1
ATOM 2503 C CA . TYR B 2 107 ? -0.183 -19.256 50.539 1.00 11.61 107 TYR B CA 1
ATOM 2504 C C . TYR B 2 107 ? -0.098 -18.872 49.075 1.00 11.27 107 TYR B C 1
ATOM 2505 O O . TYR B 2 107 ? 0.066 -19.736 48.214 1.00 11.75 107 TYR B O 1
ATOM 2514 N N . PHE B 2 108 ? -0.202 -17.580 48.801 1.00 11.47 108 PHE B N 1
ATOM 2515 C CA . PHE B 2 108 ? -0.049 -17.069 47.454 1.00 11.58 108 PHE B CA 1
ATOM 2516 C C . PHE B 2 108 ? 1.425 -16.847 47.187 1.00 12.27 108 PHE B C 1
ATOM 2517 O O . PHE B 2 108 ? 2.021 -15.885 47.693 1.00 13.73 108 PHE B O 1
ATOM 2525 N N . ASP B 2 109 ? 2.012 -17.737 46.388 1.00 11.88 109 ASP B N 1
ATOM 2526 C CA . ASP B 2 109 ? 3.467 -17.773 46.246 1.00 13.17 109 ASP B CA 1
ATOM 2527 C C . ASP B 2 109 ? 4.053 -17.016 45.063 1.00 12.44 109 ASP B C 1
ATOM 2528 O O . ASP B 2 109 ? 5.241 -16.693 45.078 1.00 15.47 109 ASP B O 1
ATOM 2533 N N . TYR B 2 110 ? 3.239 -16.719 44.051 1.00 10.81 110 TYR B N 1
ATOM 2534 C CA . TYR B 2 110 ? 3.680 -15.922 42.924 1.00 9.83 110 TYR B CA 1
ATOM 2535 C C . TYR B 2 110 ? 2.534 -15.007 42.538 1.00 10.60 110 TYR B C 1
ATOM 2536 O O . TYR B 2 110 ? 1.374 -15.432 42.530 1.00 12.30 110 TYR B O 1
ATOM 2545 N N . TRP B 2 111 ? 2.876 -13.768 42.225 1.00 10.53 111 TRP B N 1
ATOM 2546 C CA . TRP B 2 111 ? 1.897 -12.760 41.832 1.00 10.47 111 TRP B CA 1
ATOM 2547 C C . TRP B 2 111 ? 2.283 -12.132 40.512 1.00 12.19 111 TRP B C 1
ATOM 2548 O O . TRP B 2 111 ? 3.473 -11.901 40.253 1.00 13.84 111 TRP B O 1
ATOM 2559 N N . GLY B 2 112 ? 1.293 -11.833 39.672 1.00 9.73 112 GLY B N 1
ATOM 2560 C CA . GLY B 2 112 ? 1.526 -10.992 38.508 1.00 11.66 112 GLY B CA 1
ATOM 2561 C C . GLY B 2 112 ? 1.834 -9.565 38.927 1.00 10.86 112 GLY B C 1
ATOM 2562 O O . GLY B 2 112 ? 1.653 -9.187 40.101 1.00 13.13 112 GLY B O 1
ATOM 2563 N N . GLN B 2 113 ? 2.290 -8.755 37.977 1.00 11.44 113 GLN B N 1
ATOM 2564 C CA . GLN B 2 113 ? 2.677 -7.396 38.313 1.00 11.69 113 GLN B CA 1
ATOM 2565 C C . GLN B 2 113 ? 1.493 -6.448 38.465 1.00 12.00 113 GLN B C 1
ATOM 2566 O O . GLN B 2 113 ? 1.665 -5.306 38.896 1.00 14.85 113 GLN B O 1
ATOM 2572 N N . GLY B 2 114 ? 0.297 -6.919 38.118 1.00 11.42 114 GLY B N 1
ATOM 2573 C CA . GLY B 2 114 ? -0.881 -6.068 38.154 1.00 10.50 114 GLY B CA 1
ATOM 2574 C C . GLY B 2 114 ? -1.198 -5.532 36.770 1.00 13.23 114 GLY B C 1
ATOM 2575 O O . GLY B 2 114 ? -0.293 -5.253 35.965 1.00 14.60 114 GLY B O 1
ATOM 2576 N N . SER B 2 115 ? -2.496 -5.402 36.496 1.00 12.03 115 SER B N 1
ATOM 2577 C CA . SER B 2 115 ? -2.997 -4.735 35.304 1.00 12.45 115 SER B CA 1
ATOM 2578 C C . SER B 2 115 ? -3.917 -3.631 35.766 1.00 10.83 115 SER B C 1
ATOM 2579 O O . SER B 2 115 ? -4.938 -3.903 36.407 1.00 12.49 115 SER B O 1
ATOM 2582 N N . THR B 2 116 ? -3.557 -2.389 35.446 1.00 12.08 116 THR B N 1
ATOM 2583 C CA . THR B 2 116 ? -4.332 -1.243 35.911 1.00 11.38 116 THR B CA 1
ATOM 2584 C C . THR B 2 116 ? -5.449 -0.889 34.929 1.00 13.68 116 THR B C 1
ATOM 2585 O O . THR B 2 116 ? -5.194 -0.519 33.786 1.00 15.77 116 THR B O 1
ATOM 2589 N N . LEU B 2 117 ? -6.683 -1.044 35.390 1.00 11.96 117 LEU B N 1
ATOM 2590 C CA . LEU B 2 117 ? -7.861 -0.728 34.598 1.00 12.55 117 LEU B CA 1
ATOM 2591 C C . LEU B 2 117 ? -8.455 0.578 35.068 1.00 11.87 117 LEU B C 1
ATOM 2592 O O . LEU B 2 117 ? -8.714 0.758 36.264 1.00 14.26 117 LEU B O 1
ATOM 2597 N N . THR B 2 118 ? -8.679 1.477 34.118 1.00 12.60 118 THR B N 1
ATOM 2598 C CA . THR B 2 118 ? -9.404 2.710 34.408 1.00 12.86 118 THR B CA 1
ATOM 2599 C C . THR B 2 118 ? -10.712 2.674 33.625 1.00 12.15 118 THR B C 1
ATOM 2600 O O . THR B 2 118 ? -10.707 2.411 32.415 1.00 13.11 118 THR B O 1
ATOM 2604 N N . VAL B 2 119 ? -11.827 2.898 34.324 1.00 13.70 119 VAL B N 1
ATOM 2605 C CA . VAL B 2 119 ? -13.132 2.972 33.670 1.00 15.18 119 VAL B CA 1
ATOM 2606 C C . VAL B 2 119 ? -13.627 4.413 33.767 1.00 13.89 119 VAL B C 1
ATOM 2607 O O . VAL B 2 119 ? -13.899 4.930 34.864 1.00 14.83 119 VAL B O 1
ATOM 2611 N N . SER B 2 120 ? -13.707 5.062 32.609 1.00 15.29 120 SER B N 1
ATOM 2612 C CA . SER B 2 120 ? -13.995 6.498 32.547 1.00 17.91 120 SER B CA 1
ATOM 2613 C C . SER B 2 120 ? -14.547 6.860 31.182 1.00 16.02 120 SER B C 1
ATOM 2614 O O . SER B 2 120 ? -14.258 6.196 30.192 1.00 18.18 120 SER B O 1
ATOM 2617 N N . SER B 2 121 ? -15.323 7.940 31.109 1.00 20.75 121 SER B N 1
ATOM 2618 C CA . SER B 2 121 ? -15.763 8.418 29.805 1.00 21.35 121 SER B CA 1
ATOM 2619 C C . SER B 2 121 ? -14.738 9.352 29.151 1.00 17.40 121 SER B C 1
ATOM 2620 O O . SER B 2 121 ? -14.902 9.741 27.998 1.00 22.88 121 SER B O 1
ATOM 2623 N N . ALA B 2 122 ? -13.681 9.698 29.882 1.00 18.03 122 ALA B N 1
ATOM 2624 C CA . ALA B 2 122 ? -12.669 10.622 29.360 1.00 17.31 122 ALA B CA 1
ATOM 2625 C C . ALA B 2 122 ? -11.819 9.938 28.300 1.00 18.16 122 ALA B C 1
ATOM 2626 O O . ALA B 2 122 ? -11.597 8.724 28.352 1.00 20.36 122 ALA B O 1
ATOM 2628 N N . LYS B 2 123 ? -11.330 10.718 27.339 1.00 18.10 123 LYS B N 1
ATOM 2629 C CA . LYS B 2 123 ? -10.602 10.144 26.219 1.00 20.07 123 LYS B CA 1
ATOM 2630 C C . LYS B 2 123 ? -9.161 9.813 26.565 1.00 16.50 123 LYS B C 1
ATOM 2631 O O . LYS B 2 123 ? -8.537 10.486 27.391 1.00 20.51 123 LYS B O 1
ATOM 2637 N N . THR B 2 124 ? -8.628 8.798 25.898 1.00 18.68 124 THR B N 1
ATOM 2638 C CA . THR B 2 124 ? -7.200 8.516 25.966 1.00 17.68 124 THR B CA 1
ATOM 2639 C C . THR B 2 124 ? -6.450 9.751 25.487 1.00 17.89 124 THR B C 1
ATOM 2640 O O . THR B 2 124 ? -6.790 10.351 24.458 1.00 19.74 124 THR B O 1
ATOM 2644 N N . THR B 2 125 ? -5.449 10.155 26.252 1.00 15.48 125 THR B N 1
ATOM 2645 C CA . THR B 2 125 ? -4.694 11.351 25.915 1.00 17.10 125 THR B CA 1
ATOM 2646 C C . THR B 2 125 ? -3.211 11.094 26.146 1.00 14.79 125 THR B C 1
ATOM 2647 O O . THR B 2 125 ? -2.798 10.813 27.264 1.00 14.83 125 THR B O 1
ATOM 2651 N N . PRO B 2 126 ? -2.396 11.177 25.090 1.00 12.97 126 PRO B N 1
ATOM 2652 C CA . PRO B 2 126 ? -0.954 11.027 25.278 1.00 14.98 126 PRO B CA 1
ATOM 2653 C C . PRO B 2 126 ? -0.397 12.255 25.998 1.00 13.49 126 PRO B C 1
ATOM 2654 O O . PRO B 2 126 ? -0.969 13.349 25.906 1.00 13.42 126 PRO B O 1
ATOM 2658 N N . PRO B 2 127 ? 0.708 12.077 26.725 1.00 12.59 127 PRO B N 1
ATOM 2659 C CA . PRO B 2 127 ? 1.271 13.240 27.413 1.00 15.01 127 PRO B CA 1
ATOM 2660 C C . PRO B 2 127 ? 1.920 14.225 26.457 1.00 13.84 127 PRO B C 1
ATOM 2661 O O . PRO B 2 127 ? 2.401 13.833 25.388 1.00 16.20 127 PRO B O 1
ATOM 2665 N N . SER B 2 128 ? 1.930 15.493 26.857 1.00 14.08 128 SER B N 1
ATOM 2666 C CA . SER B 2 128 ? 2.805 16.478 26.245 1.00 13.36 128 SER B CA 1
ATOM 2667 C C . SER B 2 128 ? 4.053 16.505 27.113 1.00 13.70 128 SER B C 1
ATOM 2668 O O . SER B 2 128 ? 3.946 16.646 28.335 1.00 17.82 128 SER B O 1
ATOM 2671 N N . VAL B 2 129 ? 5.230 16.378 26.510 1.00 12.13 129 VAL B N 1
ATOM 2672 C CA . VAL B 2 129 ? 6.462 16.296 27.283 1.00 10.38 129 VAL B CA 1
ATOM 2673 C C . VAL B 2 129 ? 7.312 17.542 27.056 1.00 14.46 129 VAL B C 1
ATOM 2674 O O . VAL B 2 129 ? 7.660 17.866 25.923 1.00 16.69 129 VAL B O 1
ATOM 2678 N N . TYR B 2 130 ? 7.652 18.238 28.134 1.00 11.60 130 TYR B N 1
ATOM 2679 C CA . TYR B 2 130 ? 8.389 19.493 28.024 1.00 12.86 130 TYR B CA 1
ATOM 2680 C C . TYR B 2 130 ? 9.717 19.362 28.739 1.00 15.15 130 TYR B C 1
ATOM 2681 O O . TYR B 2 130 ? 9.773 18.786 29.826 1.00 14.33 130 TYR B O 1
ATOM 2690 N N . PRO B 2 131 ? 10.797 19.875 28.140 1.00 18.47 131 PRO B N 1
ATOM 2691 C CA . PRO B 2 131 ? 12.119 19.807 28.781 1.00 19.95 131 PRO B CA 1
ATOM 2692 C C . PRO B 2 131 ? 12.255 20.862 29.860 1.00 22.20 131 PRO B C 1
ATOM 2693 O O . PRO B 2 131 ? 11.812 21.993 29.646 1.00 26.16 131 PRO B O 1
ATOM 2697 N N . LEU B 2 132 ? 12.846 20.503 30.998 1.00 18.47 132 LEU B N 1
ATOM 2698 C CA . LEU B 2 132 ? 13.042 21.447 32.096 1.00 21.95 132 LEU B CA 1
ATOM 2699 C C . LEU B 2 132 ? 14.526 21.702 32.306 1.00 22.05 132 LEU B C 1
ATOM 2700 O O . LEU B 2 132 ? 15.269 20.823 32.758 1.00 17.92 132 LEU B O 1
ATOM 2705 N N . ALA B 2 133 ? 14.952 22.903 31.941 1.00 26.59 133 ALA B N 1
ATOM 2706 C CA . ALA B 2 133 ? 16.308 23.354 32.196 1.00 24.45 133 ALA B CA 1
ATOM 2707 C C . ALA B 2 133 ? 16.235 24.469 33.249 1.00 22.37 133 ALA B C 1
ATOM 2708 O O . ALA B 2 133 ? 15.204 25.143 33.365 1.00 29.64 133 ALA B O 1
ATOM 2710 N N . PRO B 2 134 ? 17.317 24.659 34.022 1.00 32.14 134 PRO B N 1
ATOM 2711 C CA . PRO B 2 134 ? 17.412 25.661 35.094 1.00 33.05 134 PRO B CA 1
ATOM 2712 C C . PRO B 2 134 ? 16.771 27.008 34.766 1.00 42.19 134 PRO B C 1
ATOM 2713 O O . PRO B 2 134 ? 16.202 27.622 35.672 1.00 50.22 134 PRO B O 1
ATOM 2717 N N . SER B 2 142 ? 28.402 22.233 41.475 1.00 38.81 142 SER B N 1
ATOM 2718 C CA . SER B 2 142 ? 28.865 20.854 41.365 1.00 25.09 142 SER B CA 1
ATOM 2719 C C . SER B 2 142 ? 27.942 20.029 40.474 1.00 24.58 142 SER B C 1
ATOM 2720 O O . SER B 2 142 ? 28.382 19.416 39.491 1.00 23.68 142 SER B O 1
ATOM 2723 N N . MET B 2 143 ? 26.664 20.010 40.836 1.00 21.78 143 MET B N 1
ATOM 2724 C CA . MET B 2 143 ? 25.672 19.247 40.091 1.00 18.95 143 MET B CA 1
ATOM 2725 C C . MET B 2 143 ? 24.641 20.191 39.502 1.00 23.56 143 MET B C 1
ATOM 2726 O O . MET B 2 143 ? 24.439 21.300 40.002 1.00 24.22 143 MET B O 1
ATOM 2731 N N . VAL B 2 144 ? 23.999 19.759 38.422 1.00 17.47 144 VAL B N 1
ATOM 2732 C CA . VAL B 2 144 ? 22.846 20.473 37.888 1.00 17.09 144 VAL B CA 1
ATOM 2733 C C . VAL B 2 144 ? 21.684 19.485 37.805 1.00 17.31 144 VAL B C 1
ATOM 2734 O O . VAL B 2 144 ? 21.879 18.294 37.526 1.00 16.16 144 VAL B O 1
ATOM 2738 N N . THR B 2 145 ? 20.474 19.963 38.085 1.00 16.84 145 THR B N 1
ATOM 2739 C CA . THR B 2 145 ? 19.299 19.109 37.974 1.00 15.05 145 THR B CA 1
ATOM 2740 C C . THR B 2 145 ? 18.490 19.489 36.749 1.00 17.55 145 THR B C 1
ATOM 2741 O O . THR B 2 145 ? 18.105 20.648 36.579 1.00 16.72 145 THR B O 1
ATOM 2745 N N . LEU B 2 146 ? 18.259 18.499 35.891 1.00 13.77 146 LEU B N 1
ATOM 2746 C CA . LEU B 2 146 ? 17.477 18.686 34.675 1.00 14.26 146 LEU B CA 1
ATOM 2747 C C . LEU B 2 146 ? 16.181 17.945 34.866 1.00 14.46 146 LEU B C 1
ATOM 2748 O O . LEU B 2 146 ? 16.071 17.071 35.723 1.00 13.98 146 LEU B O 1
ATOM 2753 N N . GLY B 2 147 ? 15.181 18.275 34.068 1.00 13.42 147 GLY B N 1
ATOM 2754 C CA . GLY B 2 147 ? 13.904 17.649 34.275 1.00 18.27 147 GLY B CA 1
ATOM 2755 C C . GLY B 2 147 ? 13.091 17.448 33.026 1.00 15.16 147 GLY B C 1
ATOM 2756 O O . GLY B 2 147 ? 13.444 17.905 31.935 1.00 13.17 147 GLY B O 1
ATOM 2757 N N A CYS B 2 148 ? 11.929 16.855 33.259 0.47 15.14 148 CYS B N 1
ATOM 2758 N N B CYS B 2 148 ? 12.035 16.659 33.159 0.53 14.46 148 CYS B N 1
ATOM 2759 C CA A CYS B 2 148 ? 11.033 16.385 32.231 0.47 15.86 148 CYS B CA 1
ATOM 2760 C CA B CYS B 2 148 ? 11.018 16.584 32.128 0.53 15.65 148 CYS B CA 1
ATOM 2761 C C A CYS B 2 148 ? 9.611 16.562 32.775 0.47 15.52 148 CYS B C 1
ATOM 2762 C C B CYS B 2 148 ? 9.672 16.657 32.790 0.53 15.48 148 CYS B C 1
ATOM 2763 O O A CYS B 2 148 ? 9.247 15.890 33.738 0.47 17.19 148 CYS B O 1
ATOM 2764 O O B CYS B 2 148 ? 9.427 16.024 33.816 0.53 16.90 148 CYS B O 1
ATOM 2769 N N . LEU B 2 149 ? 8.812 17.469 32.204 1.00 13.27 149 LEU B N 1
ATOM 2770 C CA . LEU B 2 149 ? 7.431 17.621 32.646 1.00 15.29 149 LEU B CA 1
ATOM 2771 C C . LEU B 2 149 ? 6.559 16.776 31.726 1.00 13.16 149 LEU B C 1
ATOM 2772 O O . LEU B 2 149 ? 6.534 16.990 30.512 1.00 13.57 149 LEU B O 1
ATOM 2777 N N . VAL B 2 150 ? 5.867 15.798 32.296 1.00 10.76 150 VAL B N 1
ATOM 2778 C CA . VAL B 2 150 ? 5.024 14.888 31.531 1.00 12.23 150 VAL B CA 1
ATOM 2779 C C . VAL B 2 150 ? 3.591 15.312 31.821 1.00 11.03 150 VAL B C 1
ATOM 2780 O O . VAL B 2 150 ? 3.004 14.939 32.855 1.00 12.30 150 VAL B O 1
ATOM 2784 N N . LYS B 2 151 ? 3.040 16.128 30.926 1.00 11.40 151 LYS B N 1
ATOM 2785 C CA . LYS B 2 151 ? 1.820 16.869 31.214 1.00 11.92 151 LYS B CA 1
ATOM 2786 C C . LYS B 2 151 ? 0.587 16.370 30.487 1.00 14.26 151 LYS B C 1
ATOM 2787 O O . LYS B 2 151 ? 0.619 16.156 29.277 1.00 15.73 151 LYS B O 1
ATOM 2793 N N . GLY B 2 152 ? -0.500 16.189 31.229 1.00 14.06 152 GLY B N 1
ATOM 2794 C CA . GLY B 2 152 ? -1.805 16.028 30.620 1.00 14.69 152 GLY B CA 1
ATOM 2795 C C . GLY B 2 152 ? -2.059 14.719 29.901 1.00 14.97 152 GLY B C 1
ATOM 2796 O O . GLY B 2 152 ? -2.584 14.721 28.778 1.00 18.83 152 GLY B O 1
ATOM 2797 N N . TYR B 2 153 ? -1.720 13.608 30.546 1.00 15.18 153 TYR B N 1
ATOM 2798 C CA . TYR B 2 153 ? -1.980 12.288 29.971 1.00 12.76 153 TYR B CA 1
ATOM 2799 C C . TYR B 2 153 ? -3.149 11.575 30.648 1.00 15.73 153 TYR B C 1
ATOM 2800 O O . TYR B 2 153 ? -3.530 11.891 31.780 1.00 13.48 153 TYR B O 1
ATOM 2809 N N . PHE B 2 154 ? -3.723 10.609 29.939 1.00 13.82 154 PHE B N 1
ATOM 2810 C CA . PHE B 2 154 ? -4.796 9.803 30.513 1.00 12.41 154 PHE B CA 1
ATOM 2811 C C . PHE B 2 154 ? -4.907 8.514 29.710 1.00 14.34 154 PHE B C 1
ATOM 2812 O O . PHE B 2 154 ? -4.881 8.561 28.490 1.00 14.11 154 PHE B O 1
ATOM 2820 N N . PRO B 2 155 ? -5.025 7.355 30.383 1.00 12.48 155 PRO B N 1
ATOM 2821 C CA . PRO B 2 155 ? -5.016 7.125 31.829 1.00 12.41 155 PRO B CA 1
ATOM 2822 C C . PRO B 2 155 ? -3.602 6.911 32.344 1.00 14.37 155 PRO B C 1
ATOM 2823 O O . PRO B 2 155 ? -2.654 7.003 31.571 1.00 16.32 155 PRO B O 1
ATOM 2827 N N . GLU B 2 156 ? -3.469 6.616 33.635 1.00 14.71 156 GLU B N 1
ATOM 2828 C CA . GLU B 2 156 ? -2.215 6.120 34.186 1.00 15.82 156 GLU B CA 1
ATOM 2829 C C . GLU B 2 156 ? -1.910 4.737 33.611 1.00 16.11 156 GLU B C 1
ATOM 2830 O O . GLU B 2 156 ? -2.812 4.025 33.173 1.00 19.68 156 GLU B O 1
ATOM 2836 N N . PRO B 2 157 ? -0.637 4.333 33.621 1.00 17.09 157 PRO B N 1
ATOM 2837 C CA . PRO B 2 157 ? 0.554 5.046 34.085 1.00 17.96 157 PRO B CA 1
ATOM 2838 C C . PRO B 2 157 ? 1.429 5.537 32.945 1.00 17.16 157 PRO B C 1
ATOM 2839 O O . PRO B 2 157 ? 1.150 5.299 31.769 1.00 16.91 157 PRO B O 1
ATOM 2843 N N . VAL B 2 158 ? 2.499 6.232 33.307 1.00 19.25 158 VAL B N 1
ATOM 2844 C CA . VAL B 2 158 ? 3.597 6.469 32.377 1.00 16.40 158 VAL B CA 1
ATOM 2845 C C . VAL B 2 158 ? 4.873 5.926 32.997 1.00 17.50 158 VAL B C 1
ATOM 2846 O O . VAL B 2 158 ? 4.963 5.758 34.218 1.00 24.31 158 VAL B O 1
ATOM 2850 N N . THR B 2 159 ? 5.856 5.636 32.156 1.00 19.39 159 THR B N 1
ATOM 2851 C CA . THR B 2 159 ? 7.182 5.296 32.649 1.00 19.07 159 THR B CA 1
ATOM 2852 C C . THR B 2 159 ? 8.175 6.295 32.077 1.00 16.20 159 THR B C 1
ATOM 2853 O O . THR B 2 159 ? 8.008 6.778 30.953 1.00 18.46 159 THR B O 1
ATOM 2857 N N . VAL B 2 160 ? 9.194 6.631 32.852 1.00 15.67 160 VAL B N 1
ATOM 2858 C CA . VAL B 2 160 ? 10.200 7.570 32.390 1.00 14.31 160 VAL B CA 1
ATOM 2859 C C . VAL B 2 160 ? 11.582 6.990 32.631 1.00 17.10 160 VAL B C 1
ATOM 2860 O O . VAL B 2 160 ? 11.856 6.471 33.721 1.00 17.62 160 VAL B O 1
ATOM 2864 N N . THR B 2 161 ? 12.428 7.033 31.603 1.00 15.51 161 THR B N 1
ATOM 2865 C CA . THR B 2 161 ? 13.852 6.742 31.749 1.00 15.85 161 THR B CA 1
ATOM 2866 C C . THR B 2 161 ? 14.671 7.910 31.202 1.00 15.12 161 THR B C 1
ATOM 2867 O O . THR B 2 161 ? 14.128 8.823 30.584 1.00 16.20 161 THR B O 1
ATOM 2871 N N . TRP B 2 162 ? 15.977 7.864 31.435 1.00 15.07 162 TRP B N 1
ATOM 2872 C CA . TRP B 2 162 ? 16.908 8.873 30.963 1.00 13.33 162 TRP B CA 1
ATOM 2873 C C . TRP B 2 162 ? 18.026 8.190 30.174 1.00 16.00 162 TRP B C 1
ATOM 2874 O O . TRP B 2 162 ? 18.587 7.178 30.630 1.00 16.38 162 TRP B O 1
ATOM 2885 N N . ASN B 2 163 ? 18.341 8.747 29.003 1.00 13.71 163 ASN B N 1
ATOM 2886 C CA . ASN B 2 163 ? 19.334 8.165 28.099 1.00 15.92 163 ASN B CA 1
ATOM 2887 C C . ASN B 2 163 ? 19.095 6.680 27.874 1.00 19.20 163 ASN B C 1
ATOM 2888 O O . ASN B 2 163 ? 20.035 5.889 27.902 1.00 18.75 163 ASN B O 1
ATOM 2893 N N . SER B 2 164 ? 17.830 6.318 27.671 1.00 18.81 164 SER B N 1
ATOM 2894 C CA . SER B 2 164 ? 17.414 4.946 27.380 1.00 18.94 164 SER B CA 1
ATOM 2895 C C . SER B 2 164 ? 17.769 3.977 28.502 1.00 21.49 164 SER B C 1
ATOM 2896 O O . SER B 2 164 ? 17.988 2.792 28.256 1.00 25.49 164 SER B O 1
ATOM 2899 N N . GLY B 2 165 ? 17.821 4.485 29.729 1.00 16.74 165 GLY B N 1
ATOM 2900 C CA . GLY B 2 165 ? 18.112 3.661 30.892 1.00 22.05 165 GLY B CA 1
ATOM 2901 C C . GLY B 2 165 ? 19.575 3.666 31.306 1.00 26.51 165 GLY B C 1
ATOM 2902 O O . GLY B 2 165 ? 19.926 3.126 32.362 1.00 25.98 165 GLY B O 1
ATOM 2903 N N . SER B 2 166 ? 20.435 4.267 30.483 1.00 21.50 166 SER B N 1
ATOM 2904 C CA . SER B 2 166 ? 21.871 4.305 30.775 1.00 25.67 166 SER B CA 1
ATOM 2905 C C . SER B 2 166 ? 22.183 5.269 31.907 1.00 28.09 166 SER B C 1
ATOM 2906 O O . SER B 2 166 ? 23.211 5.149 32.577 1.00 29.09 166 SER B O 1
ATOM 2909 N N . LEU B 2 167 ? 21.286 6.230 32.114 1.00 23.01 167 LEU B N 1
ATOM 2910 C CA . LEU B 2 167 ? 21.404 7.165 33.222 1.00 26.22 167 LEU B CA 1
ATOM 2911 C C . LEU B 2 167 ? 20.407 6.746 34.281 1.00 27.27 167 LEU B C 1
ATOM 2912 O O . LEU B 2 167 ? 19.209 6.978 34.117 1.00 26.10 167 LEU B O 1
ATOM 2917 N N . SER B 2 168 ? 20.884 6.126 35.357 1.00 26.12 168 SER B N 1
ATOM 2918 C CA . SER B 2 168 ? 19.987 5.635 36.400 1.00 25.76 168 SER B CA 1
ATOM 2919 C C . SER B 2 168 ? 20.247 6.288 37.748 1.00 28.29 168 SER B C 1
ATOM 2920 O O . SER B 2 168 ? 19.307 6.594 38.484 1.00 29.84 168 SER B O 1
ATOM 2923 N N . SER B 2 169 ? 21.517 6.497 38.079 1.00 30.26 169 SER B N 1
ATOM 2924 C CA . SER B 2 169 ? 21.849 7.170 39.325 1.00 31.07 169 SER B CA 1
ATOM 2925 C C . SER B 2 169 ? 21.471 8.638 39.213 1.00 27.18 169 SER B C 1
ATOM 2926 O O . SER B 2 169 ? 21.750 9.289 38.204 1.00 27.16 169 SER B O 1
ATOM 2929 N N . GLY B 2 170 ? 20.818 9.154 40.245 1.00 24.83 170 GLY B N 1
ATOM 2930 C CA . GLY B 2 170 ? 20.462 10.559 40.271 1.00 23.46 170 GLY B CA 1
ATOM 2931 C C . GLY B 2 170 ? 19.141 10.850 39.592 1.00 18.10 170 GLY B C 1
ATOM 2932 O O . GLY B 2 170 ? 18.802 12.016 39.394 1.00 17.87 170 GLY B O 1
ATOM 2933 N N . VAL B 2 171 ? 18.404 9.801 39.238 1.00 16.98 171 VAL B N 1
ATOM 2934 C CA . VAL B 2 171 ? 17.071 9.946 38.659 1.00 16.62 171 VAL B CA 1
ATOM 2935 C C . VAL B 2 171 ? 15.999 9.886 39.739 1.00 21.13 171 VAL B C 1
ATOM 2936 O O . VAL B 2 171 ? 15.960 8.938 40.536 1.00 20.38 171 VAL B O 1
ATOM 2940 N N . HIS B 2 172 ? 15.123 10.892 39.757 1.00 17.48 172 HIS B N 1
ATOM 2941 C CA . HIS B 2 172 ? 13.952 10.896 40.628 1.00 16.65 172 HIS B CA 1
ATOM 2942 C C . HIS B 2 172 ? 12.703 11.135 39.807 1.00 15.40 172 HIS B C 1
ATOM 2943 O O . HIS B 2 172 ? 12.573 12.184 39.163 1.00 19.76 172 HIS B O 1
ATOM 2950 N N . THR B 2 173 ? 11.786 10.179 39.837 1.00 16.48 173 THR B N 1
ATOM 2951 C CA . THR B 2 173 ? 10.509 10.339 39.166 1.00 18.29 173 THR B CA 1
ATOM 2952 C C . THR B 2 173 ? 9.433 10.449 40.232 1.00 17.46 173 THR B C 1
ATOM 2953 O O . THR B 2 173 ? 9.305 9.589 41.100 1.00 17.77 173 THR B O 1
ATOM 2957 N N . PHE B 2 174 ? 8.657 11.518 40.153 1.00 15.14 174 PHE B N 1
ATOM 2958 C CA . PHE B 2 174 ? 7.717 11.880 41.206 1.00 16.42 174 PHE B CA 1
ATOM 2959 C C . PHE B 2 174 ? 6.316 11.311 40.947 1.00 20.79 174 PHE B C 1
ATOM 2960 O O . PHE B 2 174 ? 5.990 10.952 39.819 1.00 21.20 174 PHE B O 1
ATOM 2968 N N . PRO B 2 175 ? 5.477 11.208 41.996 1.00 19.57 175 PRO B N 1
ATOM 2969 C CA . PRO B 2 175 ? 4.119 10.688 41.803 1.00 19.86 175 PRO B CA 1
ATOM 2970 C C . PRO B 2 175 ? 3.279 11.647 40.985 1.00 15.43 175 PRO B C 1
ATOM 2971 O O . PRO B 2 175 ? 3.440 12.863 41.122 1.00 18.92 175 PRO B O 1
ATOM 2975 N N . ALA B 2 176 ? 2.384 11.111 40.171 1.00 20.84 176 ALA B N 1
ATOM 2976 C CA . ALA B 2 176 ? 1.517 11.943 39.357 1.00 17.61 176 ALA B CA 1
ATOM 2977 C C . ALA B 2 176 ? 0.486 12.682 40.209 1.00 19.24 176 ALA B C 1
ATOM 2978 O O . ALA B 2 176 ? 0.084 12.201 41.282 1.00 21.29 176 ALA B O 1
ATOM 2980 N N . VAL B 2 177 ? 0.076 13.855 39.735 1.00 15.64 177 VAL B N 1
ATOM 2981 C CA . VAL B 2 177 ? -1.115 14.536 40.239 1.00 15.61 177 VAL B CA 1
ATOM 2982 C C . VAL B 2 177 ? -2.237 14.368 39.222 1.00 16.82 177 VAL B C 1
ATOM 2983 O O . VAL B 2 177 ? -1.976 14.162 38.030 1.00 18.81 177 VAL B O 1
ATOM 2987 N N . LEU B 2 178 ? -3.480 14.461 39.683 1.00 19.18 178 LEU B N 1
ATOM 2988 C CA . LEU B 2 178 ? -4.639 14.288 38.813 1.00 18.64 178 LEU B CA 1
ATOM 2989 C C . LEU B 2 178 ? -5.586 15.458 38.964 1.00 24.72 178 LEU B C 1
ATOM 2990 O O . LEU B 2 178 ? -5.909 15.860 40.082 1.00 25.85 178 LEU B O 1
ATOM 2995 N N . GLN B 2 179 ? -6.036 15.991 37.832 1.00 20.63 179 GLN B N 1
ATOM 2996 C CA . GLN B 2 179 ? -6.959 17.113 37.814 1.00 31.31 179 GLN B CA 1
ATOM 2997 C C . GLN B 2 179 ? -7.785 17.054 36.542 1.00 27.51 179 GLN B C 1
ATOM 2998 O O . GLN B 2 179 ? -7.225 17.013 35.447 1.00 25.33 179 GLN B O 1
ATOM 3004 N N . SER B 2 180 ? -9.108 17.037 36.688 1.00 30.59 180 SER B N 1
ATOM 3005 C CA . SER B 2 180 ? -10.014 17.082 35.540 1.00 30.47 180 SER B CA 1
ATOM 3006 C C . SER B 2 180 ? -9.672 16.048 34.462 1.00 26.83 180 SER B C 1
ATOM 3007 O O . SER B 2 180 ? -9.539 16.386 33.282 1.00 29.70 180 SER B O 1
ATOM 3010 N N . ASP B 2 181 ? -9.507 14.801 34.893 1.00 26.56 181 ASP B N 1
ATOM 3011 C CA . ASP B 2 181 ? -9.254 13.670 34.001 1.00 24.84 181 ASP B CA 1
ATOM 3012 C C . ASP B 2 181 ? -7.948 13.765 33.212 1.00 24.19 181 ASP B C 1
ATOM 3013 O O . ASP B 2 181 ? -7.833 13.187 32.123 1.00 22.61 181 ASP B O 1
ATOM 3018 N N . LEU B 2 182 ? -6.968 14.484 33.757 1.00 22.96 182 LEU B N 1
ATOM 3019 C CA . LEU B 2 182 ? -5.616 14.467 33.194 1.00 19.46 182 LEU B CA 1
ATOM 3020 C C . LEU B 2 182 ? -4.559 14.379 34.289 1.00 17.21 182 LEU B C 1
ATOM 3021 O O . LEU B 2 182 ? -4.613 15.095 35.297 1.00 19.24 182 LEU B O 1
ATOM 3026 N N . TYR B 2 183 ? -3.587 13.500 34.080 1.00 13.53 183 TYR B N 1
ATOM 3027 C CA . TYR B 2 183 ? -2.491 13.352 35.014 1.00 12.70 183 TYR B CA 1
ATOM 3028 C C . TYR B 2 183 ? -1.284 14.147 34.552 1.00 16.05 183 TYR B C 1
ATOM 3029 O O . TYR B 2 183 ? -1.097 14.387 33.359 1.00 14.46 183 TYR B O 1
ATOM 3038 N N . THR B 2 184 ? -0.448 14.538 35.502 1.00 12.97 184 THR B N 1
ATOM 3039 C CA . THR B 2 184 ? 0.801 15.209 35.192 1.00 12.90 184 THR B CA 1
ATOM 3040 C C . THR B 2 184 ? 1.821 14.713 36.184 1.00 12.01 184 THR B C 1
ATOM 3041 O O . THR B 2 184 ? 1.495 14.494 37.345 1.00 13.82 184 THR B O 1
ATOM 3045 N N . LEU B 2 185 ? 3.051 14.509 35.729 1.00 12.41 185 LEU B N 1
ATOM 3046 C CA . LEU B 2 185 ? 4.140 14.248 36.649 1.00 14.04 185 LEU B CA 1
ATOM 3047 C C . LEU B 2 185 ? 5.426 14.843 36.133 1.00 13.98 185 LEU B C 1
ATOM 3048 O O . LEU B 2 185 ? 5.489 15.305 34.999 1.00 14.01 185 LEU B O 1
ATOM 3053 N N . SER B 2 186 ? 6.459 14.821 36.966 1.00 12.50 186 SER B N 1
ATOM 3054 C CA . SER B 2 186 ? 7.763 15.282 36.560 1.00 12.83 186 SER B CA 1
ATOM 3055 C C . SER B 2 186 ? 8.809 14.255 36.932 1.00 15.77 186 SER B C 1
ATOM 3056 O O . SER B 2 186 ? 8.670 13.535 37.934 1.00 14.34 186 SER B O 1
ATOM 3059 N N . SER B 2 187 ? 9.844 14.173 36.107 1.00 12.75 187 SER B N 1
ATOM 3060 C CA . SER B 2 187 ? 11.003 13.367 36.428 1.00 14.08 187 SER B CA 1
ATOM 3061 C C . SER B 2 187 ? 12.226 14.255 36.363 1.00 15.55 187 SER B C 1
ATOM 3062 O O . SER B 2 187 ? 12.293 15.180 35.553 1.00 16.79 187 SER B O 1
ATOM 3065 N N . SER B 2 188 ? 13.201 14.000 37.225 1.00 13.69 188 SER B N 1
ATOM 3066 C CA . SER B 2 188 ? 14.420 14.791 37.196 1.00 11.76 188 SER B CA 1
ATOM 3067 C C . SER B 2 188 ? 15.643 13.884 37.163 1.00 14.36 188 SER B C 1
ATOM 3068 O O . SER B 2 188 ? 15.580 12.721 37.564 1.00 16.30 188 SER B O 1
ATOM 3071 N N . VAL B 2 189 ? 16.745 14.407 36.649 1.00 13.82 189 VAL B N 1
ATOM 3072 C CA . VAL B 2 189 ? 18.018 13.717 36.773 1.00 14.04 189 VAL B CA 1
ATOM 3073 C C . VAL B 2 189 ? 19.068 14.739 37.150 1.00 14.61 189 VAL B C 1
ATOM 3074 O O . VAL B 2 189 ? 19.067 15.873 36.661 1.00 14.42 189 VAL B O 1
ATOM 3078 N N . THR B 2 190 ? 19.951 14.347 38.059 1.00 15.27 190 THR B N 1
ATOM 3079 C CA . THR B 2 190 ? 20.993 15.237 38.523 1.00 14.60 190 THR B CA 1
ATOM 3080 C C . THR B 2 190 ? 22.321 14.735 37.967 1.00 16.12 190 THR B C 1
ATOM 3081 O O . THR B 2 190 ? 22.679 13.565 38.140 1.00 20.89 190 THR B O 1
ATOM 3085 N N . VAL B 2 191 ? 23.012 15.619 37.253 1.00 14.40 191 VAL B N 1
ATOM 3086 C CA . VAL B 2 191 ? 24.267 15.280 36.568 1.00 16.45 191 VAL B CA 1
ATOM 3087 C C . VAL B 2 191 ? 25.357 16.294 36.914 1.00 16.87 191 VAL B C 1
ATOM 3088 O O . VAL B 2 191 ? 25.057 17.404 37.357 1.00 16.47 191 VAL B O 1
ATOM 3092 N N . PRO B 2 192 ? 26.634 15.929 36.721 1.00 18.33 192 PRO B N 1
ATOM 3093 C CA . PRO B 2 192 ? 27.679 16.919 36.993 1.00 17.13 192 PRO B CA 1
ATOM 3094 C C . PRO B 2 192 ? 27.566 18.139 36.083 1.00 17.67 192 PRO B C 1
ATOM 3095 O O . PRO B 2 192 ? 27.344 17.994 34.879 1.00 16.66 192 PRO B O 1
ATOM 3099 N N . SER B 2 193 ? 27.699 19.329 36.659 1.00 18.09 193 SER B N 1
ATOM 3100 C CA . SER B 2 193 ? 27.564 20.554 35.883 1.00 18.29 193 SE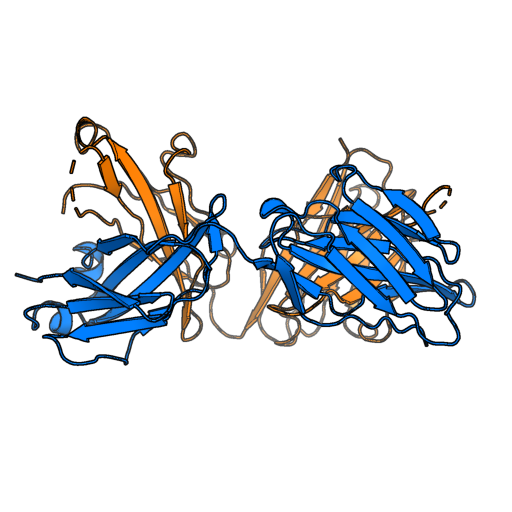R B CA 1
ATOM 3101 C C . SER B 2 193 ? 28.591 20.642 34.763 1.00 17.88 193 SER B C 1
ATOM 3102 O O . SER B 2 193 ? 28.331 21.241 33.729 1.00 20.26 193 SER B O 1
ATOM 3105 N N . SER B 2 194 ? 29.756 20.029 34.949 1.00 21.20 194 SER B N 1
ATOM 3106 C CA . SER B 2 194 ? 30.778 20.048 33.909 1.00 20.55 194 SER B CA 1
ATOM 3107 C C . SER B 2 194 ? 30.395 19.237 32.674 1.00 22.66 194 SER B C 1
ATOM 3108 O O . SER B 2 194 ? 31.050 19.357 31.636 1.00 23.47 194 SER B O 1
ATOM 3111 N N . THR B 2 195 ? 29.349 18.413 32.782 1.00 20.52 195 THR B N 1
ATOM 3112 C CA . THR B 2 195 ? 28.947 17.541 31.676 1.00 19.73 195 THR B CA 1
ATOM 3113 C C . THR B 2 195 ? 27.772 18.072 30.872 1.00 20.22 195 THR B C 1
ATOM 3114 O O . THR B 2 195 ? 27.362 17.438 29.906 1.00 18.98 195 THR B O 1
ATOM 3118 N N . TRP B 2 196 ? 27.216 19.209 31.270 1.00 20.66 196 TRP B N 1
ATOM 3119 C CA . TRP B 2 196 ? 26.033 19.719 30.586 1.00 22.18 196 TRP B CA 1
ATOM 3120 C C . TRP B 2 196 ? 26.174 21.223 30.367 1.00 19.11 196 TRP B C 1
ATOM 3121 O O . TRP B 2 196 ? 26.536 21.955 31.289 1.00 24.31 196 TRP B O 1
ATOM 3132 N N . PRO B 2 197 ? 25.873 21.705 29.148 1.00 18.79 197 PRO B N 1
ATOM 3133 C CA . PRO B 2 197 ? 25.267 20.951 28.040 1.00 18.40 197 PRO B CA 1
ATOM 3134 C C . PRO B 2 197 ? 26.221 20.220 27.082 1.00 24.49 197 PRO B C 1
ATOM 3135 O O . PRO B 2 197 ? 25.752 19.748 26.042 1.00 21.03 197 PRO B O 1
ATOM 3139 N N . SER B 2 198 ? 27.504 20.097 27.407 1.00 17.78 198 SER B N 1
ATOM 3140 C CA . SER B 2 198 ? 28.440 19.466 26.468 1.00 20.53 198 SER B CA 1
ATOM 3141 C C . SER B 2 198 ? 28.091 18.010 26.138 1.00 19.34 198 SER B C 1
ATOM 3142 O O . SER B 2 198 ? 28.432 17.506 25.062 1.00 21.46 198 SER B O 1
ATOM 3145 N N . GLN B 2 199 ? 27.412 17.335 27.060 1.00 18.38 199 GLN B N 1
ATOM 3146 C CA . GLN B 2 199 ? 26.973 15.972 26.828 1.00 19.82 199 GLN B CA 1
ATOM 3147 C C . GLN B 2 199 ? 25.455 15.919 26.905 1.00 24.31 199 GLN B C 1
ATOM 3148 O O . GLN B 2 199 ? 24.844 16.348 27.892 1.00 22.28 199 GLN B O 1
ATOM 3154 N N . THR B 2 200 ? 24.859 15.399 25.838 1.00 23.77 200 THR B N 1
ATOM 3155 C CA . THR B 2 200 ? 23.412 15.417 25.654 1.00 21.46 200 THR B CA 1
ATOM 3156 C C . THR B 2 200 ? 22.689 14.520 26.663 1.00 18.75 200 THR B C 1
ATOM 3157 O O . THR B 2 200 ? 23.148 13.423 26.974 1.00 21.35 200 THR B O 1
ATOM 3161 N N . VAL B 2 201 ? 21.566 15.012 27.181 1.00 16.26 201 VAL B N 1
ATOM 3162 C CA . VAL B 2 201 ? 20.708 14.252 28.093 1.00 15.98 201 VAL B CA 1
ATOM 3163 C C . VAL B 2 201 ? 19.289 14.212 27.538 1.00 15.53 201 VAL B C 1
ATOM 3164 O O . VAL B 2 201 ? 18.758 15.249 27.145 1.00 18.04 201 VAL B O 1
ATOM 3168 N N . THR B 2 202 ? 18.675 13.027 27.509 1.00 13.88 202 THR B N 1
ATOM 3169 C CA . THR B 2 202 ? 17.371 12.832 26.874 1.00 13.49 202 THR B CA 1
ATOM 3170 C C . THR B 2 202 ? 16.445 12.079 27.826 1.00 14.61 202 THR B C 1
ATOM 3171 O O . THR B 2 202 ? 16.825 11.054 28.387 1.00 15.33 202 THR B O 1
ATOM 3175 N N A CYS B 2 203 ? 15.225 12.583 27.969 0.34 13.95 203 CYS B N 1
ATOM 3176 N N B CYS B 2 203 ? 15.238 12.589 28.058 0.66 13.83 203 CYS B N 1
ATOM 3177 C CA A CYS B 2 203 ? 14.187 11.928 28.744 0.34 16.66 203 CYS B CA 1
ATOM 3178 C CA B CYS B 2 203 ? 14.279 11.794 28.803 0.66 16.83 203 CYS B CA 1
ATOM 3179 C C A CYS B 2 203 ? 13.375 11.017 27.810 0.34 16.97 203 CYS B C 1
ATOM 3180 C C B CYS B 2 203 ? 13.444 10.990 27.821 0.66 16.96 203 CYS B C 1
ATOM 3181 O O A CYS B 2 203 ? 13.028 11.425 26.703 0.34 17.24 203 CYS B O 1
ATOM 3182 O O B CYS B 2 203 ? 13.152 11.439 26.712 0.66 17.16 203 CYS B O 1
ATOM 3187 N N . ASN B 2 204 ? 13.095 9.784 28.234 1.00 15.45 204 ASN B N 1
ATOM 3188 C CA . ASN B 2 204 ? 12.282 8.871 27.428 1.00 13.95 204 ASN B CA 1
ATOM 3189 C C . ASN B 2 204 ? 11.000 8.531 28.172 1.00 14.77 204 ASN B C 1
ATOM 3190 O O . ASN B 2 204 ? 11.035 7.921 29.241 1.00 15.15 204 ASN B O 1
ATOM 3195 N N . VAL B 2 205 ? 9.869 8.929 27.607 1.00 13.32 205 VAL B N 1
ATOM 3196 C CA . VAL B 2 205 ? 8.586 8.753 28.269 1.00 12.37 205 VAL B CA 1
ATOM 3197 C C . VAL B 2 205 ? 7.749 7.748 27.508 1.00 13.07 205 VAL B C 1
ATOM 3198 O O . VAL B 2 205 ? 7.616 7.855 26.284 1.00 18.21 205 VAL B O 1
ATOM 3202 N N . ALA B 2 206 ? 7.175 6.775 28.216 1.00 14.08 206 ALA B N 1
ATOM 3203 C CA . ALA B 2 206 ? 6.249 5.851 27.581 1.00 17.36 206 ALA B CA 1
ATOM 3204 C C . ALA B 2 206 ? 4.877 5.976 28.219 1.00 14.30 206 ALA B C 1
ATOM 3205 O O . ALA B 2 206 ? 4.762 6.102 29.444 1.00 16.58 206 ALA B O 1
ATOM 3207 N N . HIS B 2 207 ? 3.846 5.931 27.384 1.00 15.37 207 HIS B N 1
ATOM 3208 C CA . HIS B 2 207 ? 2.469 5.933 27.847 1.00 16.63 207 HIS B CA 1
ATOM 3209 C C . HIS B 2 207 ? 1.772 4.738 27.218 1.00 15.81 207 HIS B C 1
ATOM 3210 O O . HIS B 2 207 ? 1.214 4.854 26.125 1.00 16.54 207 HIS B O 1
ATOM 3217 N N . PRO B 2 208 ? 1.804 3.587 27.914 1.00 16.08 208 PRO B N 1
ATOM 3218 C CA . PRO B 2 208 ? 1.370 2.310 27.337 1.00 19.53 208 PRO B CA 1
ATOM 3219 C C . PRO B 2 208 ? -0.055 2.347 26.822 1.00 19.84 208 PRO B C 1
ATOM 3220 O O . PRO B 2 208 ? -0.329 1.803 25.758 1.00 23.23 208 PRO B O 1
ATOM 3224 N N . ALA B 2 209 ? -0.952 2.999 27.552 1.00 18.67 209 ALA B N 1
ATOM 3225 C CA . ALA B 2 209 ? -2.367 2.974 27.189 1.00 19.32 209 ALA B CA 1
ATOM 3226 C C . ALA B 2 209 ? -2.667 3.682 25.868 1.00 21.46 209 ALA B C 1
ATOM 3227 O O . ALA B 2 209 ? -3.714 3.455 25.258 1.00 24.56 209 ALA B O 1
ATOM 3229 N N . SER B 2 210 ? -1.759 4.541 25.418 1.00 18.50 210 SER B N 1
ATOM 3230 C CA . SER B 2 210 ? -1.931 5.183 24.117 1.00 18.06 210 SER B CA 1
ATOM 3231 C C . SER B 2 210 ? -0.889 4.695 23.123 1.00 23.75 210 SER B C 1
ATOM 3232 O O . SER B 2 210 ? -0.798 5.223 22.014 1.00 26.90 210 SER B O 1
ATOM 3235 N N . SER B 2 211 ? -0.112 3.691 23.530 1.00 22.21 211 SER B N 1
ATOM 3236 C CA . SER B 2 211 ? 0.994 3.167 22.726 1.00 25.47 211 SER B CA 1
ATOM 3237 C C . SER B 2 211 ? 1.903 4.276 22.197 1.00 27.10 211 SER B C 1
ATOM 3238 O O . SER B 2 211 ? 2.298 4.259 21.036 1.00 29.83 211 SER B O 1
ATOM 3241 N N . THR B 2 212 ? 2.225 5.244 23.052 1.00 19.27 212 THR B N 1
ATOM 3242 C CA . THR B 2 212 ? 3.109 6.329 22.658 1.00 19.82 212 THR B CA 1
ATOM 3243 C C . THR B 2 212 ? 4.445 6.299 23.398 1.00 20.52 212 THR B C 1
ATOM 3244 O O . THR B 2 212 ? 4.547 5.820 24.533 1.00 20.26 212 THR B O 1
ATOM 3248 N N . LYS B 2 213 ? 5.470 6.799 22.716 1.00 20.56 213 LYS B N 1
ATOM 3249 C CA . LYS B 2 213 ? 6.804 6.952 23.274 1.00 20.98 213 LYS B CA 1
ATOM 3250 C C . LYS B 2 213 ? 7.306 8.306 22.837 1.00 25.16 213 LYS B C 1
ATOM 3251 O O . LYS B 2 213 ? 7.180 8.665 21.665 1.00 27.50 213 LYS B O 1
ATOM 3257 N N . VAL B 2 214 ? 7.867 9.067 23.769 1.00 21.73 214 VAL B N 1
ATOM 3258 C CA . VAL B 2 214 ? 8.396 10.390 23.451 1.00 24.37 214 VAL B CA 1
ATOM 3259 C C . VAL B 2 214 ? 9.822 10.509 23.975 1.00 23.30 214 VAL B C 1
ATOM 3260 O O . VAL B 2 214 ? 10.089 10.160 25.129 1.00 25.06 214 VAL B O 1
ATOM 3264 N N . ASP B 2 215 ? 10.734 10.965 23.123 1.00 21.27 215 ASP B N 1
ATOM 3265 C CA . ASP B 2 215 ? 12.077 11.346 23.550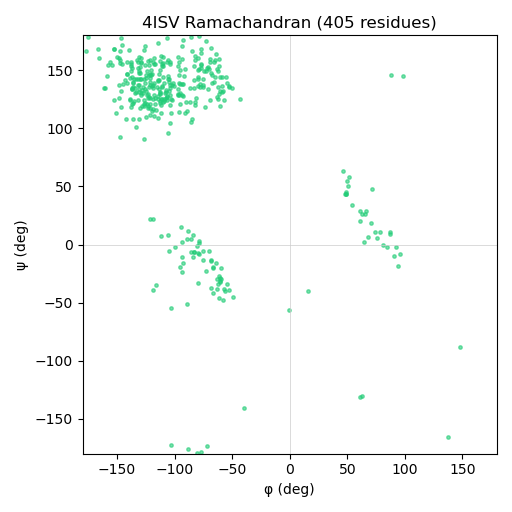 1.00 17.86 215 ASP B CA 1
ATOM 3266 C C . ASP B 2 215 ? 12.168 12.875 23.581 1.00 18.45 215 ASP B C 1
ATOM 3267 O O . ASP B 2 215 ? 11.726 13.538 22.643 1.00 22.66 215 ASP B O 1
ATOM 3272 N N . LYS B 2 216 ? 12.738 13.445 24.637 1.00 17.83 216 LYS B N 1
ATOM 3273 C CA A LYS B 2 216 ? 12.981 14.885 24.683 0.43 16.76 216 LYS B CA 1
ATOM 3274 C CA B LYS B 2 216 ? 12.991 14.880 24.663 0.57 16.74 216 LYS B CA 1
ATOM 3275 C C . LYS B 2 216 ? 14.403 15.191 25.125 1.00 15.29 216 LYS B C 1
ATOM 3276 O O . LYS B 2 216 ? 14.792 14.853 26.256 1.00 14.65 216 LYS B O 1
ATOM 3287 N N . LYS B 2 217 ? 15.171 15.827 24.244 1.00 15.26 217 LYS B N 1
ATOM 3288 C CA . LYS B 2 217 ? 16.506 16.294 24.590 1.00 13.50 217 LYS B CA 1
ATOM 3289 C C . LYS B 2 217 ? 16.382 17.535 25.457 1.00 16.48 217 LYS B C 1
ATOM 3290 O O . LYS B 2 217 ? 15.561 18.419 25.183 1.00 19.04 217 LYS B O 1
ATOM 3296 N N . ILE B 2 218 ? 17.190 17.604 26.507 1.00 15.90 218 ILE B N 1
ATOM 3297 C CA . ILE B 2 218 ? 17.198 18.764 27.381 1.00 15.69 218 ILE B CA 1
ATOM 3298 C C . ILE B 2 218 ? 18.310 19.692 26.939 1.00 22.51 218 ILE B C 1
ATOM 3299 O O . ILE B 2 218 ? 19.488 19.339 27.035 1.00 29.80 218 ILE B O 1
ATOM 3304 N N . VAL B 2 219 ? 17.941 20.873 26.456 1.00 21.60 219 VAL B N 1
ATOM 3305 C CA . VAL B 2 219 ? 18.925 21.840 25.993 1.00 27.15 219 VAL B CA 1
ATOM 3306 C C . VAL B 2 219 ? 18.749 23.114 26.805 1.00 22.46 219 VAL B C 1
ATOM 3307 O O . VAL B 2 219 ? 17.696 23.309 27.405 1.00 23.33 219 VAL B O 1
ATOM 3311 N N . PRO B 2 220 ? 19.788 23.966 26.863 1.00 21.10 220 PRO B N 1
ATOM 3312 C CA . PRO B 2 220 ? 19.691 25.162 27.712 1.00 25.42 220 PRO B CA 1
ATOM 3313 C C . PRO B 2 220 ? 18.527 26.073 27.332 1.00 24.68 220 PRO B C 1
ATOM 3314 O O . PRO B 2 220 ? 18.201 26.189 26.149 1.00 25.09 220 PRO B O 1
ATOM 3318 N N . ARG B 2 221 ? 17.898 26.687 28.332 1.00 29.72 221 ARG B N 1
ATOM 3319 C CA . ARG B 2 221 ? 16.716 27.515 28.108 1.00 29.18 221 ARG B CA 1
ATOM 3320 C C . ARG B 2 221 ? 17.120 28.958 27.844 1.00 34.42 221 ARG B C 1
ATOM 3321 O O . ARG B 2 221 ? 17.603 29.644 28.747 1.00 43.99 221 ARG B O 1
#

Nearest PDB structures (foldseek):
  4isv-assembly1_B  TM=1.005E+00  e=1.503E-43  Mus musculus
  3dif-assembly1_B  TM=9.735E-01  e=3.407E-34  Homo sapiens
  3dgg-assembly3_B  TM=9.493E-01  e=4.659E-34  Homo sapiens
  2uyl-assembly4_Y  TM=9.236E-01  e=7.394E-33  Mus musculus
  5eoc-assembly1_H  TM=9.148E-01  e=1.535E-32  Mus musculus

Secondary structure (DSSP, 8-state):
---EEE-SEEEEETTS-EEEEEEE-GGGTT--EEEEEE-TTS--EEEEEE-TTS-EEE-TT--TTEEEEEETTEEEEEETT--GGG-EEEEEEEEEEETTEEEEEE---EEEEEESPPPBPPEEEEEPPPHHHHTTTEEEEEEEEEEEBSS-EEEEEEETTEEE-TTEEEPPPEEETTEEEEEEEEEEEHHHHHH-S-EEEEEEETTEEEEEEE---/--EEEE---EEE-TT--EEEEEEEESS-GGGSEEEEEEE-TT--EEEEEEE-TTT--EEE-GGGSSSEEEEEEGGGTEEEEEE-S--GGG-EEEEEEEEE----EEEEE---EEEEE-SSPPBPPEEEEE---EEEEEEEEEEEBSS--EEEEGGGTB-TTEEEPPPEEETTEEEEEEEEEEEGGGTTTS--EEEEEEGGGTEEEEEE----

Solvent-accessible surface area: 20059 Å² total; per-residue (Å²): 177,19,82,13,85,21,72,91,70,28,64,37,64,73,39,40,93,0,101,5,51,0,34,6,16,203,90,18,36,84,56,46,0,4,0,0,21,12,56,98,181,122,36,3,82,16,0,0,12,0,92,118,111,14,50,75,27,66,12,137,52,23,60,144,61,9,43,7,50,28,62,57,17,72,0,37,0,18,0,62,84,0,48,10,103,3,19,9,66,0,2,0,0,0,21,42,92,101,186,176,97,39,48,5,39,21,2,58,5,4,119,2,53,5,90,65,28,111,157,17,90,12,66,8,38,21,2,18,1,6,54,69,1,18,152,79,108,98,0,2,0,0,0,5,0,19,66,0,6,55,37,48,32,92,25,52,2,55,7,76,45,77,109,32,116,153,16,37,15,57,9,114,51,47,80,53,67,68,72,24,10,0,0,0,0,0,55,13,70,10,102,69,17,154,85,53,110,24,1,10,0,38,0,38,11,100,66,102,67,44,92,88,60,16,81,37,128,146,40,102,10,80,10,39,47,32,60,30,54,117,58,41,72,61,4,137,5,28,0,107,4,49,60,37,67,6,46,88,77,16,0,1,0,0,32,30,18,98,90,136,33,11,83,8,0,0,53,0,50,3,188,64,29,86,50,22,52,19,112,94,7,130,73,64,18,37,10,49,43,85,76,107,33,29,7,0,31,0,60,0,45,99,0,91,86,149,3,33,2,32,0,7,0,0,6,24,91,119,239,11,60,33,1,24,72,31,0,94,11,2,46,1,14,5,16,90,24,146,54,26,60,11,48,9,10,14,3,7,92,128,105,24,32,0,0,0,1,0,36,13,0,6,0,49,46,16,78,20,61,0,48,98,41,102,42,85,93,33,40,50,55,6,28,27,12,93,96,102,76,74,34,9,11,0,0,4,0,39,7,62,55,99,31,33,81,96,108,87,7,22,0,25,4,24,1,59,29,27,109,38,183,39,98,77,137,3,88,79,146

Radius of gyration: 24.07 Å; Cα contacts (8 Å, |Δi|>4): 1165; chains: 2; bounding box: 53×68×49 Å

Foldseek 3Di:
DWDKEFDAEDEEAAQAKDKGKIFIDQVCQQFKKWKWWADPPDDIDTAWIAGQQQDIDGDPPYDPQWGWGHDGRMIMIIGGRDDLVRFTWMKMKGWDADPNRIDMDIYPTYGYGHPDDDFWAWDWDKDWADPVVVVVQKIKIKIKIDGGPDQDKDKWKDFLNHTDDPQKDKAGWDDDPSHIIIMMIRIDGSVSLQPTQKMKIWMADPNDIDIDMDGSD/DKAWAKDAAAEAAAQAKDKIKIAIDDDQLQPWKKWKWWAAVPGDIDTQWIARSNPQDTDGDVVNPDQWDWGDDNVRSMIMIMGGRDDQRSFTWMKMFTFDDVDTDGDYIYPTYGYGYHPDDFDAWDKDWAADCKGKTKIKGWWGDDDDKDKDKPVPPQDPQKDWDDWDDDPRTIITMIMGMGRPVPPPVPWMWMWMADVNVRDIDIDIHHHD

CATH classification: 2.60.40.10 (+1 more: 2.60.40.10)